Protein AF-0000000085150497 (afdb_homodimer)

Structure (mmCIF, N/CA/C/O backbone):
data_AF-0000000085150497-model_v1
#
loop_
_entity.id
_entity.type
_entity.pdbx_description
1 polymer 'diguanylate cyclase'
#
loop_
_atom_site.group_PDB
_atom_site.id
_atom_site.type_symbol
_atom_site.label_atom_id
_atom_site.label_alt_id
_atom_site.label_comp_id
_atom_site.label_asym_id
_atom_site.label_entity_id
_atom_site.label_seq_id
_atom_site.pdbx_PDB_ins_code
_atom_site.Cartn_x
_atom_site.Cartn_y
_atom_site.Cartn_z
_atom_site.occupancy
_atom_site.B_iso_or_equiv
_atom_site.auth_seq_id
_atom_site.auth_comp_id
_atom_site.auth_asym_id
_atom_site.auth_atom_id
_atom_site.pdbx_PDB_model_num
ATOM 1 N N . MET A 1 1 ? 12.102 9.695 13.594 1 23.7 1 MET A N 1
ATOM 2 C CA . MET A 1 1 ? 12.242 8.242 13.555 1 23.7 1 MET A CA 1
ATOM 3 C C . MET A 1 1 ? 11.164 7.617 12.664 1 23.7 1 MET A C 1
ATOM 5 O O . MET A 1 1 ? 11.352 6.512 12.148 1 23.7 1 MET A O 1
ATOM 9 N N . ALA A 1 2 ? 10.039 8.344 12.422 1 29.72 2 ALA A N 1
ATOM 10 C CA . ALA A 1 2 ? 8.82 7.797 11.828 1 29.72 2 ALA A CA 1
ATOM 11 C C . ALA A 1 2 ? 8.93 7.742 10.305 1 29.72 2 ALA A C 1
ATOM 13 O O . ALA A 1 2 ? 8.5 6.773 9.68 1 29.72 2 ALA A O 1
ATOM 14 N N . ILE A 1 3 ? 9.43 8.859 9.492 1 32.84 3 ILE A N 1
ATOM 15 C CA . ILE A 1 3 ? 9.398 9.195 8.078 1 32.84 3 ILE A CA 1
ATOM 16 C C . ILE A 1 3 ? 10.414 8.328 7.32 1 32.84 3 ILE A C 1
ATOM 18 O O . ILE A 1 3 ? 10.125 7.836 6.23 1 32.84 3 ILE A O 1
ATOM 22 N N . SER A 1 4 ? 11.68 8.367 7.578 1 35.38 4 SER A N 1
ATOM 23 C CA . SER A 1 4 ? 12.711 7.402 7.227 1 35.38 4 SER A CA 1
ATOM 24 C C . SER A 1 4 ? 12.141 5.992 7.117 1 35.38 4 SER A C 1
ATOM 26 O O . SER A 1 4 ? 12.656 5.168 6.359 1 35.38 4 SER A O 1
ATOM 28 N N . ASN A 1 5 ? 10.969 5.801 7.605 1 41.19 5 ASN A N 1
ATOM 29 C CA . ASN A 1 5 ? 10.297 4.535 7.883 1 41.19 5 ASN A CA 1
ATOM 30 C C . ASN A 1 5 ? 9.422 4.098 6.715 1 41.19 5 ASN A C 1
ATOM 32 O O . ASN A 1 5 ? 9.016 2.938 6.637 1 41.19 5 ASN A O 1
ATOM 36 N N . LEU A 1 6 ? 9.086 5.199 5.867 1 46.41 6 LEU A N 1
ATOM 37 C CA . LEU A 1 6 ? 8.164 4.836 4.793 1 46.41 6 LEU A CA 1
ATOM 38 C C . LEU A 1 6 ? 8.875 3.99 3.736 1 46.41 6 LEU A C 1
ATOM 40 O O . LEU A 1 6 ? 8.328 2.984 3.273 1 46.41 6 LEU A O 1
ATOM 44 N N . TRP A 1 7 ? 10 4.656 3.057 1 46.12 7 TRP A N 1
ATOM 45 C CA . TRP A 1 7 ? 10.828 3.885 2.137 1 46.12 7 TRP A CA 1
ATOM 46 C C . TRP A 1 7 ? 11.422 2.666 2.832 1 46.12 7 TRP A C 1
ATOM 48 O O . TRP A 1 7 ? 11.57 1.605 2.223 1 46.12 7 TRP A O 1
ATOM 58 N N . ALA A 1 8 ? 11.719 2.893 4.023 1 51.94 8 ALA A N 1
ATOM 59 C CA . ALA A 1 8 ? 12.148 1.798 4.887 1 51.94 8 ALA A CA 1
ATOM 60 C C . ALA A 1 8 ? 11.078 0.721 4.988 1 51.94 8 ALA A C 1
ATOM 62 O O . ALA A 1 8 ? 11.383 -0.468 5.098 1 51.94 8 ALA A O 1
ATOM 63 N N . SER A 1 9 ? 9.938 1.212 4.457 1 60.09 9 SER A N 1
ATOM 64 C CA . SER A 1 9 ? 8.82 0.284 4.605 1 60.09 9 SER A CA 1
ATOM 65 C C . SER A 1 9 ? 8.773 -0.709 3.447 1 60.09 9 SER A C 1
ATOM 67 O O . SER A 1 9 ? 8.516 -1.898 3.654 1 60.09 9 SER A O 1
ATOM 69 N N . GLU A 1 10 ? 9.227 -0.194 2.209 1 65.12 10 GLU A N 1
ATOM 70 C CA . GLU A 1 10 ? 9.227 -1.112 1.074 1 65.12 10 GLU A CA 1
ATOM 71 C C . GLU A 1 10 ? 10.32 -2.166 1.218 1 65.12 10 GLU A C 1
ATOM 73 O O . GLU A 1 10 ? 10.102 -3.342 0.92 1 65.12 10 GLU A O 1
ATOM 78 N N . LEU A 1 11 ? 11.492 -1.694 1.587 1 66.81 11 LEU A N 1
ATOM 79 C CA . LEU A 1 11 ? 12.594 -2.627 1.789 1 66.81 11 LEU A CA 1
ATOM 80 C C . LEU A 1 11 ? 12.273 -3.609 2.912 1 66.81 11 LEU A C 1
ATOM 82 O O . LEU A 1 11 ? 12.602 -4.793 2.818 1 66.81 11 LEU A O 1
ATOM 86 N N . GLU A 1 12 ? 11.703 -3.051 3.893 1 71.19 12 GLU A N 1
ATOM 87 C CA . GLU A 1 12 ? 11.305 -3.924 4.996 1 71.19 12 GLU A CA 1
ATOM 88 C C . GLU A 1 12 ? 10.258 -4.938 4.551 1 71.19 12 GLU A C 1
ATOM 90 O O . GLU A 1 12 ? 10.297 -6.098 4.965 1 71.19 12 GLU A O 1
ATOM 95 N N . TYR A 1 13 ? 9.438 -4.504 3.701 1 74.5 13 TYR A N 1
ATOM 96 C CA . TYR A 1 13 ? 8.445 -5.395 3.111 1 74.5 13 TYR A CA 1
ATOM 97 C C . TYR A 1 13 ? 9.109 -6.527 2.344 1 74.5 13 TYR A C 1
ATOM 99 O O . TYR A 1 13 ? 8.797 -7.703 2.557 1 74.5 13 TYR A O 1
ATOM 107 N N . ARG A 1 14 ? 10.023 -6.211 1.523 1 77.69 14 ARG A N 1
ATOM 108 C CA . ARG A 1 14 ? 10.68 -7.219 0.692 1 77.69 14 ARG A CA 1
ATOM 109 C C . ARG A 1 14 ? 11.523 -8.164 1.537 1 77.69 14 ARG A C 1
ATOM 111 O O . ARG A 1 14 ? 11.633 -9.352 1.23 1 77.69 14 ARG A O 1
ATOM 118 N N . ARG A 1 15 ? 12.07 -7.648 2.574 1 83.12 15 ARG A N 1
ATOM 119 C CA . ARG A 1 15 ? 12.867 -8.477 3.479 1 83.12 15 ARG A CA 1
ATOM 120 C C . ARG A 1 15 ? 11.992 -9.508 4.18 1 83.12 15 ARG A C 1
ATOM 122 O O . ARG A 1 15 ? 12.375 -10.672 4.301 1 83.12 15 ARG A O 1
ATOM 129 N N . THR A 1 16 ? 10.852 -9.078 4.547 1 81.5 16 THR A N 1
ATOM 130 C CA . THR A 1 16 ? 9.938 -9.977 5.246 1 81.5 16 THR A CA 1
ATOM 131 C C . THR A 1 16 ? 9.383 -11.031 4.289 1 81.5 16 THR A C 1
ATOM 133 O O . THR A 1 16 ? 9.258 -12.203 4.652 1 81.5 16 THR A O 1
ATOM 136 N N . VAL A 1 17 ? 9.078 -10.633 3.137 1 84.44 17 VAL A N 1
ATOM 137 C CA . VAL A 1 17 ? 8.562 -11.555 2.129 1 84.44 17 VAL A CA 1
ATOM 138 C C . VAL A 1 17 ? 9.641 -12.57 1.754 1 84.44 17 VAL A C 1
ATOM 140 O O . VAL A 1 17 ? 9.367 -13.766 1.646 1 84.44 17 VAL A O 1
ATOM 143 N N . LEU A 1 18 ? 10.836 -12.07 1.551 1 89.69 18 LEU A N 1
ATOM 144 C CA . LEU A 1 18 ? 11.953 -12.953 1.219 1 89.69 18 LEU A CA 1
ATOM 145 C C . LEU A 1 18 ? 12.141 -14.023 2.291 1 89.69 18 LEU A C 1
ATOM 147 O O . LEU A 1 18 ? 12.336 -15.195 1.974 1 89.69 18 LEU A O 1
ATOM 151 N N . LYS A 1 19 ? 12.07 -13.609 3.516 1 90.31 19 LYS A N 1
ATOM 152 C CA . LYS A 1 19 ? 12.188 -14.562 4.617 1 90.31 19 LYS A CA 1
ATOM 153 C C . LYS A 1 19 ? 11.141 -15.664 4.508 1 90.31 19 LYS A C 1
ATOM 155 O O . LYS A 1 19 ? 11.461 -16.844 4.602 1 90.31 19 LYS A O 1
ATOM 160 N N . ALA A 1 20 ? 9.953 -15.305 4.285 1 85.88 20 ALA A N 1
ATOM 161 C CA . ALA A 1 20 ? 8.859 -16.266 4.172 1 85.88 20 ALA A CA 1
ATOM 162 C C . ALA A 1 20 ? 9.07 -17.203 2.992 1 85.88 20 ALA A C 1
ATOM 164 O O . ALA A 1 20 ? 8.867 -18.422 3.111 1 85.88 20 ALA A O 1
ATOM 165 N N . VAL A 1 21 ? 9.469 -16.641 1.914 1 90.75 21 VAL A N 1
ATOM 166 C CA . VAL A 1 21 ? 9.703 -17.406 0.693 1 90.75 21 VAL A CA 1
ATOM 167 C C . VAL A 1 21 ? 10.828 -18.406 0.92 1 90.75 21 VAL A C 1
ATOM 169 O O . VAL A 1 21 ? 10.711 -19.578 0.55 1 90.75 21 VAL A O 1
ATOM 172 N N . LEU A 1 22 ? 11.898 -17.953 1.541 1 93.81 22 LEU A N 1
ATOM 173 C CA . LEU A 1 22 ? 13.047 -18.812 1.786 1 93.81 22 LEU A CA 1
ATOM 174 C C . LEU A 1 22 ? 12.672 -19.984 2.68 1 93.81 22 LEU A C 1
ATOM 176 O O . LEU A 1 22 ? 13.078 -21.125 2.428 1 93.81 22 LEU A O 1
ATOM 180 N N . ILE A 1 23 ? 11.875 -19.75 3.611 1 91.88 23 ILE A N 1
ATOM 181 C CA . ILE A 1 23 ? 11.445 -20.797 4.527 1 91.88 23 ILE A CA 1
ATOM 182 C C . ILE A 1 23 ? 10.625 -21.844 3.766 1 91.88 23 ILE A C 1
ATOM 184 O O . ILE A 1 23 ? 10.852 -23.047 3.91 1 91.88 23 ILE A O 1
ATOM 188 N N . VAL A 1 24 ? 9.758 -21.391 2.951 1 88.62 24 VAL A N 1
ATOM 189 C CA . VAL A 1 24 ? 8.914 -22.281 2.162 1 88.62 24 VAL A CA 1
ATOM 190 C C . VAL A 1 24 ? 9.781 -23.141 1.233 1 88.62 24 VAL A C 1
ATOM 192 O O . VAL A 1 24 ? 9.594 -24.344 1.129 1 88.62 24 VAL A O 1
ATOM 195 N N . ILE A 1 25 ? 10.75 -22.516 0.628 1 90.94 25 ILE A N 1
ATOM 196 C CA . ILE A 1 25 ? 11.586 -23.219 -0.347 1 90.94 25 ILE A CA 1
ATOM 197 C C . ILE A 1 25 ? 12.531 -24.172 0.37 1 90.94 25 ILE A C 1
ATOM 199 O O . ILE A 1 25 ? 12.812 -25.266 -0.132 1 90.94 25 ILE A O 1
ATOM 203 N N . ILE A 1 26 ? 13.016 -23.812 1.548 1 93.44 26 ILE A N 1
ATOM 204 C CA . ILE A 1 26 ? 13.883 -24.688 2.336 1 93.44 26 ILE A CA 1
ATOM 205 C C . ILE A 1 26 ? 13.125 -25.953 2.713 1 93.44 26 ILE A C 1
ATOM 207 O O . ILE A 1 26 ? 13.648 -27.062 2.572 1 93.44 26 ILE A O 1
ATOM 211 N N . VAL A 1 27 ? 11.883 -25.812 3.059 1 90.56 27 VAL A N 1
ATOM 212 C CA . VAL A 1 27 ? 11.07 -26.953 3.473 1 90.56 27 VAL A CA 1
ATOM 213 C C . VAL A 1 27 ? 10.75 -27.828 2.26 1 90.56 27 VAL A C 1
ATOM 215 O O . VAL A 1 27 ? 10.992 -29.031 2.273 1 90.56 27 VAL A O 1
ATOM 218 N N . ALA A 1 28 ? 10.266 -27.25 1.254 1 87.38 28 ALA A N 1
ATOM 219 C CA . ALA A 1 28 ? 9.938 -27.984 0.041 1 87.38 28 ALA A CA 1
ATOM 220 C C . ALA A 1 28 ? 11.18 -28.609 -0.576 1 87.38 28 ALA A C 1
ATOM 222 O O . ALA A 1 28 ? 11.172 -29.781 -0.957 1 87.38 28 ALA A O 1
ATOM 223 N N . GLY A 1 29 ? 12.25 -27.766 -0.651 1 90.88 29 GLY A N 1
ATOM 224 C CA . GLY A 1 29 ? 13.5 -28.266 -1.191 1 90.88 29 GLY A CA 1
ATOM 225 C C . GLY A 1 29 ? 14.086 -29.422 -0.392 1 90.88 29 GLY A C 1
ATOM 226 O O . GLY A 1 29 ? 14.609 -30.375 -0.964 1 90.88 29 GLY A O 1
ATOM 227 N N . GLY A 1 30 ? 13.969 -29.359 0.904 1 91.44 30 GLY A N 1
ATOM 228 C CA . GLY A 1 30 ? 14.438 -30.438 1.756 1 91.44 30 GLY A CA 1
ATOM 229 C C . GLY A 1 30 ? 13.727 -31.75 1.492 1 91.44 30 GLY A C 1
ATOM 230 O O . GLY A 1 30 ? 14.367 -32.812 1.426 1 91.44 30 GLY A O 1
ATOM 231 N N . ILE A 1 31 ? 12.477 -31.703 1.289 1 90.31 31 ILE A N 1
ATOM 232 C CA . ILE A 1 31 ? 11.672 -32.875 1.005 1 90.31 31 ILE A CA 1
ATOM 233 C C . ILE A 1 31 ? 12.102 -33.5 -0.329 1 90.31 31 ILE A C 1
ATOM 235 O O . ILE A 1 31 ? 12.281 -34.719 -0.435 1 90.31 31 ILE A O 1
ATOM 239 N N . PHE A 1 32 ? 12.398 -32.719 -1.294 1 89.25 32 PHE A N 1
ATOM 240 C CA . PHE A 1 32 ? 12.758 -33.188 -2.621 1 89.25 32 PHE A CA 1
ATOM 241 C C . PHE A 1 32 ? 14.172 -33.75 -2.623 1 89.25 32 PHE A C 1
ATOM 243 O O . PHE A 1 32 ? 14.461 -34.719 -3.346 1 89.25 32 PHE A O 1
ATOM 250 N N . VAL A 1 33 ? 15.023 -33.125 -1.848 1 93 33 VAL A N 1
ATOM 251 C CA . VAL A 1 33 ? 16.391 -33.625 -1.735 1 93 33 VAL A CA 1
ATOM 252 C C . VAL A 1 33 ? 16.359 -35.062 -1.218 1 93 33 VAL A C 1
ATOM 254 O O . VAL A 1 33 ? 17 -35.969 -1.792 1 93 33 VAL A O 1
ATOM 257 N N . VAL A 1 34 ? 15.578 -35.312 -0.204 1 90.81 34 VAL A N 1
ATOM 258 C CA . VAL A 1 34 ? 15.477 -36.656 0.405 1 90.81 34 VAL A CA 1
ATOM 259 C C . VAL A 1 34 ? 14.836 -37.625 -0.583 1 90.81 34 VAL A C 1
ATOM 261 O O . VAL A 1 34 ? 15.328 -38.719 -0.781 1 90.81 34 VAL A O 1
ATOM 264 N N . ASN A 1 35 ? 13.789 -37.156 -1.198 1 87.12 35 ASN A N 1
ATOM 265 C CA . ASN A 1 35 ? 13.086 -38 -2.156 1 87.12 35 ASN A CA 1
ATOM 266 C C . ASN A 1 35 ? 13.977 -38.406 -3.332 1 87.12 35 ASN A C 1
ATOM 268 O O . ASN A 1 35 ? 14.039 -39.562 -3.715 1 87.12 35 ASN A O 1
ATOM 272 N N . ASN A 1 36 ? 14.648 -37.438 -3.887 1 88.06 36 ASN A N 1
ATOM 273 C CA . ASN A 1 36 ? 15.469 -37.688 -5.07 1 88.06 36 ASN A CA 1
ATOM 274 C C . ASN A 1 36 ? 16.719 -38.5 -4.727 1 88.06 36 ASN A C 1
ATOM 276 O O . ASN A 1 36 ? 17.188 -39.312 -5.527 1 88.06 36 ASN A O 1
ATOM 280 N N . TRP A 1 37 ? 17.172 -38.312 -3.543 1 90.25 37 TRP A N 1
ATOM 281 C CA . TRP A 1 37 ? 18.328 -39.062 -3.094 1 90.25 37 TRP A CA 1
ATOM 282 C C . TRP A 1 37 ? 18 -40.562 -3.016 1 90.25 37 TRP A C 1
ATOM 284 O O . TRP A 1 37 ? 18.766 -41.406 -3.48 1 90.25 37 TRP A O 1
ATOM 294 N N . PHE A 1 38 ? 16.875 -40.938 -2.596 1 89.5 38 PHE A N 1
ATOM 295 C CA . PHE A 1 38 ? 16.5 -42.344 -2.379 1 89.5 38 PHE A CA 1
ATOM 296 C C . PHE A 1 38 ? 15.961 -42.969 -3.664 1 89.5 38 PHE A C 1
ATOM 298 O O . PHE A 1 38 ? 15.93 -44.188 -3.799 1 89.5 38 PHE A O 1
ATOM 305 N N . ASN A 1 39 ? 15.57 -42.156 -4.613 1 85.12 39 ASN A N 1
ATOM 306 C CA . ASN A 1 39 ? 15.047 -42.688 -5.871 1 85.12 39 ASN A CA 1
ATOM 307 C C . ASN A 1 39 ? 16.109 -42.625 -6.973 1 85.12 39 ASN A C 1
ATOM 309 O O . ASN A 1 39 ? 15.773 -42.562 -8.156 1 85.12 39 ASN A O 1
ATOM 313 N N . ASP A 1 40 ? 17.328 -42.5 -6.656 1 83.56 40 ASP A N 1
ATOM 314 C CA . ASP A 1 40 ? 18.5 -42.688 -7.496 1 83.56 40 ASP A CA 1
ATOM 315 C C . ASP A 1 40 ? 18.703 -41.5 -8.438 1 83.56 40 ASP A C 1
ATOM 317 O O . ASP A 1 40 ? 19.188 -41.688 -9.562 1 83.56 40 ASP A O 1
ATOM 321 N N . PHE A 1 41 ? 18.234 -40.375 -8.102 1 87.5 41 PHE A N 1
ATOM 322 C CA . PHE A 1 41 ? 18.562 -39.125 -8.766 1 87.5 41 PHE A CA 1
ATOM 323 C C . PHE A 1 41 ? 19.531 -38.312 -7.926 1 87.5 41 PHE A C 1
ATOM 325 O O . PHE A 1 41 ? 19.25 -37.156 -7.574 1 87.5 41 PHE A O 1
ATOM 332 N N . LYS A 1 42 ? 20.703 -38.844 -7.73 1 90.62 42 LYS A N 1
ATOM 333 C CA . LYS A 1 42 ? 21.641 -38.344 -6.738 1 90.62 42 LYS A CA 1
ATOM 334 C C . LYS A 1 42 ? 22.234 -37 -7.18 1 90.62 42 LYS A C 1
ATOM 336 O O . LYS A 1 42 ? 22.391 -36.094 -6.371 1 90.62 42 LYS A O 1
ATOM 341 N N . LEU A 1 43 ? 22.594 -36.906 -8.406 1 89.75 43 LEU A N 1
ATOM 342 C CA . LEU A 1 43 ? 23.156 -35.656 -8.898 1 89.75 43 LEU A CA 1
ATOM 343 C C . LEU A 1 43 ? 22.172 -34.5 -8.75 1 89.75 43 LEU A C 1
ATOM 345 O O . LEU A 1 43 ? 22.531 -33.406 -8.305 1 89.75 43 LEU A O 1
ATOM 349 N N . TYR A 1 44 ? 20.969 -34.781 -9.133 1 91.06 44 TYR A N 1
ATOM 350 C CA . TYR A 1 44 ? 19.906 -33.75 -9.016 1 91.06 44 TYR A CA 1
ATOM 351 C C . TYR A 1 44 ? 19.672 -33.406 -7.555 1 91.06 44 TYR A C 1
ATOM 353 O O . TYR A 1 44 ? 19.469 -32.219 -7.227 1 91.06 44 TYR A O 1
ATOM 361 N N . ALA A 1 45 ? 19.766 -34.344 -6.695 1 93.62 45 ALA A N 1
ATOM 362 C CA . ALA A 1 45 ? 19.594 -34.125 -5.262 1 93.62 45 ALA A CA 1
ATOM 363 C C . ALA A 1 45 ? 20.688 -33.219 -4.719 1 93.62 45 ALA A C 1
ATOM 365 O O . ALA A 1 45 ? 20.422 -32.344 -3.879 1 93.62 45 ALA A O 1
ATOM 366 N N . MET A 1 46 ? 21.812 -33.406 -5.25 1 94.12 46 MET A N 1
ATOM 367 C CA . MET A 1 46 ? 22.938 -32.594 -4.805 1 94.12 46 MET A CA 1
ATOM 368 C C . MET A 1 46 ? 22.766 -31.125 -5.242 1 94.12 46 MET A C 1
ATOM 370 O O . MET A 1 46 ? 23.062 -30.203 -4.488 1 94.12 46 MET A O 1
ATOM 374 N N . VAL A 1 47 ? 22.312 -30.922 -6.402 1 94.25 47 VAL A N 1
ATOM 375 C CA . VAL A 1 47 ? 22.062 -29.578 -6.902 1 94.25 47 VAL A CA 1
ATOM 376 C C . VAL A 1 47 ? 20.969 -28.906 -6.074 1 94.25 47 VAL A C 1
ATOM 378 O O . VAL A 1 47 ? 21.078 -27.734 -5.723 1 94.25 47 VAL A O 1
ATOM 381 N N . GLU A 1 48 ? 19.969 -29.641 -5.785 1 94.38 48 GLU A N 1
ATOM 382 C CA . GLU A 1 48 ? 18.875 -29.141 -4.953 1 94.38 48 GLU A CA 1
ATOM 383 C C . GLU A 1 48 ? 19.375 -28.781 -3.557 1 94.38 48 GLU A C 1
ATOM 385 O O . GLU A 1 48 ? 18.953 -27.766 -2.98 1 94.38 48 GLU A O 1
ATOM 390 N N . LEU A 1 49 ? 20.203 -29.625 -3.074 1 95.38 49 LEU A N 1
ATOM 391 C CA . LEU A 1 49 ? 20.781 -29.375 -1.76 1 95.38 49 LEU A CA 1
ATOM 392 C C . LEU A 1 49 ? 21.578 -28.078 -1.763 1 95.38 49 LEU A C 1
ATOM 394 O O . LEU A 1 49 ? 21.547 -27.312 -0.79 1 95.38 49 LEU A O 1
ATOM 398 N N . ALA A 1 50 ? 22.266 -27.859 -2.809 1 96.06 50 ALA A N 1
ATOM 399 C CA . ALA A 1 50 ? 23.031 -26.625 -2.941 1 96.06 50 ALA A CA 1
ATOM 400 C C . ALA A 1 50 ? 22.109 -25.406 -2.877 1 96.06 50 ALA A C 1
ATOM 402 O O . ALA A 1 50 ? 22.453 -24.391 -2.264 1 96.06 50 ALA A O 1
ATOM 403 N N . VAL A 1 51 ? 21 -25.484 -3.498 1 96.06 51 VAL A N 1
ATOM 404 C CA . VAL A 1 51 ? 20.031 -24.391 -3.492 1 96.06 51 VAL A CA 1
ATOM 405 C C . VAL A 1 51 ? 19.484 -24.188 -2.082 1 96.06 51 VAL A C 1
ATOM 407 O O . VAL A 1 51 ? 19.328 -23.062 -1.618 1 96.06 51 VAL A O 1
ATOM 410 N N . VAL A 1 52 ? 19.219 -25.281 -1.395 1 96.31 52 VAL A N 1
ATOM 411 C CA . VAL A 1 52 ? 18.719 -25.203 -0.026 1 96.31 52 VAL A CA 1
ATOM 412 C C . VAL A 1 52 ? 19.75 -24.531 0.871 1 96.31 52 VAL A C 1
ATOM 414 O O . VAL A 1 52 ? 19.406 -23.672 1.688 1 96.31 52 VAL A O 1
ATOM 417 N N . CYS A 1 53 ? 20.984 -24.844 0.677 1 96.56 53 CYS A N 1
ATOM 418 C CA . CYS A 1 53 ? 22.047 -24.234 1.449 1 96.56 53 CYS A CA 1
ATOM 419 C C . CYS A 1 53 ? 22.156 -22.734 1.145 1 96.56 53 CYS A C 1
ATOM 421 O O . CYS A 1 53 ? 22.375 -21.938 2.049 1 96.56 53 CYS A O 1
ATOM 423 N N . LEU A 1 54 ? 22.031 -22.453 -0.059 1 96.69 54 LEU A N 1
ATOM 424 C CA . LEU A 1 54 ? 22.016 -21.062 -0.456 1 96.69 54 LEU A CA 1
ATOM 425 C C . LEU A 1 54 ? 20.891 -20.297 0.245 1 96.69 54 LEU A C 1
ATOM 427 O O . LEU A 1 54 ? 21.109 -19.188 0.747 1 96.69 54 LEU A O 1
ATOM 431 N N . CYS A 1 55 ? 19.719 -20.922 0.279 1 96.19 55 CYS A N 1
ATOM 432 C CA . CYS A 1 55 ? 18.562 -20.297 0.933 1 96.19 55 CYS A CA 1
ATOM 433 C C . CYS A 1 55 ? 18.844 -20.078 2.416 1 96.19 55 CYS A C 1
ATOM 435 O O . CYS A 1 55 ? 18.516 -19.016 2.959 1 96.19 55 CYS A O 1
ATOM 437 N N . ILE A 1 56 ? 19.438 -21.031 3.021 1 95.88 56 ILE A N 1
ATOM 438 C CA . ILE A 1 56 ? 19.766 -20.938 4.438 1 95.88 56 ILE A CA 1
ATOM 439 C C . ILE A 1 56 ? 20.781 -19.812 4.652 1 95.88 56 ILE A C 1
ATOM 441 O O . ILE A 1 56 ? 20.656 -19.016 5.59 1 95.88 56 ILE A O 1
ATOM 445 N N . GLY A 1 57 ? 21.734 -19.672 3.824 1 95.56 57 GLY A N 1
ATOM 446 C CA . GLY A 1 57 ? 22.703 -18.594 3.887 1 95.56 57 GLY A CA 1
ATOM 447 C C . GLY A 1 57 ? 22.078 -17.219 3.768 1 95.56 57 GLY A C 1
ATOM 448 O O . GLY A 1 57 ? 22.391 -16.312 4.543 1 95.56 57 GLY A O 1
ATOM 449 N N . ILE A 1 58 ? 21.203 -17.094 2.838 1 94.88 58 ILE A N 1
ATOM 450 C CA . ILE A 1 58 ? 20.531 -15.812 2.615 1 94.88 58 ILE A CA 1
ATOM 451 C C . ILE A 1 58 ? 19.656 -15.469 3.818 1 94.88 58 ILE A C 1
ATOM 453 O O . ILE A 1 58 ? 19.547 -14.305 4.203 1 94.88 58 ILE A O 1
ATOM 457 N N . LEU A 1 59 ? 19.016 -16.5 4.383 1 93.5 59 LEU A N 1
ATOM 458 C CA . LEU A 1 59 ? 18.156 -16.297 5.555 1 93.5 59 LEU A CA 1
ATOM 459 C C . LEU A 1 59 ? 18.953 -15.688 6.703 1 93.5 59 LEU A C 1
ATOM 461 O O . LEU A 1 59 ? 18.422 -14.883 7.477 1 93.5 59 LEU A O 1
ATOM 465 N N . PHE A 1 60 ? 20.203 -15.961 6.742 1 91.75 60 PHE A N 1
ATOM 466 C CA . PHE A 1 60 ? 21.031 -15.461 7.824 1 91.75 60 PHE A CA 1
ATOM 467 C C . PHE A 1 60 ? 21.422 -14.008 7.582 1 91.75 60 PHE A C 1
ATOM 469 O O . PHE A 1 60 ? 21.625 -13.25 8.531 1 91.75 60 PHE A O 1
ATOM 476 N N . ILE A 1 61 ? 21.453 -13.57 6.414 1 89.38 61 ILE A N 1
ATOM 477 C CA . ILE A 1 61 ? 21.984 -12.25 6.145 1 89.38 61 ILE A CA 1
ATOM 478 C C . ILE A 1 61 ? 20.875 -11.312 5.699 1 89.38 61 ILE A C 1
ATOM 480 O O . ILE A 1 61 ? 21.078 -10.102 5.559 1 89.38 61 ILE A O 1
ATOM 484 N N . HIS A 1 62 ? 19.641 -11.797 5.461 1 87.25 62 HIS A N 1
ATOM 485 C CA . HIS A 1 62 ? 18.578 -11.055 4.797 1 87.25 62 HIS A CA 1
ATOM 486 C C . HIS A 1 62 ? 18.203 -9.797 5.582 1 87.25 62 HIS A C 1
ATOM 488 O O . HIS A 1 62 ? 17.828 -8.781 4.992 1 87.25 62 HIS A O 1
ATOM 494 N N . LYS A 1 63 ? 18.375 -9.758 6.93 1 81.12 63 LYS A N 1
ATOM 495 C CA . LYS A 1 63 ? 17.984 -8.617 7.762 1 81.12 63 LYS A CA 1
ATOM 496 C C . LYS A 1 63 ? 19.031 -7.504 7.672 1 81.12 63 LYS A C 1
ATOM 498 O O . LYS A 1 63 ? 18.672 -6.32 7.727 1 81.12 63 LYS A O 1
ATOM 503 N N . ALA A 1 64 ? 20.203 -7.906 7.391 1 76 64 ALA A N 1
ATOM 504 C CA . ALA A 1 64 ? 21.297 -6.945 7.551 1 76 64 ALA A CA 1
ATOM 505 C C . ALA A 1 64 ? 21.859 -6.527 6.195 1 76 64 ALA A C 1
ATOM 507 O O . ALA A 1 64 ? 22.484 -5.477 6.078 1 76 64 ALA A O 1
ATOM 508 N N . THR A 1 65 ? 21.609 -7.273 5.227 1 78.12 65 THR A N 1
ATOM 509 C CA . THR A 1 65 ? 22.297 -7.047 3.959 1 78.12 65 THR A CA 1
ATOM 510 C C . THR A 1 65 ? 21.797 -5.77 3.293 1 78.12 65 THR A C 1
ATOM 512 O O . THR A 1 65 ? 20.594 -5.496 3.277 1 78.12 65 THR A O 1
ATOM 515 N N . PRO A 1 66 ? 22.766 -5.012 2.766 1 75.56 66 PRO A N 1
ATOM 516 C CA . PRO A 1 66 ? 22.359 -3.83 2 1 75.56 66 PRO A CA 1
ATOM 517 C C . PRO A 1 66 ? 22.016 -4.156 0.547 1 75.56 66 PRO A C 1
ATOM 519 O O . PRO A 1 66 ? 21.438 -3.326 -0.154 1 75.56 66 PRO A O 1
ATOM 522 N N . ASN A 1 67 ? 22.438 -5.32 0.083 1 84.12 67 ASN A N 1
ATOM 523 C CA . ASN A 1 67 ? 22.219 -5.734 -1.301 1 84.12 67 ASN A CA 1
ATOM 524 C C . ASN A 1 67 ? 21.078 -6.734 -1.418 1 84.12 67 ASN A C 1
ATOM 526 O O . ASN A 1 67 ? 21.234 -7.805 -2.006 1 84.12 67 ASN A O 1
ATOM 530 N N . LEU A 1 68 ? 19.969 -6.391 -1.009 1 84.31 68 LEU A N 1
ATOM 531 C CA . LEU A 1 68 ? 18.828 -7.293 -0.949 1 84.31 68 LEU A CA 1
ATOM 532 C C . LEU A 1 68 ? 18.406 -7.746 -2.346 1 84.31 68 LEU A C 1
ATOM 534 O O . LEU A 1 68 ? 18.172 -8.93 -2.57 1 84.31 68 LEU A O 1
ATOM 538 N N . THR A 1 69 ? 18.375 -6.844 -3.336 1 88.31 69 THR A N 1
ATOM 539 C CA . THR A 1 69 ? 17.969 -7.164 -4.699 1 88.31 69 THR A CA 1
ATOM 540 C C . THR A 1 69 ? 18.922 -8.18 -5.328 1 88.31 69 THR A C 1
ATOM 542 O O . THR A 1 69 ? 18.484 -9.102 -6.023 1 88.31 69 THR A O 1
ATOM 545 N N . LEU A 1 70 ? 20.172 -8.023 -5.062 1 90.81 70 LEU A N 1
ATOM 546 C CA . LEU A 1 70 ? 21.156 -8.953 -5.602 1 90.81 70 LEU A CA 1
ATOM 547 C C . LEU A 1 70 ? 20.922 -10.359 -5.066 1 90.81 70 LEU A C 1
ATOM 549 O O . LEU A 1 70 ? 20.969 -11.328 -5.824 1 90.81 70 LEU A O 1
ATOM 553 N N . TRP A 1 71 ? 20.719 -10.5 -3.846 1 91.88 71 TRP A N 1
ATOM 554 C CA . TRP A 1 71 ? 20.5 -11.812 -3.238 1 91.88 71 TRP A CA 1
ATOM 555 C C . TRP A 1 71 ? 19.203 -12.438 -3.74 1 91.88 71 TRP A C 1
ATOM 557 O O . TRP A 1 71 ? 19.125 -13.656 -3.891 1 91.88 71 TRP A O 1
ATOM 567 N N . CYS A 1 72 ? 18.219 -11.602 -3.971 1 93.56 72 CYS A N 1
ATOM 568 C CA . CYS A 1 72 ? 16.984 -12.102 -4.574 1 93.56 72 CYS A CA 1
ATOM 569 C C . CYS A 1 72 ? 17.25 -12.633 -5.98 1 93.56 72 CYS A C 1
ATOM 571 O O . CYS A 1 72 ? 16.734 -13.68 -6.359 1 93.56 72 CYS A O 1
ATOM 573 N N . LEU A 1 73 ? 18.078 -11.906 -6.738 1 95.44 73 LEU A N 1
ATOM 574 C CA . LEU A 1 73 ? 18.406 -12.32 -8.094 1 95.44 73 LEU A CA 1
ATOM 575 C C . LEU A 1 73 ? 19.141 -13.656 -8.094 1 95.44 73 LEU A C 1
ATOM 577 O O . LEU A 1 73 ? 18.828 -14.547 -8.883 1 95.44 73 LEU A O 1
ATOM 581 N N . VAL A 1 74 ? 20.062 -13.75 -7.203 1 95.75 74 VAL A N 1
ATOM 582 C CA . VAL A 1 74 ? 20.875 -14.961 -7.109 1 95.75 74 VAL A CA 1
ATOM 583 C C . VAL A 1 74 ? 20 -16.141 -6.684 1 95.75 74 VAL A C 1
ATOM 585 O O . VAL A 1 74 ? 20.094 -17.234 -7.246 1 95.75 74 VAL A O 1
ATOM 588 N N . PHE A 1 75 ? 19.203 -15.914 -5.746 1 96.06 75 PHE A N 1
ATOM 589 C CA . PHE A 1 75 ? 18.281 -16.938 -5.246 1 96.06 75 PHE A CA 1
ATOM 590 C C . PHE A 1 75 ? 17.359 -17.422 -6.355 1 96.06 75 PHE A C 1
ATOM 592 O O . PHE A 1 75 ? 17.25 -18.625 -6.594 1 96.06 75 PHE A O 1
ATOM 599 N N . LEU A 1 76 ? 16.75 -16.484 -7.031 1 97.06 76 LEU A N 1
ATOM 600 C CA . LEU A 1 76 ? 15.797 -16.844 -8.07 1 97.06 76 LEU A CA 1
ATOM 601 C C . LEU A 1 76 ? 16.5 -17.516 -9.25 1 97.06 76 LEU A C 1
ATOM 603 O O . LEU A 1 76 ? 15.953 -18.438 -9.859 1 97.06 76 LEU A O 1
ATOM 607 N N . PHE A 1 77 ? 17.688 -17.031 -9.594 1 97.19 77 PHE A N 1
ATOM 608 C CA . PHE A 1 77 ? 18.469 -17.672 -10.633 1 97.19 77 PHE A CA 1
ATOM 609 C C . PHE A 1 77 ? 18.734 -19.141 -10.289 1 97.19 77 PHE A C 1
ATOM 611 O O . PHE A 1 77 ? 18.547 -20.016 -11.133 1 97.19 77 PHE A O 1
ATOM 618 N N . ALA A 1 78 ? 19.156 -19.391 -9.133 1 96.69 78 ALA A N 1
ATOM 619 C CA . ALA A 1 78 ? 19.469 -20.75 -8.688 1 96.69 78 ALA A CA 1
ATOM 620 C C . ALA A 1 78 ? 18.219 -21.609 -8.672 1 96.69 78 ALA A C 1
ATOM 622 O O . ALA A 1 78 ? 18.219 -22.734 -9.195 1 96.69 78 ALA A O 1
ATOM 623 N N . LEU A 1 79 ? 17.156 -21.1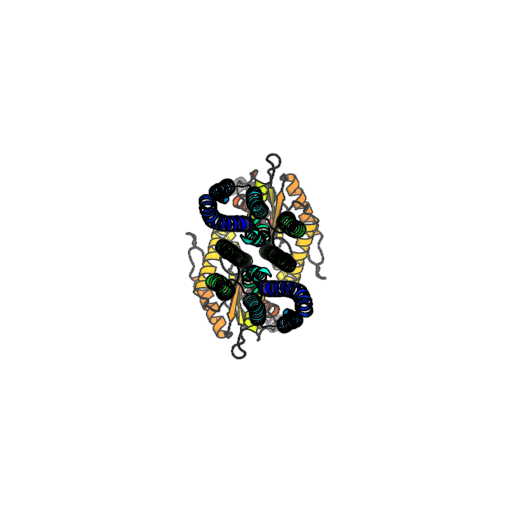09 -8.086 1 96.38 79 LEU A N 1
ATOM 624 C CA . LEU A 1 79 ? 15.914 -21.859 -7.953 1 96.38 79 LEU A CA 1
ATOM 625 C C . LEU A 1 79 ? 15.328 -22.188 -9.32 1 96.38 79 LEU A C 1
ATOM 627 O O . LEU A 1 79 ? 14.992 -23.344 -9.602 1 96.38 79 LEU A O 1
ATOM 631 N N . TYR A 1 80 ? 15.273 -21.156 -10.172 1 97.69 80 TYR A N 1
ATOM 632 C CA . TYR A 1 80 ? 14.656 -21.344 -11.484 1 97.69 80 TYR A CA 1
ATOM 633 C C . TYR A 1 80 ? 15.508 -22.266 -12.352 1 97.69 80 TYR A C 1
ATOM 635 O O . TYR A 1 80 ? 14.977 -23.062 -13.141 1 97.69 80 TYR A O 1
ATOM 643 N N . SER A 1 81 ? 16.812 -22.188 -12.203 1 96.12 81 SER A N 1
ATOM 644 C CA . SER A 1 81 ? 17.688 -23.078 -12.953 1 96.12 81 SER A CA 1
ATOM 645 C C . SER A 1 81 ? 17.484 -24.531 -12.539 1 96.12 81 SER A C 1
ATOM 647 O O . SER A 1 81 ? 17.453 -25.422 -13.383 1 96.12 81 SER A O 1
ATOM 649 N N . VAL A 1 82 ? 17.344 -24.734 -11.281 1 94.81 82 VAL A N 1
ATOM 650 C CA . VAL A 1 82 ? 17.125 -26.094 -10.781 1 94.81 82 VAL A CA 1
ATOM 651 C C . VAL A 1 82 ? 15.789 -26.625 -11.297 1 94.81 82 VAL A C 1
ATOM 653 O O . VAL A 1 82 ? 15.664 -27.797 -11.641 1 94.81 82 VAL A O 1
ATOM 656 N N . ILE A 1 83 ? 14.789 -25.812 -11.328 1 95 83 ILE A N 1
ATOM 657 C CA . ILE A 1 83 ? 13.477 -26.188 -11.836 1 95 83 ILE A CA 1
ATOM 658 C C . ILE A 1 83 ? 13.594 -26.609 -13.297 1 95 83 ILE A C 1
ATOM 660 O O . ILE A 1 83 ? 13.102 -27.672 -13.688 1 95 83 ILE A O 1
ATOM 664 N N . LEU A 1 84 ? 14.32 -25.844 -14.086 1 95.88 84 LEU A N 1
ATOM 665 C CA . LEU A 1 84 ? 14.453 -26.125 -15.508 1 95.88 84 LEU A CA 1
ATOM 666 C C . LEU A 1 84 ? 15.258 -27.406 -15.727 1 95.88 84 LEU A C 1
ATOM 668 O O . LEU A 1 84 ? 14.922 -28.219 -16.594 1 95.88 84 LEU A O 1
ATOM 672 N N . ILE A 1 85 ? 16.297 -27.594 -14.93 1 93.44 85 ILE A N 1
ATOM 673 C CA . ILE A 1 85 ? 17.094 -28.812 -15.016 1 93.44 85 ILE A CA 1
ATOM 674 C C . ILE A 1 85 ? 16.234 -30.031 -14.688 1 93.44 85 ILE A C 1
ATOM 676 O O . ILE A 1 85 ? 16.328 -31.062 -15.352 1 93.44 85 ILE A O 1
ATOM 680 N N . GLY A 1 86 ? 15.406 -29.859 -13.688 1 91.56 86 GLY A N 1
ATOM 681 C CA . GLY A 1 86 ? 14.5 -30.938 -13.32 1 91.56 86 GLY A CA 1
ATOM 682 C C . GLY A 1 86 ? 13.516 -31.297 -14.422 1 91.56 86 GLY A C 1
ATOM 683 O O . GLY A 1 86 ? 13.32 -32.469 -14.727 1 91.56 86 GLY A O 1
ATOM 684 N N . ILE A 1 87 ? 12.953 -30.312 -15.031 1 92.44 87 ILE A N 1
ATOM 685 C CA . ILE A 1 87 ? 11.984 -30.516 -16.109 1 92.44 87 ILE A CA 1
ATOM 686 C C . ILE A 1 87 ? 12.672 -31.172 -17.297 1 92.44 87 ILE A C 1
ATOM 688 O O . ILE A 1 87 ? 12.102 -32.062 -17.953 1 92.44 87 ILE A O 1
ATOM 692 N N . TYR A 1 88 ? 13.859 -30.797 -17.531 1 90.94 88 TYR A N 1
ATOM 693 C CA . TYR A 1 88 ? 14.609 -31.297 -18.672 1 90.94 88 TYR A CA 1
ATOM 694 C C . TYR A 1 88 ? 15.047 -32.75 -18.438 1 90.94 88 TYR A C 1
ATOM 696 O O . TYR A 1 88 ? 15.016 -33.562 -19.359 1 90.94 88 TYR A O 1
ATOM 704 N N . SER A 1 89 ? 15.414 -33.156 -17.25 1 87.25 89 SER A N 1
ATOM 705 C CA . SER A 1 89 ? 16.062 -34.438 -16.953 1 87.25 89 SER A CA 1
ATOM 706 C C . SER A 1 89 ? 15.031 -35.5 -16.594 1 87.25 89 SER A C 1
ATOM 708 O O . SER A 1 89 ? 15.266 -36.688 -16.812 1 87.25 89 SER A O 1
ATOM 710 N N . ALA A 1 90 ? 13.992 -35.031 -16.016 1 84.19 90 ALA A N 1
ATOM 711 C CA . ALA A 1 90 ? 13.023 -36 -15.523 1 84.19 90 ALA A CA 1
ATOM 712 C C . ALA A 1 90 ? 11.93 -36.281 -16.547 1 84.19 90 ALA A C 1
ATOM 714 O O . ALA A 1 90 ? 11.789 -35.531 -17.516 1 84.19 90 ALA A O 1
ATOM 715 N N . SER A 1 91 ? 11.219 -37.438 -16.297 1 84.31 91 SER A N 1
ATOM 716 C CA . SER A 1 91 ? 10.062 -37.75 -17.141 1 84.31 91 SER A CA 1
ATOM 717 C C . SER A 1 91 ? 8.945 -36.719 -16.953 1 84.31 91 SER A C 1
ATOM 719 O O . SER A 1 91 ? 8.758 -36.188 -15.859 1 84.31 91 SER A O 1
ATOM 721 N N . PHE A 1 92 ? 8.234 -36.531 -18 1 87.25 92 PHE A N 1
ATOM 722 C CA . PHE A 1 92 ? 7.094 -35.625 -17.953 1 87.25 92 PHE A CA 1
ATOM 723 C C . PHE A 1 92 ? 6.082 -36.062 -16.906 1 87.25 92 PHE A C 1
ATOM 725 O O . PHE A 1 92 ? 5.445 -35.25 -16.25 1 87.25 92 PHE A O 1
ATOM 732 N N . ASN A 1 93 ? 6.07 -37.312 -16.703 1 84.94 93 ASN A N 1
ATOM 733 C CA . ASN A 1 93 ? 5.074 -37.906 -15.812 1 84.94 93 ASN A CA 1
ATOM 734 C C . ASN A 1 93 ? 5.414 -37.656 -14.352 1 84.94 93 ASN A C 1
ATOM 736 O O . ASN A 1 93 ? 4.578 -37.844 -13.469 1 84.94 93 ASN A O 1
ATOM 740 N N . SER A 1 94 ? 6.562 -37.094 -14.109 1 86.06 94 SER A N 1
ATOM 741 C CA . SER A 1 94 ? 6.938 -36.75 -12.742 1 86.06 94 SER A CA 1
ATOM 742 C C . SER A 1 94 ? 6.191 -35.5 -12.258 1 86.06 94 SER A C 1
ATOM 744 O O . SER A 1 94 ? 6.102 -35.281 -11.047 1 86.06 94 SER A O 1
ATOM 746 N N . GLY A 1 95 ? 5.75 -34.688 -13.195 1 90 95 GLY A N 1
ATOM 747 C CA . GLY A 1 95 ? 4.977 -33.5 -12.836 1 90 95 GLY A CA 1
ATOM 748 C C . GLY A 1 95 ? 5.84 -32.344 -12.391 1 90 95 GLY A C 1
ATOM 749 O O . GLY A 1 95 ? 5.336 -31.375 -11.828 1 90 95 GLY A O 1
ATOM 750 N N . LEU A 1 96 ? 7.141 -32.438 -12.672 1 91.38 96 LEU A N 1
ATOM 751 C CA . LEU A 1 96 ? 8.062 -31.406 -12.227 1 91.38 96 LEU A CA 1
ATOM 752 C C . LEU A 1 96 ? 7.766 -30.078 -12.922 1 91.38 96 LEU A C 1
ATOM 754 O O . LEU A 1 96 ? 8.133 -29.016 -12.422 1 91.38 96 LEU A O 1
ATOM 758 N N . PHE A 1 97 ? 7.039 -30.125 -14.055 1 93.88 97 PHE A N 1
ATOM 759 C CA . PHE A 1 97 ? 6.715 -28.906 -14.781 1 93.88 97 PHE A CA 1
ATOM 760 C C . PHE A 1 97 ? 5.793 -28 -13.961 1 93.88 97 PHE A C 1
ATOM 762 O O . PHE A 1 97 ? 5.668 -26.812 -14.242 1 93.88 97 PHE A O 1
ATOM 769 N N . THR A 1 98 ? 5.156 -28.5 -12.945 1 94.44 98 THR A N 1
ATOM 770 C CA . THR A 1 98 ? 4.219 -27.734 -12.133 1 94.44 98 THR A CA 1
ATOM 771 C C . THR A 1 98 ? 4.93 -26.578 -11.43 1 94.44 98 THR A C 1
ATOM 773 O O . THR A 1 98 ? 4.324 -25.547 -11.156 1 94.44 98 THR A O 1
ATOM 776 N N . TRP A 1 99 ? 6.164 -26.719 -11.227 1 95.19 99 TRP A N 1
ATOM 777 C CA . TRP A 1 99 ? 6.922 -25.719 -10.492 1 95.19 99 TRP A CA 1
ATOM 778 C C . TRP A 1 99 ? 7.141 -24.469 -11.352 1 95.19 99 TRP A C 1
ATOM 780 O O . TRP A 1 99 ? 7.566 -23.422 -10.844 1 95.19 99 TRP A O 1
ATOM 790 N N . LEU A 1 100 ? 6.781 -24.547 -12.625 1 96 100 LEU A N 1
ATOM 791 C CA . LEU A 1 100 ? 6.828 -23.375 -13.484 1 96 100 LEU A CA 1
ATOM 792 C C . LEU A 1 100 ? 5.844 -22.312 -13.008 1 96 100 LEU A C 1
ATOM 794 O O . LEU A 1 100 ? 6.07 -21.109 -13.203 1 96 100 LEU A O 1
ATOM 798 N N . PHE A 1 101 ? 4.832 -22.734 -12.359 1 96.19 101 PHE A N 1
ATOM 799 C CA . PHE A 1 101 ? 3.73 -21.844 -12.016 1 96.19 101 PHE A CA 1
ATOM 800 C C . PHE A 1 101 ? 4.125 -20.922 -10.875 1 96.19 101 PHE A C 1
ATOM 802 O O . PHE A 1 101 ? 3.477 -19.891 -10.648 1 96.19 101 PHE A O 1
ATOM 809 N N . ILE A 1 102 ? 5.184 -21.25 -10.219 1 95.38 102 ILE A N 1
ATOM 810 C CA . ILE A 1 102 ? 5.602 -20.406 -9.094 1 95.38 102 ILE A CA 1
ATOM 811 C C . ILE A 1 102 ? 6.418 -19.219 -9.609 1 95.38 102 ILE A C 1
ATOM 813 O O . ILE A 1 102 ? 6.605 -18.234 -8.898 1 95.38 102 ILE A O 1
ATOM 817 N N . ILE A 1 103 ? 6.898 -19.281 -10.812 1 96.06 103 ILE A N 1
ATOM 818 C CA . ILE A 1 103 ? 7.906 -18.359 -11.336 1 96.06 103 ILE A CA 1
ATOM 819 C C . ILE A 1 103 ? 7.344 -16.938 -11.398 1 96.06 103 ILE A C 1
ATOM 821 O O . ILE A 1 103 ? 7.934 -16.016 -10.852 1 96.06 103 ILE A O 1
ATOM 825 N N . PRO A 1 104 ? 6.164 -16.766 -11.992 1 95.62 104 PRO A N 1
ATOM 826 C CA . PRO A 1 104 ? 5.676 -15.391 -12.039 1 95.62 104 PRO A CA 1
ATOM 827 C C . PRO A 1 104 ? 5.352 -14.828 -10.656 1 95.62 104 PRO A C 1
ATOM 829 O O . PRO A 1 104 ? 5.637 -13.664 -10.375 1 95.62 104 PRO A O 1
ATOM 832 N N . VAL A 1 105 ? 4.836 -15.656 -9.828 1 93.31 105 VAL A N 1
ATOM 833 C CA . VAL A 1 105 ? 4.426 -15.211 -8.5 1 93.31 105 VAL A CA 1
ATOM 834 C C . VAL A 1 105 ? 5.648 -14.773 -7.703 1 93.31 105 VAL A C 1
ATOM 836 O O . VAL A 1 105 ? 5.688 -13.656 -7.184 1 93.31 105 VAL A O 1
ATOM 839 N N . LEU A 1 106 ? 6.629 -15.578 -7.727 1 94.06 106 LEU A N 1
ATOM 840 C CA . LEU A 1 106 ? 7.836 -15.32 -6.945 1 94.06 106 LEU A CA 1
ATOM 841 C C . LEU A 1 106 ? 8.633 -14.156 -7.535 1 94.06 106 LEU A C 1
ATOM 843 O O . LEU A 1 106 ? 9.18 -13.336 -6.797 1 94.06 106 LEU A O 1
ATOM 847 N N . SER A 1 107 ? 8.727 -14.055 -8.812 1 95.5 107 SER A N 1
ATOM 848 C CA . SER A 1 107 ? 9.508 -13.023 -9.484 1 95.5 107 SER A CA 1
ATOM 849 C C . SER A 1 107 ? 8.969 -11.633 -9.172 1 95.5 107 SER A C 1
ATOM 851 O O . SER A 1 107 ? 9.734 -10.734 -8.812 1 95.5 107 SER A O 1
ATOM 853 N N . TYR A 1 108 ? 7.68 -11.523 -9.273 1 92.69 108 TYR A N 1
ATOM 854 C CA . TYR A 1 108 ? 7.098 -10.211 -9.031 1 92.69 108 TYR A CA 1
ATOM 855 C C . TYR A 1 108 ? 7.125 -9.867 -7.547 1 92.69 108 TYR A C 1
ATOM 857 O O . TYR A 1 108 ? 7.328 -8.711 -7.172 1 92.69 108 TYR A O 1
ATOM 865 N N . LEU A 1 109 ? 6.934 -10.859 -6.789 1 89.56 109 LEU A N 1
ATOM 866 C CA . LEU A 1 109 ? 6.898 -10.656 -5.348 1 89.56 109 LEU A CA 1
ATOM 867 C C . LEU A 1 109 ? 8.242 -10.148 -4.836 1 89.56 109 LEU A C 1
ATOM 869 O O . LEU A 1 109 ? 8.297 -9.258 -3.99 1 89.56 109 LEU A O 1
ATOM 873 N N . LEU A 1 110 ? 9.312 -10.648 -5.344 1 90.44 110 LEU A N 1
ATOM 874 C CA . LEU A 1 110 ? 10.625 -10.375 -4.762 1 90.44 110 LEU A CA 1
ATOM 875 C C . LEU A 1 110 ? 11.344 -9.273 -5.527 1 90.44 110 LEU A C 1
ATOM 877 O O . LEU A 1 110 ? 12.133 -8.523 -4.953 1 90.44 110 LEU A O 1
ATOM 881 N N . LEU A 1 111 ? 11.039 -9.172 -6.863 1 91.5 111 LEU A N 1
ATOM 882 C CA . LEU A 1 111 ? 11.883 -8.312 -7.688 1 91.5 111 LEU A CA 1
ATOM 883 C C . LEU A 1 111 ? 11.109 -7.082 -8.156 1 91.5 111 LEU A C 1
ATOM 885 O O . LEU A 1 111 ? 11.703 -6.141 -8.688 1 91.5 111 LEU A O 1
ATOM 889 N N . GLY A 1 112 ? 9.867 -7.078 -8.023 1 88.88 112 GLY A N 1
ATOM 890 C CA . GLY A 1 112 ? 9.094 -5.961 -8.539 1 88.88 112 GLY A CA 1
ATOM 891 C C . GLY A 1 112 ? 8.758 -6.098 -10.016 1 88.88 112 GLY A C 1
ATOM 892 O O . GLY A 1 112 ? 8.93 -7.172 -10.594 1 88.88 112 GLY A O 1
ATOM 893 N N . ILE A 1 113 ? 8.273 -5.059 -10.664 1 91.81 113 ILE A N 1
ATOM 894 C CA . ILE A 1 113 ? 7.648 -5.117 -11.977 1 91.81 113 ILE A CA 1
ATOM 895 C C . ILE A 1 113 ? 8.719 -5.285 -13.055 1 91.81 113 ILE A C 1
ATOM 897 O O . ILE A 1 113 ? 8.641 -6.195 -13.883 1 91.81 113 ILE A O 1
ATOM 901 N N . LYS A 1 114 ? 9.766 -4.5 -13.094 1 93.12 114 LYS A N 1
ATOM 902 C CA . LYS A 1 114 ? 10.742 -4.504 -14.18 1 93.12 114 LYS A CA 1
ATOM 903 C C . LYS A 1 114 ? 11.562 -5.793 -14.18 1 93.12 114 LYS A C 1
ATOM 905 O O . LYS A 1 114 ? 11.492 -6.582 -15.117 1 93.12 114 LYS A O 1
ATOM 910 N N . LEU A 1 115 ? 12.258 -6.055 -13.109 1 92.94 115 LEU A N 1
ATOM 911 C CA . LEU A 1 115 ? 13.094 -7.246 -13.008 1 92.94 115 LEU A CA 1
ATOM 912 C C . LEU A 1 115 ? 12.242 -8.508 -12.938 1 92.94 115 LEU A C 1
ATOM 914 O O . LEU A 1 115 ? 12.641 -9.562 -13.43 1 92.94 115 LEU A O 1
ATOM 918 N N . GLY A 1 116 ? 11.047 -8.406 -12.273 1 95.56 116 GLY A N 1
ATOM 919 C CA . GLY A 1 116 ? 10.125 -9.531 -12.234 1 95.56 116 GLY A CA 1
ATOM 920 C C . GLY A 1 116 ? 9.648 -9.969 -13.609 1 95.56 116 GLY A C 1
ATOM 921 O O . GLY A 1 116 ? 9.562 -11.164 -13.891 1 95.56 116 GLY A O 1
ATOM 922 N N . THR A 1 117 ? 9.367 -8.992 -14.461 1 95.62 117 THR A N 1
ATOM 923 C CA . THR A 1 117 ? 8.945 -9.289 -15.82 1 95.62 117 THR A CA 1
ATOM 924 C C . THR A 1 117 ? 10.078 -9.945 -16.609 1 95.62 117 THR A C 1
ATOM 926 O O . THR A 1 117 ? 9.859 -10.93 -17.328 1 95.62 117 THR A O 1
ATOM 929 N N . LEU A 1 118 ? 11.242 -9.438 -16.453 1 96.5 118 LEU A N 1
ATOM 930 C CA . LEU A 1 118 ? 12.398 -9.984 -17.156 1 96.5 118 LEU A CA 1
ATOM 931 C C . LEU A 1 118 ? 12.641 -11.438 -16.75 1 96.5 118 LEU A C 1
ATOM 933 O O . LEU A 1 118 ? 12.758 -12.312 -17.594 1 96.5 118 LEU A O 1
ATOM 937 N N . TYR A 1 119 ? 12.688 -11.727 -15.484 1 96.94 119 TYR A N 1
ATOM 938 C CA . TYR A 1 119 ? 12.922 -13.078 -14.984 1 96.94 119 TYR A CA 1
ATOM 939 C C . TYR A 1 119 ? 11.789 -14.016 -15.398 1 96.94 119 TYR A C 1
ATOM 941 O O . TYR A 1 119 ? 12.039 -15.148 -15.812 1 96.94 119 TYR A O 1
ATOM 949 N N . THR A 1 120 ? 10.562 -13.531 -15.25 1 96.94 120 THR A N 1
ATOM 950 C CA . THR A 1 120 ? 9.422 -14.344 -15.641 1 96.94 120 THR A CA 1
ATOM 951 C C . THR A 1 120 ? 9.492 -14.703 -17.125 1 96.94 120 THR A C 1
ATOM 953 O O . THR A 1 120 ? 9.328 -15.859 -17.5 1 96.94 120 THR A O 1
ATOM 956 N N . CYS A 1 121 ? 9.789 -13.734 -17.922 1 96.69 121 CYS A N 1
ATOM 957 C CA . CYS A 1 121 ? 9.859 -13.953 -19.375 1 96.69 121 CYS A CA 1
ATOM 958 C C . CYS A 1 121 ? 10.93 -14.977 -19.719 1 96.69 121 CYS A C 1
ATOM 960 O O . CYS A 1 121 ? 10.664 -15.953 -20.422 1 96.69 121 CYS A O 1
ATOM 962 N N . VAL A 1 122 ? 12.078 -14.844 -19.234 1 97.06 122 VAL A N 1
ATOM 963 C CA . VAL A 1 122 ? 13.219 -15.688 -19.547 1 97.06 122 VAL A CA 1
ATOM 964 C C . VAL A 1 122 ? 12.953 -17.125 -19.109 1 97.06 122 VAL A C 1
ATOM 966 O O . VAL A 1 122 ? 13.094 -18.062 -19.906 1 97.06 122 VAL A O 1
ATOM 969 N N . TYR A 1 123 ? 12.492 -17.281 -17.938 1 97.12 123 TYR A N 1
ATOM 970 C CA . TYR A 1 123 ? 12.406 -18.625 -17.375 1 97.12 123 TYR A CA 1
ATOM 971 C C . TYR A 1 123 ? 11.109 -19.312 -17.797 1 97.12 123 TYR A C 1
ATOM 973 O O . TYR A 1 123 ? 11.047 -20.531 -17.891 1 97.12 123 TYR A O 1
ATOM 981 N N . MET A 1 124 ? 10.055 -18.547 -18 1 95.69 124 MET A N 1
ATOM 982 C CA . MET A 1 124 ? 8.836 -19.125 -18.562 1 95.69 124 MET A CA 1
ATOM 983 C C . MET A 1 124 ? 9.07 -19.594 -20 1 95.69 124 MET A C 1
ATOM 985 O O . MET A 1 124 ? 8.633 -20.688 -20.375 1 95.69 124 MET A O 1
ATOM 989 N N . ILE A 1 125 ? 9.758 -18.781 -20.766 1 95.19 125 ILE A N 1
ATOM 990 C CA . ILE A 1 125 ? 10.078 -19.156 -22.125 1 95.19 125 ILE A CA 1
ATOM 991 C C . ILE A 1 125 ? 10.984 -20.391 -22.125 1 95.19 125 ILE A C 1
ATOM 993 O O . ILE A 1 125 ? 10.773 -21.328 -22.906 1 95.19 125 ILE A O 1
ATOM 997 N N . GLY A 1 126 ? 11.945 -20.422 -21.281 1 95.94 126 GLY A N 1
ATOM 998 C CA . GLY A 1 126 ? 12.805 -21.578 -21.141 1 95.94 126 GLY A CA 1
ATOM 999 C C . GLY A 1 126 ? 12.039 -22.844 -20.766 1 95.94 126 GLY A C 1
ATOM 1000 O O . GLY A 1 126 ? 12.219 -23.891 -21.375 1 95.94 126 GLY A O 1
ATOM 1001 N N . GLY A 1 127 ? 11.164 -22.734 -19.734 1 96.19 127 GLY A N 1
ATOM 1002 C CA . GLY A 1 127 ? 10.375 -23.875 -19.281 1 96.19 127 GLY A CA 1
ATOM 1003 C C . GLY A 1 127 ? 9.422 -24.391 -20.344 1 96.19 127 GLY A C 1
ATOM 1004 O O . GLY A 1 127 ? 9.375 -25.594 -20.609 1 96.19 127 GLY A O 1
ATOM 1005 N N . VAL A 1 128 ? 8.719 -23.484 -20.984 1 95 128 VAL A N 1
ATOM 1006 C CA . VAL A 1 128 ? 7.781 -23.844 -22.047 1 95 128 VAL A CA 1
ATOM 1007 C C . VAL A 1 128 ? 8.547 -24.422 -23.234 1 95 128 VAL A C 1
ATOM 1009 O O . VAL A 1 128 ? 8.094 -25.359 -23.875 1 95 128 VAL A O 1
ATOM 1012 N N . GLY A 1 129 ? 9.664 -23.828 -23.547 1 95.25 129 GLY A N 1
ATOM 1013 C CA . GLY A 1 129 ? 10.508 -24.344 -24.609 1 95.25 129 GLY A CA 1
ATOM 1014 C C . GLY A 1 129 ? 10.914 -25.797 -24.406 1 95.25 129 GLY A C 1
ATOM 1015 O O . GLY A 1 129 ? 10.891 -26.594 -25.344 1 95.25 129 GLY A O 1
ATOM 1016 N N . ILE A 1 130 ? 11.289 -26.156 -23.219 1 94.25 130 ILE A N 1
ATOM 1017 C CA . ILE A 1 130 ? 11.672 -27.531 -22.891 1 94.25 130 ILE A CA 1
ATOM 1018 C C . ILE A 1 130 ? 10.477 -28.453 -23.109 1 94.25 130 ILE A C 1
ATOM 1020 O O . ILE A 1 130 ? 10.625 -29.531 -23.688 1 94.25 130 ILE A O 1
ATOM 1024 N N . LEU A 1 131 ? 9.32 -28.016 -22.703 1 92.69 131 LEU A N 1
ATOM 1025 C CA . LEU A 1 131 ? 8.125 -28.844 -22.812 1 92.69 131 LEU A CA 1
ATOM 1026 C C . LEU A 1 131 ? 7.723 -29.031 -24.281 1 92.69 131 LEU A C 1
ATOM 1028 O O . LEU A 1 131 ? 7.371 -30.141 -24.688 1 92.69 131 LEU A O 1
ATOM 1032 N N . VAL A 1 132 ? 7.785 -27.969 -25.016 1 92.5 132 VAL A N 1
ATOM 1033 C CA . VAL A 1 132 ? 7.434 -28.031 -26.438 1 92.5 132 VAL A CA 1
ATOM 1034 C C . VAL A 1 132 ? 8.43 -28.922 -27.172 1 92.5 132 VAL A C 1
ATOM 1036 O O . VAL A 1 132 ? 8.039 -29.703 -28.047 1 92.5 132 VAL A O 1
ATOM 1039 N N . ASN A 1 133 ? 9.656 -28.828 -26.859 1 90.94 133 ASN A N 1
ATOM 1040 C CA . ASN A 1 133 ? 10.664 -29.688 -27.453 1 90.94 133 ASN A CA 1
ATOM 1041 C C . ASN A 1 133 ? 10.406 -31.156 -27.156 1 90.94 133 ASN A C 1
ATOM 1043 O O . ASN A 1 133 ? 10.562 -32 -28.016 1 90.94 133 ASN A O 1
ATOM 1047 N N . ALA A 1 134 ? 10.023 -31.391 -25.953 1 88.44 134 ALA A N 1
ATOM 1048 C CA . ALA A 1 134 ? 9.688 -32.75 -25.547 1 88.44 134 ALA A CA 1
ATOM 1049 C C . ALA A 1 134 ? 8.484 -33.281 -26.328 1 88.44 134 ALA A C 1
ATOM 1051 O O . ALA A 1 134 ? 8.438 -34.438 -26.703 1 88.44 134 ALA A O 1
ATOM 1052 N N . LEU A 1 135 ? 7.531 -32.469 -26.547 1 86.69 135 LEU A N 1
ATOM 1053 C CA . LEU A 1 135 ? 6.355 -32.812 -27.344 1 86.69 135 LEU A CA 1
ATOM 1054 C C . LEU A 1 135 ? 6.738 -33.094 -28.781 1 86.69 135 LEU A C 1
ATOM 1056 O O . LEU A 1 135 ? 6.316 -34.094 -29.359 1 86.69 135 LEU A O 1
ATOM 1060 N N . LEU A 1 136 ? 7.543 -32.281 -29.344 1 87.62 136 LEU A N 1
ATOM 1061 C CA . LEU A 1 136 ? 7.906 -32.406 -30.75 1 87.62 136 LEU A CA 1
ATOM 1062 C C . LEU A 1 136 ? 8.781 -33.625 -31 1 87.62 136 LEU A C 1
ATOM 1064 O O . LEU A 1 136 ? 8.68 -34.25 -32.062 1 87.62 136 LEU A O 1
ATOM 1068 N N . LEU A 1 137 ? 9.562 -33.969 -30.047 1 85.69 137 LEU A N 1
ATOM 1069 C CA . LEU A 1 137 ? 10.492 -35.094 -30.219 1 85.69 137 LEU A CA 1
ATOM 1070 C C . LEU A 1 137 ? 9.852 -36.406 -29.766 1 85.69 137 LEU A C 1
ATOM 1072 O O . LEU A 1 137 ? 10.477 -37.438 -29.859 1 85.69 137 LEU A O 1
ATOM 1076 N N . ASP A 1 138 ? 8.57 -36.344 -29.438 1 75.31 138 ASP A N 1
ATOM 1077 C CA . ASP A 1 138 ? 7.754 -37.5 -29.062 1 75.31 138 ASP A CA 1
ATOM 1078 C C . ASP A 1 138 ? 8.445 -38.344 -27.984 1 75.31 138 ASP A C 1
ATOM 1080 O O . ASP A 1 138 ? 8.469 -39.562 -28.062 1 75.31 138 ASP A O 1
ATOM 1084 N N . ILE A 1 139 ? 9.172 -37.625 -27.219 1 67.69 139 ILE A N 1
ATOM 1085 C CA . ILE A 1 139 ? 9.906 -38.281 -26.156 1 67.69 139 ILE A CA 1
ATOM 1086 C C . ILE A 1 139 ? 8.93 -38.812 -25.109 1 67.69 139 ILE A C 1
ATOM 1088 O O . ILE A 1 139 ? 9.125 -39.906 -24.562 1 67.69 139 ILE A O 1
ATOM 1092 N N . ALA A 1 140 ? 7.898 -38.156 -24.828 1 64.88 140 ALA A N 1
ATOM 1093 C CA . ALA A 1 140 ? 6.902 -38.562 -23.828 1 64.88 140 ALA A CA 1
ATOM 1094 C C . ALA A 1 140 ? 5.492 -38.469 -24.406 1 64.88 140 ALA A C 1
ATOM 1096 O O . ALA A 1 140 ? 5.262 -37.781 -25.406 1 64.88 140 ALA A O 1
ATOM 1097 N N . THR A 1 141 ? 4.684 -39.406 -24.047 1 77.44 141 THR A N 1
ATOM 1098 C CA . THR A 1 141 ? 3.295 -39.344 -24.469 1 77.44 141 THR A CA 1
ATOM 1099 C C . THR A 1 141 ? 2.629 -38.094 -23.906 1 77.44 141 THR A C 1
ATOM 1101 O O . THR A 1 141 ? 2.002 -38.125 -22.844 1 77.44 141 THR A O 1
ATOM 1104 N N . ILE A 1 142 ? 3.055 -37 -24.531 1 84.06 142 ILE A N 1
ATOM 1105 C CA . ILE A 1 142 ? 2.459 -35.719 -24.156 1 84.06 142 ILE A CA 1
ATOM 1106 C C . ILE A 1 142 ? 1.392 -35.312 -25.172 1 84.06 142 ILE A C 1
ATOM 1108 O O . ILE A 1 142 ? 1.626 -35.375 -26.391 1 84.06 142 ILE A O 1
ATOM 1112 N N . TYR A 1 143 ? 0.29 -35 -24.656 1 84.75 143 TYR A N 1
ATOM 1113 C CA . TYR A 1 143 ? -0.79 -34.531 -25.531 1 84.75 143 TYR A CA 1
ATOM 1114 C C . TYR A 1 143 ? -0.705 -33.031 -25.75 1 84.75 143 TYR A C 1
ATOM 1116 O O . TYR A 1 143 ? -0.372 -32.281 -24.844 1 84.75 143 TYR A O 1
ATOM 1124 N N . PRO A 1 144 ? -1.003 -32.562 -26.969 1 86.19 144 PRO A N 1
ATOM 1125 C CA . PRO A 1 144 ? -0.967 -31.125 -27.266 1 86.19 144 PRO A CA 1
ATOM 1126 C C . PRO A 1 144 ? -1.872 -30.312 -26.344 1 86.19 144 PRO A C 1
ATOM 1128 O O . PRO A 1 144 ? -1.534 -29.172 -25.969 1 86.19 144 PRO A O 1
ATOM 1131 N N . ILE A 1 145 ? -2.912 -30.859 -25.938 1 86.5 145 ILE A N 1
ATOM 1132 C CA . ILE A 1 145 ? -3.873 -30.156 -25.078 1 86.5 145 ILE A CA 1
ATOM 1133 C C . ILE A 1 145 ? -3.26 -29.906 -23.703 1 86.5 145 ILE A C 1
ATOM 1135 O O . ILE A 1 145 ? -3.574 -28.906 -23.047 1 86.5 145 ILE A O 1
ATOM 1139 N N . THR A 1 146 ? -2.389 -30.797 -23.297 1 89.75 146 THR A N 1
ATOM 1140 C CA . THR A 1 146 ? -1.698 -30.625 -22.031 1 89.75 146 THR A CA 1
ATOM 1141 C C . THR A 1 146 ? -0.809 -29.391 -22.062 1 89.75 146 THR A C 1
ATOM 1143 O O . THR A 1 146 ? -0.841 -28.578 -21.141 1 89.75 146 THR A O 1
ATOM 1146 N N . ILE A 1 147 ? -0.105 -29.25 -23.109 1 90.69 147 ILE A N 1
ATOM 1147 C CA . ILE A 1 147 ? 0.785 -28.109 -23.266 1 90.69 147 ILE A CA 1
ATOM 1148 C C . ILE A 1 147 ? -0.036 -26.828 -23.344 1 90.69 147 ILE A C 1
ATOM 1150 O O . ILE A 1 147 ? 0.332 -25.797 -22.75 1 90.69 147 ILE A O 1
ATOM 1154 N N . ALA A 1 148 ? -1.132 -26.875 -24.062 1 88.19 148 ALA A N 1
ATOM 1155 C CA . ALA A 1 148 ? -2.008 -25.719 -24.172 1 88.19 148 ALA A CA 1
ATOM 1156 C C . ALA A 1 148 ? -2.516 -25.281 -22.797 1 88.19 148 ALA A C 1
ATOM 1158 O O . ALA A 1 148 ? -2.539 -24.078 -22.484 1 88.19 148 ALA A O 1
ATOM 1159 N N . ASN A 1 149 ? -2.896 -26.172 -21.969 1 90.94 149 ASN A N 1
ATOM 1160 C CA . ASN A 1 149 ? -3.373 -25.875 -20.625 1 90.94 149 ASN A CA 1
ATOM 1161 C C . ASN A 1 149 ? -2.268 -25.266 -19.766 1 90.94 149 ASN A C 1
ATOM 1163 O O . ASN A 1 149 ? -2.5 -24.281 -19.047 1 90.94 149 ASN A O 1
ATOM 1167 N N . ILE A 1 150 ? -1.081 -25.828 -19.828 1 93.94 150 ILE A N 1
ATOM 1168 C CA . ILE A 1 150 ? 0.055 -25.344 -19.047 1 93.94 150 ILE A CA 1
ATOM 1169 C C . ILE A 1 150 ? 0.367 -23.906 -19.453 1 93.94 150 ILE A C 1
ATOM 1171 O O . ILE A 1 150 ? 0.457 -23.016 -18.594 1 93.94 150 ILE A O 1
ATOM 1175 N N . VAL A 1 151 ? 0.404 -23.688 -20.75 1 93.12 151 VAL A N 1
ATOM 1176 C CA . VAL A 1 151 ? 0.805 -22.391 -21.266 1 93.12 151 VAL A CA 1
ATOM 1177 C C . VAL A 1 151 ? -0.265 -21.344 -20.938 1 93.12 151 VAL A C 1
ATOM 1179 O O . VAL A 1 151 ? 0.051 -20.25 -20.5 1 93.12 151 VAL A O 1
ATOM 1182 N N . LEU A 1 152 ? -1.497 -21.672 -21.125 1 90.69 152 LEU A N 1
ATOM 1183 C CA . LEU A 1 152 ? -2.578 -20.734 -20.859 1 90.69 152 LEU A CA 1
ATOM 1184 C C . LEU A 1 152 ? -2.682 -20.406 -19.375 1 90.69 152 LEU A C 1
ATOM 1186 O O . LEU A 1 152 ? -2.918 -19.25 -19 1 90.69 152 LEU A O 1
ATOM 1190 N N . CYS A 1 153 ? -2.549 -21.375 -18.562 1 92.94 153 CYS A N 1
ATOM 1191 C CA . CYS A 1 153 ? -2.586 -21.125 -17.125 1 92.94 153 CYS A CA 1
ATOM 1192 C C . CYS A 1 153 ? -1.398 -20.281 -16.688 1 92.94 153 CYS A C 1
ATOM 1194 O O . CYS A 1 153 ? -1.548 -19.375 -15.859 1 92.94 153 CYS A O 1
ATOM 1196 N N . LEU A 1 154 ? -0.241 -20.625 -17.234 1 94.75 154 LEU A N 1
ATOM 1197 C CA . LEU A 1 154 ? 0.95 -19.828 -16.938 1 94.75 154 LEU A CA 1
ATOM 1198 C C . LEU A 1 154 ? 0.744 -18.375 -17.328 1 94.75 154 LEU A C 1
ATOM 1200 O O . LEU A 1 154 ? 1.087 -17.469 -16.562 1 94.75 154 LEU A O 1
ATOM 1204 N N . ALA A 1 155 ? 0.147 -18.188 -18.438 1 92.69 155 ALA A N 1
ATOM 1205 C CA . ALA A 1 155 ? -0.125 -16.828 -18.922 1 92.69 155 ALA A CA 1
ATOM 1206 C C . ALA A 1 155 ? -1.111 -16.109 -18 1 92.69 155 ALA A C 1
ATOM 1208 O O . ALA A 1 155 ? -0.96 -14.922 -17.734 1 92.69 155 ALA A O 1
ATOM 1209 N N . ALA A 1 156 ? -2.035 -16.828 -17.594 1 91.19 156 ALA A N 1
ATOM 1210 C CA . ALA A 1 156 ? -3.029 -16.25 -16.688 1 91.19 156 ALA A CA 1
ATOM 1211 C C . ALA A 1 156 ? -2.398 -15.852 -15.359 1 91.19 156 ALA A C 1
ATOM 1213 O O . ALA A 1 156 ? -2.609 -14.734 -14.867 1 91.19 156 ALA A O 1
ATOM 1214 N N . ILE A 1 157 ? -1.62 -16.719 -14.82 1 93.56 157 ILE A N 1
ATOM 1215 C CA . ILE A 1 157 ? -0.97 -16.438 -13.539 1 93.56 157 ILE A CA 1
ATOM 1216 C C . ILE A 1 157 ? 0.007 -15.281 -13.695 1 93.56 157 ILE A C 1
ATOM 1218 O O . ILE A 1 157 ? 0.134 -14.438 -12.805 1 93.56 157 ILE A O 1
ATOM 1222 N N . TRP A 1 158 ? 0.637 -15.297 -14.852 1 94.25 158 TRP A N 1
ATOM 1223 C CA . TRP A 1 158 ? 1.538 -14.188 -15.148 1 94.25 158 TRP A CA 1
ATOM 1224 C C . TRP A 1 158 ? 0.784 -12.867 -15.172 1 94.25 158 TRP A C 1
ATOM 1226 O O . TRP A 1 158 ? 1.188 -11.898 -14.516 1 94.25 158 TRP A O 1
ATOM 1236 N N . ALA A 1 159 ? -0.281 -12.812 -15.852 1 90.75 159 ALA A N 1
ATOM 1237 C CA . ALA A 1 159 ? -1.084 -11.602 -15.961 1 90.75 159 ALA A CA 1
ATOM 1238 C C . ALA A 1 159 ? -1.61 -11.164 -14.594 1 90.75 159 ALA A C 1
ATOM 1240 O O . ALA A 1 159 ? -1.617 -9.977 -14.281 1 90.75 159 ALA A O 1
ATOM 1241 N N . LEU A 1 160 ? -1.965 -12.102 -13.883 1 88.94 160 LEU A N 1
ATOM 1242 C CA . LEU A 1 160 ? -2.51 -11.812 -12.562 1 88.94 160 LEU A CA 1
ATOM 1243 C C . LEU A 1 160 ? -1.421 -11.297 -11.625 1 88.94 160 LEU A C 1
ATOM 1245 O O . LEU A 1 160 ? -1.641 -10.336 -10.883 1 88.94 160 LEU A O 1
ATOM 1249 N N . SER A 1 161 ? -0.294 -11.953 -11.656 1 91.94 161 SER A N 1
ATOM 1250 C CA . SER A 1 161 ? 0.822 -11.523 -10.812 1 91.94 161 SER A CA 1
ATOM 1251 C C . SER A 1 161 ? 1.3 -10.133 -11.203 1 91.94 161 SER A C 1
ATOM 1253 O O . SER A 1 161 ? 1.624 -9.32 -10.336 1 91.94 161 SER A O 1
ATOM 1255 N N . PHE A 1 162 ? 1.286 -9.93 -12.484 1 91.94 162 PHE A N 1
ATOM 1256 C CA . PHE A 1 162 ? 1.646 -8.609 -12.977 1 91.94 162 PHE A CA 1
ATOM 1257 C C . PHE A 1 162 ? 0.666 -7.555 -12.469 1 91.94 162 PHE A C 1
ATOM 1259 O O . PHE A 1 162 ? 1.076 -6.512 -11.961 1 91.94 162 PHE A O 1
ATOM 1266 N N . SER A 1 163 ? -0.563 -7.816 -12.617 1 85.62 163 SER A N 1
ATOM 1267 C CA . SER A 1 163 ? -1.607 -6.898 -12.18 1 85.62 163 SER A CA 1
ATOM 1268 C C . SER A 1 163 ? -1.519 -6.641 -10.68 1 85.62 163 SER A C 1
ATOM 1270 O O . SER A 1 163 ? -1.677 -5.504 -10.227 1 85.62 163 SER A O 1
ATOM 1272 N N . TYR A 1 164 ? -1.272 -7.676 -9.992 1 84.25 164 TYR A N 1
ATOM 1273 C CA . TYR A 1 164 ? -1.144 -7.582 -8.539 1 84.25 164 TYR A CA 1
ATOM 1274 C C . TYR A 1 164 ? -0.021 -6.625 -8.156 1 84.25 164 TYR A C 1
ATOM 1276 O O . TYR A 1 164 ? -0.225 -5.711 -7.355 1 84.25 164 TYR A O 1
ATOM 1284 N N . GLU A 1 165 ? 1.084 -6.824 -8.695 1 87.38 165 GLU A N 1
ATOM 1285 C CA . GLU A 1 165 ? 2.254 -6.023 -8.344 1 87.38 165 GLU A CA 1
ATOM 1286 C C . GLU A 1 165 ? 2.105 -4.586 -8.828 1 87.38 165 GLU A C 1
ATOM 1288 O O . GLU A 1 165 ? 2.502 -3.648 -8.133 1 87.38 165 GLU A O 1
ATOM 1293 N N . TYR A 1 166 ? 1.529 -4.469 -9.93 1 86.69 166 TYR A N 1
ATOM 1294 C CA . TYR A 1 166 ? 1.325 -3.143 -10.508 1 86.69 166 TYR A CA 1
ATOM 1295 C C . TYR A 1 166 ? 0.411 -2.303 -9.617 1 86.69 166 TYR A C 1
ATOM 1297 O O . TYR A 1 166 ? 0.732 -1.158 -9.297 1 86.69 166 TYR A O 1
ATOM 1305 N N . LYS A 1 167 ? -0.606 -2.816 -9.219 1 79.88 167 LYS A N 1
ATOM 1306 C CA . LYS A 1 167 ? -1.579 -2.086 -8.406 1 79.88 167 LYS A CA 1
ATOM 1307 C C . LYS A 1 167 ? -1.054 -1.851 -6.996 1 79.88 167 LYS A C 1
ATOM 1309 O O . LYS A 1 167 ? -1.343 -0.821 -6.383 1 79.88 167 LYS A O 1
ATOM 1314 N N . ARG A 1 168 ? -0.388 -2.84 -6.559 1 80.12 168 ARG A N 1
ATOM 1315 C CA . ARG A 1 168 ? 0.258 -2.652 -5.262 1 80.12 168 ARG A CA 1
ATOM 1316 C C . ARG A 1 168 ? 1.219 -1.469 -5.297 1 80.12 168 ARG A C 1
ATOM 1318 O O . ARG A 1 168 ? 1.177 -0.604 -4.418 1 80.12 168 ARG A O 1
ATOM 1325 N N . ALA A 1 169 ? 2.068 -1.431 -6.215 1 79.62 169 ALA A N 1
ATOM 1326 C CA . ALA A 1 169 ? 3.049 -0.357 -6.359 1 79.62 169 ALA A CA 1
ATOM 1327 C C . ALA A 1 169 ? 2.361 0.999 -6.492 1 79.62 169 ALA A C 1
ATOM 1329 O O . ALA A 1 169 ? 2.805 1.987 -5.902 1 79.62 169 ALA A O 1
ATOM 1330 N N . GLU A 1 170 ? 1.345 1.015 -7.172 1 76.69 170 GLU A N 1
ATOM 1331 C CA . GLU A 1 170 ? 0.576 2.24 -7.367 1 76.69 170 GLU A CA 1
ATOM 1332 C C . GLU A 1 170 ? -0.05 2.713 -6.059 1 76.69 170 GLU A C 1
ATOM 1334 O O . GLU A 1 170 ? -0.024 3.904 -5.746 1 76.69 170 GLU A O 1
ATOM 1339 N N . ALA A 1 171 ? -0.632 1.844 -5.391 1 71.94 171 ALA A N 1
ATOM 1340 C CA . ALA A 1 171 ? -1.278 2.172 -4.121 1 71.94 171 ALA A CA 1
ATOM 1341 C C . ALA A 1 171 ? -0.267 2.715 -3.115 1 71.94 171 ALA A C 1
ATOM 1343 O O . ALA A 1 171 ? -0.54 3.693 -2.418 1 71.94 171 ALA A O 1
ATOM 1344 N N . VAL A 1 172 ? 0.834 2.107 -3.035 1 70.88 172 VAL A N 1
ATOM 1345 C CA . VAL A 1 172 ? 1.889 2.529 -2.119 1 70.88 172 VAL A CA 1
ATOM 1346 C C . VAL A 1 172 ? 2.369 3.93 -2.492 1 70.88 172 VAL A C 1
ATOM 1348 O O . VAL A 1 172 ? 2.551 4.785 -1.621 1 70.88 172 VAL A O 1
ATOM 1351 N N . GLU A 1 173 ? 2.555 4.102 -3.697 1 69.19 173 GLU A N 1
ATOM 1352 C CA . GLU A 1 173 ? 2.992 5.406 -4.184 1 69.19 173 GLU A CA 1
ATOM 1353 C C . GLU A 1 173 ? 1.975 6.492 -3.844 1 69.19 173 GLU A C 1
ATOM 1355 O O . GLU A 1 173 ? 2.344 7.578 -3.395 1 69.19 173 GLU A O 1
ATOM 1360 N N . ARG A 1 174 ? 0.761 6.207 -4.113 1 65.31 174 ARG A N 1
ATOM 1361 C CA . ARG A 1 174 ? -0.308 7.156 -3.826 1 65.31 174 ARG A CA 1
ATOM 1362 C C . ARG A 1 174 ? -0.373 7.473 -2.336 1 65.31 174 ARG A C 1
ATOM 1364 O O . ARG A 1 174 ? -0.526 8.633 -1.948 1 65.31 174 ARG A O 1
ATOM 1371 N N . LEU A 1 175 ? -0.318 6.512 -1.563 1 64.31 175 LEU A N 1
ATOM 1372 C CA . LEU A 1 175 ? -0.378 6.688 -0.117 1 64.31 175 LEU A CA 1
ATOM 1373 C C . LEU A 1 175 ? 0.82 7.488 0.384 1 64.31 175 LEU A C 1
ATOM 1375 O O . LEU A 1 175 ? 0.687 8.305 1.295 1 64.31 175 LEU A O 1
ATOM 1379 N N . GLN A 1 176 ? 1.93 7.203 -0.188 1 62.31 176 GLN A N 1
ATOM 1380 C CA . GLN A 1 176 ? 3.129 7.957 0.16 1 62.31 176 GLN A CA 1
ATOM 1381 C C . GLN A 1 176 ? 2.971 9.438 -0.188 1 62.31 176 GLN A C 1
ATOM 1383 O O . GLN A 1 176 ? 3.373 10.305 0.585 1 62.31 176 GLN A O 1
ATOM 1388 N N . LYS A 1 177 ? 2.406 9.594 -1.322 1 58.81 177 LYS A N 1
ATOM 1389 C CA . LYS A 1 177 ? 2.164 10.969 -1.749 1 58.81 177 LYS A CA 1
ATOM 1390 C C . LYS A 1 177 ? 1.172 11.664 -0.822 1 58.81 177 LYS A C 1
ATOM 1392 O O . LYS A 1 177 ? 1.356 12.836 -0.47 1 58.81 177 LYS A O 1
ATOM 1397 N N . MET A 1 178 ? 0.175 10.969 -0.566 1 58.44 178 MET A N 1
ATOM 1398 C CA . MET A 1 178 ? -0.843 11.516 0.322 1 58.44 178 MET A CA 1
ATOM 1399 C C . MET A 1 178 ? -0.265 11.805 1.704 1 58.44 178 MET A C 1
ATOM 1401 O O . MET A 1 178 ? -0.642 12.781 2.352 1 58.44 178 MET A O 1
ATOM 1405 N N . ALA A 1 179 ? 0.513 10.945 2.029 1 58.81 179 ALA A N 1
ATOM 1406 C CA . ALA A 1 179 ? 1.101 11.102 3.357 1 58.81 179 ALA A CA 1
ATOM 1407 C C . ALA A 1 179 ? 2.166 12.195 3.359 1 58.81 179 ALA A C 1
ATOM 1409 O O . ALA A 1 179 ? 2.453 12.789 4.398 1 58.81 179 ALA A O 1
ATOM 1410 N N . SER A 1 180 ? 2.58 12.5 2.156 1 60.53 180 SER A N 1
ATOM 1411 C CA . SER A 1 180 ? 3.805 13.297 2.145 1 60.53 180 SER A CA 1
ATOM 1412 C C . SER A 1 180 ? 3.537 14.719 1.66 1 60.53 180 SER A C 1
ATOM 1414 O O . SER A 1 180 ? 4.375 15.609 1.837 1 60.53 180 SER A O 1
ATOM 1416 N N . LEU A 1 181 ? 2.309 15.023 1.021 1 64.31 181 LEU A N 1
ATOM 1417 C CA . LEU A 1 181 ? 2.121 16.344 0.433 1 64.31 181 LEU A CA 1
ATOM 1418 C C . LEU A 1 181 ? 1.072 17.141 1.205 1 64.31 181 LEU A C 1
ATOM 1420 O O . LEU A 1 181 ? 0.114 16.562 1.728 1 64.31 181 LEU A O 1
ATOM 1424 N N . ASP A 1 182 ? 1.326 18.453 1.27 1 70.88 182 ASP A N 1
ATOM 1425 C CA . ASP A 1 182 ? 0.317 19.375 1.765 1 70.88 182 ASP A CA 1
ATOM 1426 C C . ASP A 1 182 ? -0.773 19.609 0.722 1 70.88 182 ASP A C 1
ATOM 1428 O O . ASP A 1 182 ? -0.495 20.094 -0.377 1 70.88 182 ASP A O 1
ATOM 1432 N N . PRO A 1 183 ? -1.928 19.234 1.045 1 64.38 183 PRO A N 1
ATOM 1433 C CA . PRO A 1 183 ? -2.986 19.266 0.033 1 64.38 183 PRO A CA 1
ATOM 1434 C C . PRO A 1 183 ? -3.277 20.672 -0.478 1 64.38 183 PRO A C 1
ATOM 1436 O O . PRO A 1 183 ? -3.742 20.844 -1.608 1 64.38 183 PRO A O 1
ATOM 1439 N N . LEU A 1 184 ? -3 21.656 0.256 1 73.62 184 LEU A N 1
ATOM 1440 C CA . LEU A 1 184 ? -3.301 23.031 -0.134 1 73.62 184 LEU A CA 1
ATOM 1441 C C . LEU A 1 184 ? -2.254 23.562 -1.107 1 73.62 184 LEU A C 1
ATOM 1443 O O . LEU A 1 184 ? -2.598 24.156 -2.133 1 73.62 184 LEU A O 1
ATOM 1447 N N . THR A 1 185 ? -1.046 23.297 -0.85 1 87.25 185 THR A N 1
ATOM 1448 C CA . THR A 1 185 ? 0.023 24 -1.557 1 87.25 185 THR A CA 1
ATOM 1449 C C . THR A 1 185 ? 0.732 23.047 -2.527 1 87.25 185 THR A C 1
ATOM 1451 O O . THR A 1 185 ? 1.447 23.5 -3.426 1 87.25 185 THR A O 1
ATOM 1454 N N . GLY A 1 186 ? 0.594 21.781 -2.277 1 75.5 186 GLY A N 1
ATOM 1455 C CA . GLY A 1 186 ? 1.296 20.812 -3.115 1 75.5 186 GLY A CA 1
ATOM 1456 C C . GLY A 1 186 ? 2.738 20.609 -2.699 1 75.5 186 GLY A C 1
ATOM 1457 O O . GLY A 1 186 ? 3.441 19.781 -3.281 1 75.5 186 GLY A O 1
ATOM 1458 N N . LEU A 1 187 ? 3.158 21.344 -1.738 1 83.81 187 LEU A N 1
ATOM 1459 C CA . LEU A 1 187 ? 4.492 21.125 -1.189 1 83.81 187 LEU A CA 1
ATOM 1460 C C . LEU A 1 187 ? 4.512 19.891 -0.29 1 83.81 187 LEU A C 1
ATOM 1462 O O . LEU A 1 187 ? 3.457 19.359 0.065 1 83.81 187 LEU A O 1
ATOM 1466 N N . ASN A 1 188 ? 5.727 19.453 -0.075 1 75.81 188 ASN A N 1
ATOM 1467 C CA . ASN A 1 188 ? 5.832 18.359 0.883 1 75.81 188 ASN A CA 1
ATOM 1468 C C . ASN A 1 188 ? 5.324 18.766 2.262 1 75.81 188 ASN A C 1
ATOM 1470 O O . ASN A 1 188 ? 5.449 19.938 2.654 1 75.81 188 ASN A O 1
ATOM 1474 N N . ASN A 1 189 ? 4.707 17.875 2.91 1 74.44 189 ASN A N 1
ATOM 1475 C CA . ASN A 1 189 ? 4.27 18.188 4.262 1 74.44 189 ASN A CA 1
ATOM 1476 C C . ASN A 1 189 ? 5.383 17.969 5.281 1 74.44 189 ASN A C 1
ATOM 1478 O O . ASN A 1 189 ? 6.426 17.391 4.953 1 74.44 189 ASN A O 1
ATOM 1482 N N . ARG A 1 190 ? 5.168 18.438 6.453 1 73.56 190 ARG A N 1
ATOM 1483 C CA . ARG A 1 190 ? 6.168 18.422 7.516 1 73.56 190 ARG A CA 1
ATOM 1484 C C . ARG A 1 190 ? 6.574 17 7.867 1 73.56 190 ARG A C 1
ATOM 1486 O O . ARG A 1 190 ? 7.711 16.75 8.281 1 73.56 190 ARG A O 1
ATOM 1493 N N . LEU A 1 191 ? 5.75 16.094 7.535 1 64.88 191 LEU A N 1
ATOM 1494 C CA . LEU A 1 191 ? 5.969 14.719 7.945 1 64.88 191 LEU A CA 1
ATOM 1495 C C . LEU A 1 191 ? 7.234 14.148 7.309 1 64.88 191 LEU A C 1
ATOM 1497 O O . LEU A 1 191 ? 7.898 13.297 7.891 1 64.88 191 LEU A O 1
ATOM 1501 N N . LEU A 1 192 ? 7.562 14.641 6.117 1 64.31 192 LEU A N 1
ATOM 1502 C CA . LEU A 1 192 ? 8.688 14.102 5.371 1 64.31 192 LEU A CA 1
ATOM 1503 C C . LEU A 1 192 ? 9.977 14.852 5.703 1 64.31 192 LEU A C 1
ATOM 1505 O O . LEU A 1 192 ? 11.062 14.43 5.309 1 64.31 192 LEU A O 1
ATOM 1509 N N . LEU A 1 193 ? 9.836 15.852 6.414 1 76.62 193 LEU A N 1
ATOM 1510 C CA . LEU A 1 193 ? 10.938 16.797 6.559 1 76.62 193 LEU A CA 1
ATOM 1511 C C . LEU A 1 193 ? 12.148 16.125 7.207 1 76.62 193 LEU A C 1
ATOM 151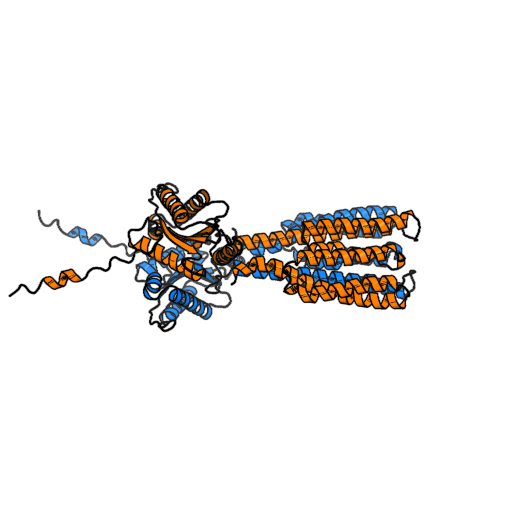3 O O . LEU A 1 193 ? 13.25 16.172 6.66 1 76.62 193 LEU A O 1
ATOM 1517 N N . ASP A 1 194 ? 11.93 15.414 8.289 1 70.38 194 ASP A N 1
ATOM 1518 C CA . ASP A 1 194 ? 13.023 14.797 9.031 1 70.38 194 ASP A CA 1
ATOM 1519 C C . ASP A 1 194 ? 13.695 13.703 8.211 1 70.38 194 ASP A C 1
ATOM 1521 O O . ASP A 1 194 ? 14.93 13.617 8.156 1 70.38 194 ASP A O 1
ATOM 1525 N N . SER A 1 195 ? 12.93 12.93 7.559 1 62.69 195 SER A N 1
ATOM 1526 C CA . SER A 1 195 ? 13.438 11.812 6.777 1 62.69 195 SER A CA 1
ATOM 1527 C C . SER A 1 195 ? 14.242 12.297 5.574 1 62.69 195 SER A C 1
ATOM 1529 O O . SER A 1 195 ? 15.281 11.719 5.242 1 62.69 195 SER A O 1
ATOM 1531 N N . ILE A 1 196 ? 13.727 13.305 4.961 1 70.88 196 ILE A N 1
ATOM 1532 C CA . ILE A 1 196 ? 14.406 13.844 3.787 1 70.88 196 ILE A CA 1
ATOM 1533 C C . ILE A 1 196 ? 15.719 14.492 4.203 1 70.88 196 ILE A C 1
ATOM 1535 O O . ILE A 1 196 ? 16.734 14.344 3.516 1 70.88 196 ILE A O 1
ATOM 1539 N N . PHE A 1 197 ? 15.688 15.117 5.32 1 81.44 197 PHE A N 1
ATOM 1540 C CA . PHE A 1 197 ? 16.922 15.719 5.832 1 81.44 197 PHE A CA 1
ATOM 1541 C C . PHE A 1 197 ? 17.969 14.648 6.07 1 81.44 197 PHE A C 1
ATOM 1543 O O . PHE A 1 197 ? 19.109 14.789 5.625 1 81.44 197 PHE A O 1
ATOM 1550 N N . ASP A 1 198 ? 17.594 13.625 6.723 1 68.38 198 ASP A N 1
ATOM 1551 C CA . ASP A 1 198 ? 18.516 12.539 7.031 1 68.38 198 ASP A CA 1
ATOM 1552 C C . ASP A 1 198 ? 19.047 11.898 5.754 1 68.38 198 ASP A C 1
ATOM 1554 O O . ASP A 1 198 ? 20.25 11.586 5.664 1 68.38 198 ASP A O 1
ATOM 1558 N N . MET A 1 199 ? 18.188 11.711 4.855 1 62.94 199 MET A N 1
ATOM 1559 C CA . MET A 1 199 ? 18.562 11.148 3.564 1 62.94 199 MET A CA 1
ATOM 1560 C C . MET A 1 199 ? 19.609 12.016 2.877 1 62.94 199 MET A C 1
ATOM 1562 O O . MET A 1 199 ? 20.594 11.508 2.348 1 62.94 199 MET A O 1
ATOM 1566 N N . LEU A 1 200 ? 19.375 13.305 2.889 1 72.56 200 LEU A N 1
ATOM 1567 C CA . LEU A 1 200 ? 20.312 14.242 2.256 1 72.56 200 LEU A CA 1
ATOM 1568 C C . LEU A 1 200 ? 21.672 14.203 2.943 1 72.56 200 LEU A C 1
ATOM 1570 O O . LEU A 1 200 ? 22.703 14.211 2.277 1 72.56 200 LEU A O 1
ATOM 1574 N N . CYS A 1 201 ? 21.641 14.102 4.23 1 74.31 201 CYS A N 1
ATOM 1575 C CA . CYS A 1 201 ? 22.891 14.078 4.996 1 74.31 201 CYS A CA 1
ATOM 1576 C C . CYS A 1 201 ? 23.688 12.82 4.699 1 74.31 201 CYS A C 1
ATOM 1578 O O . CYS A 1 201 ? 24.922 12.852 4.695 1 74.31 201 CYS A O 1
ATOM 1580 N N . GLU A 1 202 ? 22.938 11.82 4.484 1 64.44 202 GLU A N 1
ATOM 1581 C CA . GLU A 1 202 ? 23.594 10.531 4.246 1 64.44 202 GLU A CA 1
ATOM 1582 C C . GLU A 1 202 ? 24.047 10.406 2.793 1 64.44 202 GLU A C 1
ATOM 1584 O O . GLU A 1 202 ? 25.016 9.711 2.5 1 64.44 202 GLU A O 1
ATOM 1589 N N . SER A 1 203 ? 23.297 10.969 1.953 1 59.75 203 SER A N 1
ATOM 1590 C CA . SER A 1 203 ? 23.484 10.742 0.525 1 59.75 203 SER A CA 1
ATOM 1591 C C . SER A 1 203 ? 24.578 11.648 -0.034 1 59.75 203 SER A C 1
ATOM 1593 O O . SER A 1 203 ? 25.188 11.336 -1.061 1 59.75 203 SER A O 1
ATOM 1595 N N . LEU A 1 204 ? 24.797 12.773 0.576 1 59.66 204 LEU A N 1
ATOM 1596 C CA . LEU A 1 204 ? 25.734 13.742 0.015 1 59.66 204 LEU A CA 1
ATOM 1597 C C . LEU A 1 204 ? 27.172 13.273 0.192 1 59.66 204 LEU A C 1
ATOM 1599 O O . LEU A 1 204 ? 27.531 12.742 1.245 1 59.66 204 LEU A O 1
ATOM 1603 N N . PRO A 1 205 ? 27.859 13.305 -0.926 1 57.03 205 PRO A N 1
ATOM 1604 C CA . PRO A 1 205 ? 29.266 12.938 -0.85 1 57.03 205 PRO A CA 1
ATOM 1605 C C . PRO A 1 205 ? 30.047 13.781 0.166 1 57.03 205 PRO A C 1
ATOM 1607 O O . PRO A 1 205 ? 29.609 14.883 0.512 1 57.03 205 PRO A O 1
ATOM 1610 N N . GLU A 1 206 ? 31.109 13.195 0.625 1 59.41 206 GLU A N 1
ATOM 1611 C CA . GLU A 1 206 ? 31.922 13.766 1.693 1 59.41 206 GLU A CA 1
ATOM 1612 C C . GLU A 1 206 ? 32.312 15.211 1.379 1 59.41 206 GLU A C 1
ATOM 1614 O O . GLU A 1 206 ? 32.312 16.062 2.268 1 59.41 206 GLU A O 1
ATOM 1619 N N . GLN A 1 207 ? 32.562 15.508 0.135 1 60.31 207 GLN A N 1
ATOM 1620 C CA . GLN A 1 207 ? 33.094 16.828 -0.232 1 60.31 207 GLN A CA 1
ATOM 1621 C C . GLN A 1 207 ? 31.953 17.859 -0.27 1 60.31 207 GLN A C 1
ATOM 1623 O O . GLN A 1 207 ? 32.188 19.062 -0.184 1 60.31 207 GLN A O 1
ATOM 1628 N N . HIS A 1 208 ? 30.781 17.406 -0.309 1 66.44 208 HIS A N 1
ATOM 1629 C CA . HIS A 1 208 ? 29.641 18.297 -0.469 1 66.44 208 HIS A CA 1
ATOM 1630 C C . HIS A 1 208 ? 28.594 18.047 0.607 1 66.44 208 HIS A C 1
ATOM 1632 O O . HIS A 1 208 ? 27.391 18.156 0.345 1 66.44 208 HIS A O 1
ATOM 1638 N N . GLN A 1 209 ? 29.125 17.719 1.725 1 78.56 209 GLN A N 1
ATOM 1639 C CA . GLN A 1 209 ? 28.203 17.297 2.779 1 78.56 209 GLN A CA 1
ATOM 1640 C C . GLN A 1 209 ? 27.656 18.5 3.547 1 78.56 209 GLN A C 1
ATOM 1642 O O . GLN A 1 209 ? 28.109 18.781 4.664 1 78.56 209 GLN A O 1
ATOM 1647 N N . SER A 1 210 ? 26.906 19.297 2.879 1 88.56 210 SER A N 1
ATOM 1648 C CA . SER A 1 210 ? 26.266 20.422 3.555 1 88.56 210 SER A CA 1
ATOM 1649 C C . SER A 1 210 ? 24.812 20.562 3.115 1 88.56 210 SER A C 1
ATOM 1651 O O . SER A 1 210 ? 24.484 20.375 1.94 1 88.56 210 SER A O 1
ATOM 1653 N N . VAL A 1 211 ? 24.016 20.719 4.078 1 91.06 211 VAL A N 1
ATOM 1654 C CA . VAL A 1 211 ? 22.594 20.969 3.812 1 91.06 211 VAL A CA 1
ATOM 1655 C C . VAL A 1 211 ? 22.156 22.25 4.535 1 91.06 211 VAL A C 1
ATOM 1657 O O . VAL A 1 211 ? 22.312 22.359 5.754 1 91.06 211 VAL A O 1
ATOM 1660 N N . SER A 1 212 ? 21.703 23.203 3.779 1 94.62 212 SER A N 1
ATOM 1661 C CA . SER A 1 212 ? 21.156 24.422 4.387 1 94.62 212 SER A CA 1
ATOM 1662 C C . SER A 1 212 ? 19.656 24.297 4.617 1 94.62 212 SER A C 1
ATOM 1664 O O . SER A 1 212 ? 18.938 23.703 3.799 1 94.62 212 SER A O 1
ATOM 1666 N N . VAL A 1 213 ? 19.219 24.797 5.738 1 95.69 213 VAL A N 1
ATOM 1667 C CA . VAL A 1 213 ? 17.812 24.797 6.113 1 95.69 213 VAL A CA 1
ATOM 1668 C C . VAL A 1 213 ? 17.281 26.219 6.164 1 95.69 213 VAL A C 1
ATOM 1670 O O . VAL A 1 213 ? 17.859 27.078 6.844 1 95.69 213 VAL A O 1
ATOM 1673 N N . LEU A 1 214 ? 16.234 26.484 5.395 1 97.44 214 LEU A N 1
ATOM 1674 C CA . LEU A 1 214 ? 15.539 27.766 5.414 1 97.44 214 LEU A CA 1
ATOM 1675 C C . LEU A 1 214 ? 14.156 27.625 6.051 1 97.44 214 LEU A C 1
ATOM 1677 O O . LEU A 1 214 ? 13.336 26.828 5.59 1 97.44 214 LEU A O 1
ATOM 1681 N N . ILE A 1 215 ? 13.945 28.312 7.09 1 96.69 215 ILE A N 1
ATOM 1682 C CA . ILE A 1 215 ? 12.602 28.375 7.652 1 96.69 215 ILE A CA 1
ATOM 1683 C C . ILE A 1 215 ? 11.984 29.734 7.34 1 96.69 215 ILE A C 1
ATOM 1685 O O . ILE A 1 215 ? 12.578 30.766 7.625 1 96.69 215 ILE A O 1
ATOM 1689 N N . LEU A 1 216 ? 10.812 29.641 6.711 1 96.56 216 LEU A N 1
ATOM 1690 C CA . LEU A 1 216 ? 10.117 30.844 6.258 1 96.56 216 LEU A CA 1
ATOM 1691 C C . LEU A 1 216 ? 8.789 31 6.988 1 96.56 216 LEU A C 1
ATOM 1693 O O . LEU A 1 216 ? 8.102 30.016 7.27 1 96.56 216 LEU A O 1
ATOM 1697 N N . ASP A 1 217 ? 8.484 32.156 7.234 1 95.12 217 ASP A N 1
ATOM 1698 C CA . ASP A 1 217 ? 7.195 32.5 7.824 1 95.12 217 ASP A CA 1
ATOM 1699 C C . ASP A 1 217 ? 6.574 33.719 7.129 1 95.12 217 ASP A C 1
ATOM 1701 O O . ASP A 1 217 ? 7.27 34.688 6.836 1 95.12 217 ASP A O 1
ATOM 1705 N N . LEU A 1 218 ? 5.285 33.656 6.828 1 95.38 218 LEU A N 1
ATOM 1706 C CA . LEU A 1 218 ? 4.57 34.812 6.266 1 95.38 218 LEU A CA 1
ATOM 1707 C C . LEU A 1 218 ? 4.309 35.875 7.336 1 95.38 218 LEU A C 1
ATOM 1709 O O . LEU A 1 218 ? 3.678 35.562 8.352 1 95.38 218 LEU A O 1
ATOM 1713 N N . ASP A 1 219 ? 4.758 37.062 7.004 1 94.62 219 ASP A N 1
ATOM 1714 C CA . ASP A 1 219 ? 4.602 38.125 7.965 1 94.62 219 ASP A CA 1
ATOM 1715 C C . ASP A 1 219 ? 3.148 38.594 8.047 1 94.62 219 ASP A C 1
ATOM 1717 O O . ASP A 1 219 ? 2.525 38.906 7.031 1 94.62 219 ASP A O 1
ATOM 1721 N N . HIS A 1 220 ? 2.631 38.625 9.281 1 90.94 220 HIS A N 1
ATOM 1722 C CA . HIS A 1 220 ? 1.3 39.156 9.578 1 90.94 220 HIS A CA 1
ATOM 1723 C C . HIS A 1 220 ? 0.229 38.375 8.805 1 90.94 220 HIS A C 1
ATOM 1725 O O . HIS A 1 220 ? -0.703 38.969 8.266 1 90.94 220 HIS A O 1
ATOM 1731 N N . PHE A 1 221 ? 0.381 37.188 8.734 1 90.38 221 PHE A N 1
ATOM 1732 C CA . PHE A 1 221 ? -0.541 36.344 7.961 1 90.38 221 PHE A CA 1
ATOM 1733 C C . PHE A 1 221 ? -1.924 36.344 8.602 1 90.38 221 PHE A C 1
ATOM 1735 O O . PHE A 1 221 ? -2.938 36.312 7.902 1 90.38 221 PHE A O 1
ATOM 1742 N N . LYS A 1 222 ? -1.9 36.281 9.867 1 81 222 LYS A N 1
ATOM 1743 C CA . LYS A 1 222 ? -3.186 36.344 10.562 1 81 222 LYS A CA 1
ATOM 1744 C C . LYS A 1 222 ? -3.973 37.594 10.188 1 81 222 LYS A C 1
ATOM 1746 O O . LYS A 1 222 ? -5.191 37.531 10.023 1 81 222 LYS A O 1
ATOM 1751 N N . ARG A 1 223 ? -3.34 38.688 10.141 1 84.56 223 ARG A N 1
ATOM 1752 C CA . ARG A 1 223 ? -3.977 39.938 9.75 1 84.56 223 ARG A CA 1
ATOM 1753 C C . ARG A 1 223 ? -4.598 39.812 8.359 1 84.56 223 ARG A C 1
ATOM 1755 O O . ARG A 1 223 ? -5.668 40.375 8.109 1 84.56 223 ARG A O 1
ATOM 1762 N N . ILE A 1 224 ? -3.916 39.219 7.504 1 88.5 224 ILE A N 1
ATOM 1763 C CA . ILE A 1 224 ? -4.414 39 6.152 1 88.5 224 ILE A CA 1
ATOM 1764 C C . ILE A 1 224 ? -5.695 38.188 6.195 1 88.5 224 ILE A C 1
ATOM 1766 O O . ILE A 1 224 ? -6.684 38.5 5.543 1 88.5 224 ILE A O 1
ATOM 1770 N N . ASN A 1 225 ? -5.684 37.125 6.977 1 81.56 225 ASN A N 1
ATOM 1771 C CA . ASN A 1 225 ? -6.863 36.281 7.117 1 81.56 225 ASN A CA 1
ATOM 1772 C C . ASN A 1 225 ? -8.039 37.062 7.707 1 81.56 225 ASN A C 1
ATOM 1774 O O . ASN A 1 225 ? -9.18 36.906 7.273 1 81.56 225 ASN A O 1
ATOM 1778 N N . ASP A 1 226 ? -7.68 37.844 8.664 1 77.5 226 ASP A N 1
ATOM 1779 C CA . ASP A 1 226 ? -8.703 38.625 9.359 1 77.5 226 ASP A CA 1
ATOM 1780 C C . ASP A 1 226 ? -9.328 39.656 8.445 1 77.5 226 ASP A C 1
ATOM 1782 O O . ASP A 1 226 ? -10.531 39.906 8.5 1 77.5 226 ASP A O 1
ATOM 1786 N N . GLN A 1 227 ? -8.5 40.25 7.656 1 84.25 227 GLN A N 1
ATOM 1787 C CA . GLN A 1 227 ? -8.922 41.344 6.816 1 84.25 227 GLN A CA 1
ATOM 1788 C C . GLN A 1 227 ? -9.602 40.875 5.543 1 84.25 227 GLN A C 1
ATOM 1790 O O . GLN A 1 227 ? -10.586 41.438 5.094 1 84.25 227 GLN A O 1
ATOM 1795 N N . TYR A 1 228 ? -9.109 39.844 4.953 1 86.31 228 TYR A N 1
ATOM 1796 C CA . TYR A 1 228 ? -9.562 39.469 3.619 1 86.31 228 TYR A CA 1
ATOM 1797 C C . TYR A 1 228 ? -10.25 38.094 3.635 1 86.31 228 TYR A C 1
ATOM 1799 O O . TYR A 1 228 ? -10.844 37.688 2.635 1 86.31 228 TYR A O 1
ATOM 1807 N N . GLY A 1 229 ? -10.148 37.469 4.719 1 81 229 GLY A N 1
ATOM 1808 C CA . GLY A 1 229 ? -10.781 36.156 4.832 1 81 229 GLY A CA 1
ATOM 1809 C C . GLY A 1 229 ? -9.812 35 4.625 1 81 229 GLY A C 1
ATOM 1810 O O . GLY A 1 229 ? -8.773 35.188 3.973 1 81 229 GLY A O 1
ATOM 1811 N N . HIS A 1 230 ? -10.188 33.844 5.012 1 78.56 230 HIS A N 1
ATOM 1812 C CA . HIS A 1 230 ? -9.328 32.656 4.957 1 78.56 230 HIS A CA 1
ATOM 1813 C C . HIS A 1 230 ? -9.156 32.188 3.523 1 78.56 230 HIS A C 1
ATOM 1815 O O . HIS A 1 230 ? -8.117 31.594 3.182 1 78.56 230 HIS A O 1
ATOM 1821 N N . ASP A 1 231 ? -10.094 32.375 2.793 1 81.88 231 ASP A N 1
ATOM 1822 C CA . ASP A 1 231 ? -9.977 31.984 1.393 1 81.88 231 ASP A CA 1
ATOM 1823 C C . ASP A 1 231 ? -8.828 32.719 0.704 1 81.88 231 ASP A C 1
ATOM 1825 O O . ASP A 1 231 ? -8.07 32.125 -0.063 1 81.88 231 ASP A O 1
ATOM 1829 N N . VAL A 1 232 ? -8.82 33.969 0.956 1 86.94 232 VAL A N 1
ATOM 1830 C CA . VAL A 1 232 ? -7.73 34.75 0.41 1 86.94 232 VAL A CA 1
ATOM 1831 C C . VAL A 1 232 ? -6.406 34.312 1.027 1 86.94 232 VAL A C 1
ATOM 1833 O O . VAL A 1 232 ? -5.383 34.25 0.341 1 86.94 232 VAL A O 1
ATOM 1836 N N . GLY A 1 233 ? -6.449 34 2.287 1 90 233 GLY A N 1
ATOM 1837 C CA . GLY A 1 233 ? -5.273 33.438 2.943 1 90 233 GLY A CA 1
ATOM 1838 C C . GLY A 1 233 ? -4.754 32.188 2.281 1 90 233 GLY A C 1
ATOM 1839 O O . GLY A 1 233 ? -3.547 32.031 2.076 1 90 233 GLY A O 1
ATOM 1840 N N . ASP A 1 234 ? -5.621 31.391 1.939 1 86.81 234 ASP A N 1
ATOM 1841 C CA . ASP A 1 234 ? -5.254 30.156 1.25 1 86.81 234 ASP A CA 1
ATOM 1842 C C . ASP A 1 234 ? -4.582 30.453 -0.089 1 86.81 234 ASP A C 1
ATOM 1844 O O . ASP A 1 234 ? -3.619 29.781 -0.469 1 86.81 234 ASP A O 1
ATOM 1848 N N . LYS A 1 235 ? -5.141 31.328 -0.747 1 91.94 235 LYS A N 1
ATOM 1849 C CA . LYS A 1 235 ? -4.57 31.703 -2.039 1 91.94 235 LYS A CA 1
ATOM 1850 C C . LYS A 1 235 ? -3.172 32.281 -1.874 1 91.94 235 LYS A C 1
ATOM 1852 O O . LYS A 1 235 ? -2.311 32.094 -2.736 1 91.94 235 LYS A O 1
ATOM 1857 N N . VAL A 1 236 ? -2.975 33 -0.785 1 94.56 236 VAL A N 1
ATOM 1858 C CA . VAL A 1 236 ? -1.655 33.531 -0.47 1 94.56 236 VAL A CA 1
ATOM 1859 C C . VAL A 1 236 ? -0.664 32.406 -0.272 1 94.56 236 VAL A C 1
ATOM 1861 O O . VAL A 1 236 ? 0.447 32.438 -0.807 1 94.56 236 VAL A O 1
ATOM 1864 N N . LEU A 1 237 ? -1.09 31.438 0.459 1 94.12 237 LEU A N 1
ATOM 1865 C CA . LEU A 1 237 ? -0.235 30.297 0.71 1 94.12 237 LEU A CA 1
ATOM 1866 C C . LEU A 1 237 ? 0.135 29.594 -0.595 1 94.12 237 LEU A C 1
ATOM 1868 O O . LEU A 1 237 ? 1.283 29.188 -0.782 1 94.12 237 LEU A O 1
ATOM 1872 N N . VAL A 1 238 ? -0.788 29.469 -1.461 1 93.19 238 VAL A N 1
ATOM 1873 C CA . VAL A 1 238 ? -0.568 28.828 -2.758 1 93.19 238 VAL A CA 1
ATOM 1874 C C . VAL A 1 238 ? 0.411 29.672 -3.58 1 93.19 238 VAL A C 1
ATOM 1876 O O . VAL A 1 238 ? 1.307 29.125 -4.23 1 93.19 238 VAL A O 1
ATOM 1879 N N . GLU A 1 239 ? 0.191 30.922 -3.57 1 94.69 239 GLU A N 1
ATOM 1880 C CA . GLU A 1 239 ? 1.065 31.812 -4.324 1 94.69 239 GLU A CA 1
ATOM 1881 C C . GLU A 1 239 ? 2.502 31.734 -3.814 1 94.69 239 GLU A C 1
ATOM 1883 O O . GLU A 1 239 ? 3.445 31.703 -4.605 1 94.69 239 GLU A O 1
ATOM 1888 N N . VAL A 1 240 ? 2.668 31.766 -2.568 1 95.75 240 VAL A N 1
ATOM 1889 C CA . VAL A 1 240 ? 4 31.656 -1.982 1 95.75 240 VAL A CA 1
ATOM 1890 C C . VAL A 1 240 ? 4.637 30.328 -2.375 1 95.75 240 VAL A C 1
ATOM 1892 O O . VAL A 1 240 ? 5.828 30.266 -2.684 1 95.75 240 VAL A O 1
ATOM 1895 N N . SER A 1 241 ? 3.846 29.328 -2.309 1 94.5 241 SER A N 1
ATOM 1896 C CA . SER A 1 241 ? 4.34 28.016 -2.699 1 94.5 241 SER A CA 1
ATOM 1897 C C . SER A 1 241 ? 4.793 28.016 -4.156 1 94.5 241 SER A C 1
ATOM 1899 O O . SER A 1 241 ? 5.793 27.375 -4.496 1 94.5 241 SER A O 1
ATOM 1901 N N . ARG A 1 242 ? 4.035 28.641 -4.988 1 92.25 242 ARG A N 1
ATOM 1902 C CA . ARG A 1 242 ? 4.414 28.766 -6.391 1 92.25 242 ARG A CA 1
ATOM 1903 C C . ARG A 1 242 ? 5.758 29.469 -6.539 1 92.25 242 ARG A C 1
ATOM 1905 O O . ARG A 1 242 ? 6.598 29.047 -7.336 1 92.25 242 ARG A O 1
ATOM 1912 N N . ILE A 1 243 ? 5.93 30.469 -5.832 1 95.62 243 ILE A N 1
ATOM 1913 C CA . ILE A 1 243 ? 7.172 31.234 -5.871 1 95.62 243 ILE A CA 1
ATOM 1914 C C . ILE A 1 243 ? 8.328 30.375 -5.383 1 95.62 243 ILE A C 1
ATOM 1916 O O . ILE A 1 243 ? 9.406 30.375 -5.984 1 95.62 243 ILE A O 1
ATOM 1920 N N . ILE A 1 244 ? 8.117 29.672 -4.316 1 95.62 244 ILE A N 1
ATOM 1921 C CA . ILE A 1 244 ? 9.133 28.781 -3.791 1 95.62 244 ILE A CA 1
ATOM 1922 C C . ILE A 1 244 ? 9.562 27.781 -4.875 1 95.62 244 ILE A C 1
ATOM 1924 O O . ILE A 1 244 ? 10.75 27.578 -5.094 1 95.62 244 ILE A O 1
ATOM 1928 N N . ASN A 1 245 ? 8.617 27.25 -5.547 1 91.56 245 ASN A N 1
ATOM 1929 C CA . ASN A 1 245 ? 8.891 26.281 -6.594 1 91.56 245 ASN A CA 1
ATOM 1930 C C . ASN A 1 245 ? 9.633 26.906 -7.77 1 91.56 245 ASN A C 1
ATOM 1932 O O . ASN A 1 245 ? 10.43 26.234 -8.43 1 91.56 245 ASN A O 1
ATOM 1936 N N . SER A 1 246 ? 9.328 28.109 -8.016 1 89.94 246 SER A N 1
ATOM 1937 C CA . SER A 1 246 ? 9.984 28.797 -9.125 1 89.94 246 SER A CA 1
ATOM 1938 C C . SER A 1 246 ? 11.43 29.125 -8.789 1 89.94 246 SER A C 1
ATOM 1940 O O . SER A 1 246 ? 12.273 29.234 -9.688 1 89.94 246 SER A O 1
ATOM 1942 N N . VAL A 1 247 ? 11.766 29.312 -7.547 1 90.38 247 VAL A N 1
ATOM 1943 C CA . VAL A 1 247 ? 13.086 29.75 -7.113 1 90.38 247 VAL A CA 1
ATOM 1944 C C . VAL A 1 247 ? 13.953 28.531 -6.805 1 90.38 247 VAL A C 1
ATOM 1946 O O . VAL A 1 247 ? 15.172 28.562 -7.023 1 90.38 247 VAL A O 1
ATOM 1949 N N . ARG A 1 248 ? 13.328 27.531 -6.324 1 85.12 248 ARG A N 1
ATOM 1950 C CA . ARG A 1 248 ? 14.109 26.391 -5.863 1 85.12 248 ARG A CA 1
ATOM 1951 C C . ARG A 1 248 ? 14.695 25.609 -7.043 1 85.12 248 ARG A C 1
ATOM 1953 O O . ARG A 1 248 ? 14.109 25.594 -8.125 1 85.12 248 ARG A O 1
ATOM 1960 N N . ARG A 1 249 ? 15.867 24.969 -6.793 1 76.75 249 ARG A N 1
ATOM 1961 C CA . ARG A 1 249 ? 16.516 24.094 -7.77 1 76.75 249 ARG A CA 1
ATOM 1962 C C . ARG A 1 249 ? 15.922 22.688 -7.715 1 76.75 249 ARG A C 1
ATOM 1964 O O . ARG A 1 249 ? 15.117 22.375 -6.832 1 76.75 249 ARG A O 1
ATOM 1971 N N . GLN A 1 250 ? 16.328 21.875 -8.617 1 70.88 250 GLN A N 1
ATOM 1972 C CA . GLN A 1 250 ? 15.828 20.516 -8.773 1 70.88 250 GLN A CA 1
ATOM 1973 C C . GLN A 1 250 ? 16.141 19.672 -7.543 1 70.88 250 GLN A C 1
ATOM 1975 O O . GLN A 1 250 ? 15.352 18.812 -7.156 1 70.88 250 GLN A O 1
ATOM 1980 N N . ASN A 1 251 ? 17.266 19.938 -6.949 1 70.06 251 ASN A N 1
ATOM 1981 C CA . ASN A 1 251 ? 17.703 19.109 -5.832 1 70.06 251 ASN A CA 1
ATOM 1982 C C . ASN A 1 251 ? 17.281 19.703 -4.492 1 70.06 251 ASN A C 1
ATOM 1984 O O . ASN A 1 251 ? 17.531 19.125 -3.439 1 70.06 251 ASN A O 1
ATOM 1988 N N . ASP A 1 252 ? 16.594 20.844 -4.59 1 83.75 252 ASP A N 1
ATOM 1989 C CA . ASP A 1 252 ? 16.094 21.469 -3.369 1 83.75 252 ASP A CA 1
ATOM 1990 C C . ASP A 1 252 ? 14.742 20.875 -2.969 1 83.75 252 ASP A C 1
ATOM 1992 O O . ASP A 1 252 ? 14.008 20.359 -3.818 1 83.75 252 ASP A O 1
ATOM 1996 N N . TRP A 1 253 ? 14.516 20.828 -1.665 1 87.69 253 TRP A N 1
ATOM 1997 C CA . TRP A 1 253 ? 13.234 20.359 -1.148 1 87.69 253 TRP A CA 1
ATOM 1998 C C . TRP A 1 253 ? 12.469 21.484 -0.473 1 87.69 253 TRP A C 1
ATOM 2000 O O . TRP A 1 253 ? 13.062 22.328 0.204 1 87.69 253 TRP A O 1
ATOM 2010 N N . ALA A 1 254 ? 11.18 21.516 -0.674 1 91.44 254 ALA A N 1
ATOM 2011 C CA . ALA A 1 254 ? 10.312 22.516 -0.063 1 91.44 254 ALA A CA 1
ATOM 2012 C C . ALA A 1 254 ? 9.156 21.859 0.682 1 91.44 254 ALA A C 1
ATOM 2014 O O . ALA A 1 254 ? 8.578 20.875 0.207 1 91.44 254 ALA A O 1
ATOM 2015 N N . PHE A 1 255 ? 8.914 22.391 1.826 1 89.5 255 PHE A N 1
ATOM 2016 C CA . PHE A 1 255 ? 7.906 21.844 2.723 1 89.5 255 PHE A CA 1
ATOM 2017 C C . PHE A 1 255 ? 6.98 22.953 3.232 1 89.5 255 PHE A C 1
ATOM 2019 O O . PHE A 1 255 ? 7.402 24.094 3.406 1 89.5 255 PHE A O 1
ATOM 2026 N N . ARG A 1 256 ? 5.73 22.625 3.438 1 88.38 256 ARG A N 1
ATOM 2027 C CA . ARG A 1 256 ? 4.883 23.422 4.316 1 88.38 256 ARG A CA 1
ATOM 2028 C C . ARG A 1 256 ? 4.762 22.781 5.695 1 88.38 256 ARG A C 1
ATOM 2030 O O . ARG A 1 256 ? 4.305 21.641 5.816 1 88.38 256 ARG A O 1
ATOM 2037 N N . LEU A 1 257 ? 5.285 23.5 6.652 1 81.38 257 LEU A N 1
ATOM 2038 C CA . LEU A 1 257 ? 5.336 22.953 8.008 1 81.38 257 LEU A CA 1
ATOM 2039 C C . LEU A 1 257 ? 3.971 23.047 8.68 1 81.38 257 LEU A C 1
ATOM 2041 O O . LEU A 1 257 ? 3.688 22.297 9.617 1 81.38 257 LEU A O 1
ATOM 2045 N N . GLY A 1 258 ? 3.18 23.906 8.328 1 74 258 GLY A N 1
ATOM 2046 C CA . GLY A 1 258 ? 1.862 24.188 8.883 1 74 258 GLY A CA 1
ATOM 2047 C C . GLY A 1 258 ? 1.533 25.672 8.922 1 74 258 GLY A C 1
ATOM 2048 O O . GLY A 1 258 ? 2.43 26.516 9.055 1 74 258 GLY A O 1
ATOM 2049 N N . GLY A 1 259 ? 0.271 25.875 8.75 1 79 259 GLY A N 1
ATOM 2050 C CA . GLY A 1 259 ? -0.141 27.266 8.758 1 79 259 GLY A CA 1
ATOM 2051 C C . GLY A 1 259 ? 0.569 28.109 7.719 1 79 259 GLY A C 1
ATOM 2052 O O . GLY A 1 259 ? 0.431 27.875 6.516 1 79 259 GLY A O 1
ATOM 2053 N N . GLU A 1 260 ? 1.312 29.047 8.305 1 90.69 260 GLU A N 1
ATOM 2054 C CA . GLU A 1 260 ? 1.98 30.016 7.449 1 90.69 260 GLU A CA 1
ATOM 2055 C C . GLU A 1 260 ? 3.479 29.75 7.367 1 90.69 260 GLU A C 1
ATOM 2057 O O . GLU A 1 260 ? 4.234 30.562 6.84 1 90.69 260 GLU A O 1
ATOM 2062 N N . GLU A 1 261 ? 3.891 28.609 7.859 1 91.69 261 GLU A N 1
ATOM 2063 C CA . GLU A 1 261 ? 5.316 28.297 7.941 1 91.69 261 GLU A CA 1
ATOM 2064 C C . GLU A 1 261 ? 5.734 27.312 6.855 1 91.69 261 GLU A C 1
ATOM 2066 O O . GLU A 1 261 ? 5 26.375 6.551 1 91.69 261 GLU A O 1
ATOM 2071 N N . PHE A 1 262 ? 6.871 27.625 6.238 1 95.56 262 PHE A N 1
ATOM 2072 C CA . PHE A 1 262 ? 7.473 26.781 5.207 1 95.56 262 PHE A CA 1
ATOM 2073 C C . PHE A 1 262 ? 8.922 26.453 5.559 1 95.56 262 PHE A C 1
ATOM 2075 O O . PHE A 1 262 ? 9.516 27.094 6.422 1 95.56 262 PHE A O 1
ATOM 2082 N N . CYS A 1 263 ? 9.398 25.438 4.961 1 95.38 263 CYS A N 1
ATOM 2083 C CA . CYS A 1 263 ? 10.789 25.031 5.137 1 95.38 263 CYS A CA 1
ATOM 2084 C C . CYS A 1 263 ? 11.391 24.562 3.816 1 95.38 263 CYS A C 1
ATOM 2086 O O . CYS A 1 263 ? 10.703 23.969 2.99 1 95.38 263 CYS A O 1
ATOM 2088 N N . MET A 1 264 ? 12.602 2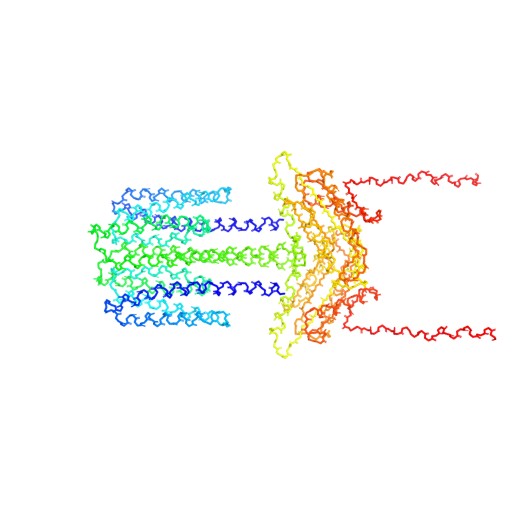4.922 3.6 1 95.25 264 MET A N 1
ATOM 2089 C CA . MET A 1 264 ? 13.352 24.422 2.447 1 95.25 264 MET A CA 1
ATOM 2090 C C . MET A 1 264 ? 14.648 23.75 2.885 1 95.25 264 MET A C 1
ATOM 2092 O O . MET A 1 264 ? 15.297 24.203 3.834 1 95.25 264 MET A O 1
ATOM 2096 N N . LEU A 1 265 ? 15 22.688 2.221 1 92.75 265 LEU A N 1
ATOM 2097 C CA . LEU A 1 265 ? 16.297 22.031 2.354 1 92.75 265 LEU A CA 1
ATOM 2098 C C . LEU A 1 265 ? 17.109 22.188 1.078 1 92.75 265 LEU A C 1
ATOM 2100 O O . LEU A 1 265 ? 16.688 21.781 0.001 1 92.75 265 LEU A O 1
ATOM 2104 N N . ILE A 1 266 ? 18.234 22.844 1.233 1 92 266 ILE A N 1
ATOM 2105 C CA . ILE A 1 266 ? 19.109 23.109 0.101 1 92 266 ILE A CA 1
ATOM 2106 C C . ILE A 1 266 ? 20.406 22.328 0.258 1 92 266 ILE A C 1
ATOM 2108 O O . ILE A 1 266 ? 21.344 22.781 0.906 1 92 266 ILE A O 1
ATOM 2112 N N . PRO A 1 267 ? 20.5 21.219 -0.491 1 86.31 267 PRO A N 1
ATOM 2113 C CA . PRO A 1 267 ? 21.719 20.438 -0.389 1 86.31 267 PRO A CA 1
ATOM 2114 C C . PRO A 1 267 ? 22.891 21.062 -1.121 1 86.31 267 PRO A C 1
ATOM 2116 O O . PRO A 1 267 ? 22.703 21.875 -2.027 1 86.31 267 PRO A O 1
ATOM 2119 N N . ASP A 1 268 ? 24.047 20.703 -0.662 1 85.25 268 ASP A N 1
ATOM 2120 C CA . ASP A 1 268 ? 25.297 21.094 -1.296 1 85.25 268 ASP A CA 1
ATOM 2121 C C . ASP A 1 268 ? 25.391 22.625 -1.447 1 85.25 268 ASP A C 1
ATOM 2123 O O . ASP A 1 268 ? 25.594 23.125 -2.549 1 85.25 268 ASP A O 1
ATOM 2127 N N . SER A 1 269 ? 25.094 23.297 -0.373 1 87.44 269 SER A N 1
ATOM 2128 C CA . SER A 1 269 ? 25.109 24.75 -0.389 1 87.44 269 SER A CA 1
ATOM 2129 C C . SER A 1 269 ? 25.828 25.312 0.833 1 87.44 269 SER A C 1
ATOM 2131 O O . SER A 1 269 ? 25.766 24.734 1.919 1 87.44 269 SER A O 1
ATOM 2133 N N . ASN A 1 270 ? 26.531 26.391 0.608 1 86 270 ASN A N 1
ATOM 2134 C CA . ASN A 1 270 ? 27.094 27.109 1.75 1 86 270 ASN A CA 1
ATOM 2135 C C . ASN A 1 270 ? 26.141 28.203 2.232 1 86 270 ASN A C 1
ATOM 2137 O O . ASN A 1 270 ? 25.078 28.406 1.645 1 86 270 ASN A O 1
ATOM 2141 N N . LEU A 1 271 ? 26.484 28.781 3.285 1 88.44 271 LEU A N 1
ATOM 2142 C CA . LEU A 1 271 ? 25.609 29.75 3.938 1 88.44 271 LEU A CA 1
ATOM 2143 C C . LEU A 1 271 ? 25.344 30.938 3.018 1 88.44 271 LEU A C 1
ATOM 2145 O O . LEU A 1 271 ? 24.234 31.484 3.025 1 88.44 271 LEU A O 1
ATOM 2149 N N . GLN A 1 272 ? 26.344 31.344 2.291 1 89.88 272 GLN A N 1
ATOM 2150 C CA . GLN A 1 272 ? 26.188 32.469 1.371 1 89.88 272 GLN A CA 1
ATOM 2151 C C . GLN A 1 272 ? 25.203 32.125 0.254 1 89.88 272 GLN A C 1
ATOM 2153 O O . GLN A 1 272 ? 24.328 32.938 -0.07 1 89.88 272 GLN A O 1
ATOM 2158 N N . GLN A 1 273 ? 25.438 31 -0.278 1 91.31 273 GLN A N 1
ATOM 2159 C CA . GLN A 1 273 ? 24.547 30.562 -1.347 1 91.31 273 GLN A CA 1
ATOM 2160 C C . GLN A 1 273 ? 23.109 30.438 -0.849 1 91.31 273 GLN A C 1
ATOM 2162 O O . GLN A 1 273 ? 22.172 30.844 -1.531 1 91.31 273 GLN A O 1
ATOM 2167 N N . ALA A 1 274 ? 22.969 29.828 0.302 1 93.81 274 ALA A N 1
ATOM 2168 C CA . ALA A 1 274 ? 21.641 29.672 0.897 1 93.81 274 ALA A CA 1
ATOM 2169 C C . ALA A 1 274 ? 21.016 31.031 1.188 1 93.81 274 ALA A C 1
ATOM 2171 O O . ALA A 1 274 ? 19.812 31.219 0.996 1 93.81 274 ALA A O 1
ATOM 2172 N N . GLY A 1 275 ? 21.859 31.922 1.686 1 94.75 275 GLY A N 1
ATOM 2173 C CA . GLY A 1 275 ? 21.391 33.281 1.925 1 94.75 275 GLY A CA 1
ATOM 2174 C C . GLY A 1 275 ? 20.891 33.969 0.669 1 94.75 275 GLY A C 1
ATOM 2175 O O . GLY A 1 275 ? 19.906 34.688 0.71 1 94.75 275 GLY A O 1
ATOM 2176 N N . GLN A 1 276 ? 21.578 33.781 -0.373 1 94.62 276 GLN A N 1
ATOM 2177 C CA . GLN A 1 276 ? 21.172 34.375 -1.647 1 94.62 276 GLN A CA 1
ATOM 2178 C C . GLN A 1 276 ? 19.828 33.812 -2.117 1 94.62 276 GLN A C 1
ATOM 2180 O O . GLN A 1 276 ? 18.984 34.562 -2.613 1 94.62 276 GLN A O 1
ATOM 2185 N N . ILE A 1 277 ? 19.734 32.562 -1.986 1 94.56 277 ILE A N 1
ATOM 2186 C CA . ILE A 1 277 ? 18.469 31.938 -2.367 1 94.56 277 ILE A CA 1
ATOM 2187 C C . ILE A 1 277 ? 17.344 32.5 -1.504 1 94.56 277 ILE A C 1
ATOM 2189 O O . ILE A 1 277 ? 16.25 32.781 -2.01 1 94.56 277 ILE A O 1
ATOM 2193 N N . ALA A 1 278 ? 17.578 32.594 -0.246 1 97 278 ALA A N 1
ATOM 2194 C CA . ALA A 1 278 ? 16.594 33.125 0.691 1 97 278 ALA A CA 1
ATOM 2195 C C . ALA A 1 278 ? 16.219 34.562 0.315 1 97 278 ALA A C 1
ATOM 2197 O O . ALA A 1 278 ? 15.031 34.906 0.353 1 97 278 ALA A O 1
ATOM 2198 N N . GLU A 1 279 ? 17.203 35.312 -0.036 1 96.75 279 GLU A N 1
ATOM 2199 C CA . GLU A 1 279 ? 16.953 36.688 -0.414 1 96.75 279 GLU A CA 1
ATOM 2200 C C . GLU A 1 279 ? 16.156 36.781 -1.708 1 96.75 279 GLU A C 1
ATOM 2202 O O . GLU A 1 279 ? 15.305 37.656 -1.858 1 96.75 279 GLU A O 1
ATOM 2207 N N . ARG A 1 280 ? 16.516 36 -2.611 1 96.31 280 ARG A N 1
ATOM 2208 C CA . ARG A 1 280 ? 15.75 35.938 -3.85 1 96.31 280 ARG A CA 1
ATOM 2209 C C . ARG A 1 280 ? 14.281 35.625 -3.572 1 96.31 280 ARG A C 1
ATOM 2211 O O . ARG A 1 280 ? 13.391 36.219 -4.184 1 96.31 280 ARG A O 1
ATOM 2218 N N . LEU A 1 281 ? 14.062 34.719 -2.682 1 96.56 281 LEU A N 1
ATOM 2219 C CA . LEU A 1 281 ? 12.711 34.344 -2.291 1 96.56 281 LEU A CA 1
ATOM 2220 C C . LEU A 1 281 ? 11.992 35.5 -1.625 1 96.56 281 LEU A C 1
ATOM 2222 O O . LEU A 1 281 ? 10.836 35.781 -1.952 1 96.56 281 LEU A O 1
ATOM 2226 N N . ARG A 1 282 ? 12.641 36.094 -0.706 1 97 282 ARG A N 1
ATOM 2227 C CA . ARG A 1 282 ? 12.078 37.219 0.013 1 97 282 ARG A CA 1
ATOM 2228 C C . ARG A 1 282 ? 11.641 38.312 -0.954 1 97 282 ARG A C 1
ATOM 2230 O O . ARG A 1 282 ? 10.523 38.844 -0.853 1 97 282 ARG A O 1
ATOM 2237 N N . LYS A 1 283 ? 12.492 38.625 -1.872 1 96.62 283 LYS A N 1
ATOM 2238 C CA . LYS A 1 283 ? 12.219 39.688 -2.838 1 96.62 283 LYS A CA 1
ATOM 2239 C C . LYS A 1 283 ? 11.078 39.312 -3.771 1 96.62 283 LYS A C 1
ATOM 2241 O O . LYS A 1 283 ? 10.242 40.156 -4.121 1 96.62 283 LYS A O 1
ATOM 2246 N N . ALA A 1 284 ? 11.07 38.125 -4.188 1 96.44 284 ALA A N 1
ATOM 2247 C CA . ALA A 1 284 ? 10.023 37.656 -5.086 1 96.44 284 ALA A CA 1
ATOM 2248 C C . ALA A 1 284 ? 8.648 37.75 -4.426 1 96.44 284 ALA A C 1
ATOM 2250 O O . ALA A 1 284 ? 7.668 38.094 -5.078 1 96.44 284 ALA A O 1
ATOM 2251 N N . VAL A 1 285 ? 8.562 37.375 -3.184 1 96.56 285 VAL A N 1
ATOM 2252 C CA . VAL A 1 285 ? 7.297 37.438 -2.453 1 96.56 285 VAL A CA 1
ATOM 2253 C C . VAL A 1 285 ? 6.859 38.875 -2.27 1 96.56 285 VAL A C 1
ATOM 2255 O O . VAL A 1 285 ? 5.668 39.188 -2.354 1 96.56 285 VAL A O 1
ATOM 2258 N N . GLU A 1 286 ? 7.809 39.719 -2.027 1 94.94 286 GLU A N 1
ATOM 2259 C CA . GLU A 1 286 ? 7.531 41.125 -1.82 1 94.94 286 GLU A CA 1
ATOM 2260 C C . GLU A 1 286 ? 6.91 41.75 -3.064 1 94.94 286 GLU A C 1
ATOM 2262 O O . GLU A 1 286 ? 6.199 42.75 -2.969 1 94.94 286 GLU A O 1
ATOM 2267 N N . LEU A 1 287 ? 7.082 41.188 -4.18 1 93.62 287 LEU A N 1
ATOM 2268 C CA . LEU A 1 287 ? 6.594 41.719 -5.445 1 93.62 287 LEU A CA 1
ATOM 2269 C C . LEU A 1 287 ? 5.113 41.406 -5.637 1 93.62 287 LEU A C 1
ATOM 2271 O O . LEU A 1 287 ? 4.453 42 -6.492 1 93.62 287 LEU A O 1
ATOM 2275 N N . VAL A 1 288 ? 4.641 40.5 -4.812 1 92.56 288 VAL A N 1
ATOM 2276 C CA . VAL A 1 288 ? 3.229 40.156 -4.914 1 92.56 288 VAL A CA 1
ATOM 2277 C C . VAL A 1 288 ? 2.373 41.25 -4.266 1 92.56 288 VAL A C 1
ATOM 2279 O O . VAL A 1 288 ? 2.471 41.469 -3.061 1 92.56 288 VAL A O 1
ATOM 2282 N N . THR A 1 289 ? 1.48 41.906 -5.086 1 89.75 289 THR A N 1
ATOM 2283 C CA . THR A 1 289 ? 0.717 43.031 -4.559 1 89.75 289 THR A CA 1
ATOM 2284 C C . THR A 1 289 ? -0.781 42.781 -4.723 1 89.75 289 THR A C 1
ATOM 2286 O O . THR A 1 289 ? -1.598 43.531 -4.184 1 89.75 289 THR A O 1
ATOM 2289 N N . VAL A 1 290 ? -1.119 41.781 -5.48 1 86.88 290 VAL A N 1
ATOM 2290 C CA . VAL A 1 290 ? -2.535 41.5 -5.699 1 86.88 290 VAL A CA 1
ATOM 2291 C C . VAL A 1 290 ? -2.775 40 -5.676 1 86.88 290 VAL A C 1
ATOM 2293 O O . VAL A 1 290 ? -1.998 39.219 -6.246 1 86.88 290 VAL A O 1
ATOM 2296 N N . ILE A 1 291 ? -3.686 39.625 -4.883 1 88.62 291 ILE A N 1
ATOM 2297 C CA . ILE A 1 291 ? -4.148 38.25 -4.895 1 88.62 291 ILE A CA 1
ATOM 2298 C C . ILE A 1 291 ? -5.672 38.219 -4.992 1 88.62 291 ILE A C 1
ATOM 2300 O O . ILE A 1 291 ? -6.367 38.781 -4.156 1 88.62 291 ILE A O 1
ATOM 2304 N N . ASP A 1 292 ? -6.113 37.5 -5.984 1 82.38 292 ASP A N 1
ATOM 2305 C CA . ASP A 1 292 ? -7.547 37.344 -6.203 1 82.38 292 ASP A CA 1
ATOM 2306 C C . ASP A 1 292 ? -8.25 38.719 -6.148 1 82.38 292 ASP A C 1
ATOM 2308 O O . ASP A 1 292 ? -9.273 38.844 -5.477 1 82.38 292 ASP A O 1
ATOM 2312 N N . GLY A 1 293 ? -7.691 39.719 -6.75 1 85.38 293 GLY A N 1
ATOM 2313 C CA . GLY A 1 293 ? -8.289 41.062 -6.852 1 85.38 293 GLY A CA 1
ATOM 2314 C C . GLY A 1 293 ? -8.062 41.906 -5.613 1 85.38 293 GLY A C 1
ATOM 2315 O O . GLY A 1 293 ? -8.375 43.094 -5.609 1 85.38 293 GLY A O 1
ATOM 2316 N N . SER A 1 294 ? -7.613 41.344 -4.57 1 87.31 294 SER A N 1
ATOM 2317 C CA . SER A 1 294 ? -7.34 42.062 -3.34 1 87.31 294 SER A CA 1
ATOM 2318 C C . SER A 1 294 ? -5.918 42.625 -3.332 1 87.31 294 SER A C 1
ATOM 2320 O O . SER A 1 294 ? -4.961 41.906 -3.609 1 87.31 294 SER A O 1
ATOM 2322 N N . GLU A 1 295 ? -5.852 43.938 -3.084 1 88.81 295 GLU A N 1
ATOM 2323 C CA . GLU A 1 295 ? -4.531 44.531 -2.949 1 88.81 295 GLU A CA 1
ATOM 2324 C C . GLU A 1 295 ? -3.934 44.25 -1.573 1 88.81 295 GLU A C 1
ATOM 2326 O O . GLU A 1 295 ? -4.52 44.625 -0.551 1 88.81 295 GLU A O 1
ATOM 2331 N N . LEU A 1 296 ? -2.928 43.5 -1.561 1 89 296 LEU A N 1
ATOM 2332 C CA . LEU A 1 296 ? -2.279 43.219 -0.29 1 89 296 LEU A CA 1
ATOM 2333 C C . LEU A 1 296 ? -0.762 43.219 -0.437 1 89 296 LEU A C 1
ATOM 2335 O O . LEU A 1 296 ? -0.239 43.094 -1.547 1 89 296 LEU A O 1
ATOM 2339 N N . ASN A 1 297 ? -0.067 43.562 0.626 1 89.94 297 ASN A N 1
ATOM 2340 C CA . ASN A 1 297 ? 1.39 43.531 0.703 1 89.94 297 ASN A CA 1
ATOM 2341 C C . ASN A 1 297 ? 1.882 42.312 1.464 1 89.94 297 ASN A C 1
ATOM 2343 O O . ASN A 1 297 ? 1.572 42.125 2.645 1 89.94 297 ASN A O 1
ATOM 2347 N N . LEU A 1 298 ? 2.59 41.5 0.76 1 94.25 298 LEU A N 1
ATOM 2348 C CA . LEU A 1 298 ? 3.094 40.281 1.378 1 94.25 298 LEU A CA 1
ATOM 2349 C C . LEU A 1 298 ? 4.582 40.406 1.695 1 94.25 298 LEU A C 1
ATOM 2351 O O . LEU A 1 298 ? 5.328 41.031 0.947 1 94.25 298 LEU A O 1
ATOM 2355 N N . SER A 1 299 ? 4.996 39.969 2.752 1 96.19 299 SER A N 1
ATOM 2356 C CA . SER A 1 299 ? 6.406 39.812 3.088 1 96.19 299 SER A CA 1
ATOM 2357 C C . SER A 1 299 ? 6.664 38.531 3.875 1 96.19 299 SER A C 1
ATOM 2359 O O . SER A 1 299 ? 5.738 37.969 4.461 1 96.19 299 SER A O 1
ATOM 2361 N N . ILE A 1 300 ? 7.875 38.062 3.773 1 97.19 300 ILE A N 1
ATOM 2362 C CA . ILE A 1 300 ? 8.25 36.875 4.52 1 97.19 300 ILE A CA 1
ATOM 2363 C C . ILE A 1 300 ? 9.539 37.125 5.293 1 97.19 300 ILE A C 1
ATOM 2365 O O . ILE A 1 300 ? 10.352 37.969 4.898 1 97.19 300 ILE A O 1
ATOM 2369 N N . SER A 1 301 ? 9.68 36.531 6.383 1 97.69 301 SER A N 1
ATOM 2370 C CA . SER A 1 301 ? 10.906 36.469 7.172 1 97.69 301 SER A CA 1
ATOM 2371 C C . SER A 1 301 ? 11.539 35.094 7.117 1 97.69 301 SER A C 1
ATOM 2373 O O . SER A 1 301 ? 10.828 34.062 7.133 1 97.69 301 SER A O 1
ATOM 2375 N N . ILE A 1 302 ? 12.883 35.094 7.043 1 97.62 302 ILE A N 1
ATOM 2376 C CA . ILE A 1 302 ? 13.539 33.812 6.812 1 97.62 302 ILE A CA 1
ATOM 2377 C C . ILE A 1 302 ? 14.711 33.656 7.785 1 97.62 302 ILE A C 1
ATOM 2379 O O . ILE A 1 302 ? 15.508 34.562 7.969 1 97.62 302 ILE A O 1
ATOM 2383 N N . GLY A 1 303 ? 14.766 32.531 8.43 1 97.38 303 GLY A N 1
ATOM 2384 C CA . GLY A 1 303 ? 15.938 32.094 9.164 1 97.38 303 GLY A CA 1
ATOM 2385 C C . GLY A 1 303 ? 16.703 30.984 8.453 1 97.38 303 GLY A C 1
ATOM 2386 O O . GLY A 1 303 ? 16.109 30.016 7.973 1 97.38 303 GLY A O 1
ATOM 2387 N N . VAL A 1 304 ? 18.047 31.141 8.375 1 96.88 304 VAL A N 1
ATOM 2388 C CA . VAL A 1 304 ? 18.875 30.188 7.637 1 96.88 304 VAL A CA 1
ATOM 2389 C C . VAL A 1 304 ? 19.859 29.516 8.578 1 96.88 304 VAL A C 1
ATOM 2391 O O . VAL A 1 304 ? 20.453 30.188 9.438 1 96.88 304 VAL A O 1
ATOM 2394 N N . SER A 1 305 ? 19.969 28.219 8.484 1 95.62 305 SER A N 1
ATOM 2395 C CA . SER A 1 305 ? 20.984 27.438 9.195 1 95.62 305 SER A CA 1
ATOM 2396 C C . SER A 1 305 ? 21.625 26.406 8.289 1 95.62 305 SER A C 1
ATOM 2398 O O . SER A 1 305 ? 21.203 26.219 7.145 1 95.62 305 SER A O 1
ATOM 2400 N N . ARG A 1 306 ? 22.672 25.812 8.781 1 93.19 306 ARG A N 1
ATOM 2401 C CA . ARG A 1 306 ? 23.406 24.891 7.926 1 93.19 306 ARG A CA 1
ATOM 2402 C C . ARG A 1 306 ? 23.922 23.703 8.727 1 93.19 306 ARG A C 1
ATOM 2404 O O . ARG A 1 306 ? 24.391 23.859 9.852 1 93.19 306 ARG A O 1
ATOM 2411 N N . TRP A 1 307 ? 23.766 22.562 8.102 1 89.69 307 TRP A N 1
ATOM 2412 C CA . TRP A 1 307 ? 24.406 21.344 8.578 1 89.69 307 TRP A CA 1
ATOM 2413 C C . TRP A 1 307 ? 25.75 21.141 7.887 1 89.69 307 TRP A C 1
ATOM 2415 O O . TRP A 1 307 ? 25.875 21.344 6.676 1 89.69 307 TRP A O 1
ATOM 2425 N N . PRO A 1 308 ? 26.797 20.797 8.609 1 88.12 308 PRO A N 1
ATOM 2426 C CA . PRO A 1 308 ? 26.828 20.406 10.023 1 88.12 308 PRO A CA 1
ATOM 2427 C C . PRO A 1 308 ? 27.25 21.531 10.945 1 88.12 308 PRO A C 1
ATOM 2429 O O . PRO A 1 308 ? 27.391 21.344 12.156 1 88.12 308 PRO A O 1
ATOM 2432 N N . GLU A 1 309 ? 27.422 22.688 10.477 1 87.44 309 GLU A N 1
ATOM 2433 C CA . GLU A 1 309 ? 28.031 23.781 11.227 1 87.44 309 GLU A CA 1
ATOM 2434 C C . GLU A 1 309 ? 27.125 24.219 12.375 1 87.44 309 GLU A C 1
ATOM 2436 O O . GLU A 1 309 ? 27.609 24.562 13.461 1 87.44 309 GLU A O 1
ATOM 2441 N N . ASP A 1 310 ? 25.875 24.156 12.172 1 89.75 310 ASP A N 1
ATOM 2442 C CA . ASP A 1 310 ? 24.938 24.672 13.164 1 89.75 310 ASP A CA 1
ATOM 2443 C C . ASP A 1 310 ? 24.344 23.547 14.008 1 89.75 310 ASP A C 1
ATOM 2445 O O . ASP A 1 310 ? 23.469 23.766 14.836 1 89.75 310 ASP A O 1
ATOM 2449 N N . GLY A 1 311 ? 24.797 22.359 13.773 1 86.62 311 GLY A N 1
ATOM 2450 C CA . GLY A 1 311 ? 24.312 21.234 14.539 1 86.62 311 GLY A CA 1
ATOM 2451 C C . GLY A 1 311 ? 24.531 19.906 13.844 1 86.62 311 GLY A C 1
ATOM 2452 O O . GLY A 1 311 ? 24.688 19.844 12.625 1 86.62 311 GLY A O 1
ATOM 2453 N N . ALA A 1 312 ? 24.469 18.859 14.656 1 81.56 312 ALA A N 1
ATOM 2454 C CA . ALA A 1 312 ? 24.719 17.516 14.133 1 81.56 312 ALA A CA 1
ATOM 2455 C C . ALA A 1 312 ? 23.406 16.844 13.719 1 81.56 312 ALA A C 1
ATOM 2457 O O . ALA A 1 312 ? 23.422 15.922 12.898 1 81.56 312 ALA A O 1
ATOM 2458 N N . HIS A 1 313 ? 22.406 17.328 14.383 1 80.31 313 HIS A N 1
ATOM 2459 C CA . HIS A 1 313 ? 21.109 16.703 14.141 1 80.31 313 HIS A CA 1
ATOM 2460 C C . HIS A 1 313 ? 20.094 17.734 13.664 1 80.31 313 HIS A C 1
ATOM 2462 O O . HIS A 1 313 ? 20.25 18.938 13.906 1 80.31 313 HIS A O 1
ATOM 2468 N N . PHE A 1 314 ? 19.062 17.219 13.039 1 83.12 314 PHE A N 1
ATOM 2469 C CA . PHE A 1 314 ? 18.062 18.094 12.445 1 83.12 314 PHE A CA 1
ATOM 2470 C C . PHE A 1 314 ? 17.422 19 13.508 1 83.12 314 PHE A C 1
ATOM 2472 O O . PHE A 1 314 ? 17.172 20.172 13.258 1 83.12 314 PHE A O 1
ATOM 2479 N N . SER A 1 315 ? 17.156 18.406 14.586 1 81.31 315 SER A N 1
ATOM 2480 C CA . SER A 1 315 ? 16.484 19.156 15.648 1 81.31 315 SER A CA 1
ATOM 2481 C C . SER A 1 315 ? 17.281 20.406 16.016 1 81.31 315 SER A C 1
ATOM 2483 O O . SER A 1 315 ? 16.703 21.469 16.25 1 81.31 315 SER A O 1
ATOM 2485 N N . GLN A 1 316 ? 18.547 20.281 16.047 1 85.5 316 GLN A N 1
ATOM 2486 C CA . GLN A 1 316 ? 19.422 21.406 16.375 1 85.5 316 GLN A CA 1
ATOM 2487 C C . GLN A 1 316 ? 19.453 22.422 15.242 1 85.5 316 GLN A C 1
ATOM 2489 O O . GLN A 1 316 ? 19.391 23.625 15.484 1 85.5 316 GLN A O 1
ATOM 2494 N N . ILE A 1 317 ? 19.547 21.906 14.102 1 90 317 ILE A N 1
ATOM 2495 C CA . ILE A 1 317 ? 19.609 22.766 12.922 1 90 317 ILE A CA 1
ATOM 2496 C C . ILE A 1 317 ? 18.297 23.547 12.789 1 90 317 ILE A C 1
ATOM 2498 O O . ILE A 1 317 ? 18.312 24.75 12.5 1 90 317 ILE A O 1
ATOM 2502 N N . TYR A 1 318 ? 17.219 22.859 13.039 1 89.75 318 TYR A N 1
ATOM 2503 C CA . TYR A 1 318 ? 15.898 23.469 12.984 1 89.75 318 TYR A CA 1
ATOM 2504 C C . TYR A 1 318 ? 15.766 24.578 14.031 1 89.75 318 TYR A C 1
ATOM 2506 O O . TYR A 1 318 ? 15.25 25.656 13.75 1 89.75 318 TYR A O 1
ATOM 2514 N N . LYS A 1 319 ? 16.219 24.281 15.172 1 85.94 319 LYS A N 1
ATOM 2515 C CA . LYS A 1 319 ? 16.156 25.25 16.266 1 85.94 319 LYS A CA 1
ATOM 2516 C C . LYS A 1 319 ? 16.938 26.516 15.938 1 85.94 319 LYS A C 1
ATOM 2518 O O . LYS A 1 319 ? 16.5 27.625 16.234 1 85.94 319 LYS A O 1
ATOM 2523 N N . THR A 1 320 ? 18.078 26.281 15.375 1 91.94 320 THR A N 1
ATOM 2524 C CA . THR A 1 320 ? 18.906 27.406 14.984 1 91.94 320 THR A CA 1
ATOM 2525 C C . THR A 1 320 ? 18.219 28.266 13.93 1 91.94 320 THR A C 1
ATOM 2527 O O . THR A 1 320 ? 18.172 29.484 14.031 1 91.94 320 THR A O 1
ATOM 2530 N N . ALA A 1 321 ? 17.719 27.641 12.961 1 94.19 321 ALA A N 1
ATOM 2531 C CA . ALA A 1 321 ? 17.016 28.359 11.906 1 94.19 321 ALA A CA 1
ATOM 2532 C C . ALA A 1 321 ? 15.781 29.078 12.461 1 94.19 321 ALA A C 1
ATOM 2534 O O . ALA A 1 321 ? 15.477 30.203 12.062 1 94.19 321 ALA A O 1
ATOM 2535 N N . ASP A 1 322 ? 15.133 28.422 13.344 1 88.31 322 ASP A N 1
ATOM 2536 C CA . ASP A 1 322 ? 13.945 28.984 13.977 1 88.31 322 ASP A CA 1
ATOM 2537 C C . ASP A 1 322 ? 14.297 30.219 14.812 1 88.31 322 ASP A C 1
ATOM 2539 O O . ASP A 1 322 ? 13.547 31.188 14.828 1 88.31 322 ASP A O 1
ATOM 2543 N N . ALA A 1 323 ? 15.336 30.078 15.516 1 89.75 323 ALA A N 1
ATOM 2544 C CA . ALA A 1 323 ? 15.812 31.219 16.297 1 89.75 323 ALA A CA 1
ATOM 2545 C C . ALA A 1 323 ? 16.141 32.406 15.398 1 89.75 323 ALA A C 1
ATOM 2547 O O . ALA A 1 323 ? 15.836 33.562 15.742 1 89.75 323 ALA A O 1
ATOM 2548 N N . ARG A 1 324 ? 16.734 32.156 14.344 1 94 324 ARG A N 1
ATOM 2549 C CA . ARG A 1 324 ? 17.094 33.188 13.391 1 94 324 ARG A CA 1
ATOM 2550 C C . ARG A 1 324 ? 15.844 33.781 12.734 1 94 324 ARG A C 1
ATOM 2552 O O . ARG A 1 324 ? 15.797 34.969 12.438 1 94 324 ARG A O 1
ATOM 2559 N N . LEU A 1 325 ? 14.914 32.969 12.531 1 94.12 325 LEU A N 1
ATOM 2560 C CA . LEU A 1 325 ? 13.625 33.438 12.055 1 94.12 325 LEU A CA 1
ATOM 2561 C C . LEU A 1 325 ? 12.992 34.375 13.07 1 94.12 325 LEU A C 1
ATOM 2563 O O . LEU A 1 325 ? 12.445 35.438 12.711 1 94.12 325 LEU A O 1
ATOM 2567 N N . TYR A 1 326 ? 13.031 33.938 14.289 1 88.88 326 TYR A N 1
ATOM 2568 C CA . TYR A 1 326 ? 12.484 34.75 15.359 1 88.88 326 TYR A CA 1
ATOM 2569 C C . TYR A 1 326 ? 13.18 36.094 15.414 1 88.88 326 TYR A C 1
ATOM 2571 O O . TYR A 1 326 ? 12.539 37.125 15.625 1 88.88 326 TYR A O 1
ATOM 2579 N N . GLN A 1 327 ? 14.422 36.094 15.258 1 91.88 327 GLN A N 1
ATOM 2580 C CA . GLN A 1 327 ? 15.195 37.312 15.203 1 91.88 327 GLN A CA 1
ATOM 2581 C C . GLN A 1 327 ? 14.742 38.188 14.039 1 91.88 327 GLN A C 1
ATOM 2583 O O . GLN A 1 327 ? 14.609 39.406 14.18 1 91.88 327 GLN A O 1
ATOM 2588 N N . ALA A 1 328 ? 14.555 37.594 12.945 1 94.69 328 ALA A N 1
ATOM 2589 C CA . ALA A 1 328 ? 14.078 38.344 11.781 1 94.69 328 ALA A CA 1
ATOM 2590 C C . ALA A 1 328 ? 12.742 39.031 12.062 1 94.69 328 ALA A C 1
ATOM 2592 O O . ALA A 1 328 ? 12.531 40.188 11.664 1 94.69 328 ALA A O 1
ATOM 2593 N N . LYS A 1 329 ? 11.883 38.312 12.734 1 91.12 329 LYS A N 1
ATOM 2594 C CA . LYS A 1 329 ? 10.57 38.875 13.078 1 91.12 329 LYS A CA 1
ATOM 2595 C C . LYS A 1 329 ? 10.695 40.031 14.07 1 91.12 329 LYS A C 1
ATOM 2597 O O . LYS A 1 329 ? 9.984 41.031 13.953 1 91.12 329 LYS A O 1
ATOM 2602 N N . THR A 1 330 ? 11.609 39.969 14.984 1 90 330 THR A N 1
ATOM 2603 C CA . THR A 1 330 ? 11.773 40.969 16.031 1 90 330 THR A CA 1
ATOM 2604 C C . THR A 1 330 ? 12.492 42.188 15.492 1 90 330 THR A C 1
ATOM 2606 O O . THR A 1 330 ? 12.305 43.312 16 1 90 330 THR A O 1
ATOM 2609 N N . LEU A 1 331 ? 13.281 42 14.484 1 92.19 331 LEU A N 1
ATOM 2610 C CA . LEU A 1 331 ? 14.07 43.094 13.922 1 92.19 331 LEU A CA 1
ATOM 2611 C C . LEU A 1 331 ? 13.297 43.812 12.812 1 92.19 331 LEU A C 1
ATOM 2613 O O . LEU A 1 331 ? 13.891 44.5 11.969 1 92.19 331 LEU A O 1
ATOM 2617 N N . GLY A 1 332 ? 11.969 43.594 12.719 1 92.75 332 GLY A N 1
ATOM 2618 C CA . GLY A 1 332 ? 11.156 44.375 11.797 1 92.75 332 GLY A CA 1
ATOM 2619 C C . GLY A 1 332 ? 10.562 43.562 10.672 1 92.75 332 GLY A C 1
ATOM 2620 O O . GLY A 1 332 ? 9.828 44.094 9.836 1 92.75 332 GLY A O 1
ATOM 2621 N N . ARG A 1 333 ? 10.891 42.312 10.594 1 94.38 333 ARG A N 1
ATOM 2622 C CA . ARG A 1 333 ? 10.32 41.375 9.633 1 94.38 333 ARG A CA 1
ATOM 2623 C C . ARG A 1 333 ? 10.82 41.688 8.219 1 94.38 333 ARG A C 1
ATOM 2625 O O . ARG A 1 333 ? 11.664 42.562 8.031 1 94.38 333 ARG A O 1
ATOM 2632 N N . ASN A 1 334 ? 10.523 40.875 7.281 1 96.5 334 ASN A N 1
ATOM 2633 C CA . ASN A 1 334 ? 10.914 41.031 5.883 1 96.5 334 ASN A CA 1
ATOM 2634 C C . ASN A 1 334 ? 12.43 41.062 5.723 1 96.5 334 ASN A C 1
ATOM 2636 O O . ASN A 1 334 ? 12.992 41.969 5.125 1 96.5 334 ASN A O 1
ATOM 2640 N N . LYS A 1 335 ? 13.055 40.156 6.262 1 96.44 335 LYS A N 1
ATOM 2641 C CA . LYS A 1 335 ? 14.508 40.062 6.152 1 96.44 335 LYS A CA 1
ATOM 2642 C C . LYS A 1 335 ? 14.992 38.625 6.305 1 96.44 335 LYS A C 1
ATOM 2644 O O . LYS A 1 335 ? 14.25 37.75 6.77 1 96.44 335 LYS A O 1
ATOM 2649 N N . VAL A 1 336 ? 16.234 38.406 5.945 1 97.25 336 VAL A N 1
ATOM 2650 C CA . VAL A 1 336 ? 16.906 37.125 6.039 1 97.25 336 VAL A CA 1
ATOM 2651 C C . VAL A 1 336 ? 18.016 37.188 7.086 1 97.25 336 VAL A C 1
ATOM 2653 O O . VAL A 1 336 ? 18.828 38.125 7.082 1 97.25 336 VAL A O 1
ATOM 2656 N N . ILE A 1 337 ? 17.984 36.25 7.98 1 96.44 337 ILE A N 1
ATOM 2657 C CA . ILE A 1 337 ? 19.031 36.188 8.992 1 96.44 337 ILE A CA 1
ATOM 2658 C C . ILE A 1 337 ? 19.812 34.875 8.859 1 96.44 337 ILE A C 1
ATOM 2660 O O . ILE A 1 337 ? 19.234 33.812 8.938 1 96.44 337 ILE A O 1
ATOM 2664 N N . THR A 1 338 ? 21.109 34.969 8.68 1 94.19 338 THR A N 1
ATOM 2665 C CA . THR A 1 338 ? 21.969 33.812 8.508 1 94.19 338 THR A CA 1
ATOM 2666 C C . THR A 1 338 ? 22.844 33.594 9.734 1 94.19 338 THR A C 1
ATOM 2668 O O . THR A 1 338 ? 23.391 32.5 9.93 1 94.19 338 THR A O 1
ATOM 2671 N N . THR A 1 339 ? 23.203 34.625 10.453 1 86.75 339 THR A N 1
ATOM 2672 C CA . THR A 1 339 ? 24.047 34.562 11.641 1 86.75 339 THR A CA 1
ATOM 2673 C C . THR A 1 339 ? 23.391 35.25 12.82 1 86.75 339 THR A C 1
ATOM 2675 O O . THR A 1 339 ? 22.656 36.219 12.641 1 86.75 339 THR A O 1
ATOM 2678 N N . LEU A 1 340 ? 23.297 34.594 13.891 1 68.5 340 LEU A N 1
ATOM 2679 C CA . LEU A 1 340 ? 22.734 35.281 15.047 1 68.5 340 LEU A CA 1
ATOM 2680 C C . LEU A 1 340 ? 23.562 36.531 15.406 1 68.5 340 LEU A C 1
ATOM 2682 O O . LEU A 1 340 ? 24.797 36.438 15.484 1 68.5 340 LEU A O 1
ATOM 2686 N N . ASN A 1 341 ? 23.266 37.625 15.047 1 56.12 341 ASN A N 1
ATOM 2687 C CA . ASN A 1 341 ? 23.953 38.781 15.586 1 56.12 341 ASN A CA 1
ATOM 2688 C C . ASN A 1 341 ? 23.844 38.844 17.109 1 56.12 341 ASN A C 1
ATOM 2690 O O . ASN A 1 341 ? 22.781 38.594 17.672 1 56.12 341 ASN A O 1
ATOM 2694 N N . GLU A 1 342 ? 24.922 38.562 17.859 1 47.44 342 GLU A N 1
ATOM 2695 C CA . GLU A 1 342 ? 24.969 38.969 19.25 1 47.44 342 GLU A CA 1
ATOM 2696 C C . GLU A 1 342 ? 24.156 40.25 19.5 1 47.44 342 GLU A C 1
ATOM 2698 O O . GLU A 1 342 ? 24.234 41.188 18.719 1 47.44 342 GLU A O 1
ATOM 2703 N N . GLN A 1 343 ? 23 40.156 19.922 1 43.66 343 GLN A N 1
ATOM 2704 C CA . GLN A 1 343 ? 22.344 41.375 20.359 1 43.66 343 GLN A CA 1
ATOM 2705 C C . GLN A 1 343 ? 23.375 42.469 20.703 1 43.66 343 GLN A C 1
ATOM 2707 O O . GLN A 1 343 ? 24.406 42.188 21.312 1 43.66 343 GLN A O 1
ATOM 2712 N N . PRO A 1 344 ? 23.438 43.562 20.047 1 38.94 344 PRO A N 1
ATOM 2713 C CA . PRO A 1 344 ? 24.297 44.562 20.656 1 38.94 344 PRO A CA 1
ATOM 2714 C C . PRO A 1 344 ? 24.156 44.625 22.172 1 38.94 344 PRO A C 1
ATOM 2716 O O . PRO A 1 344 ? 23.062 44.5 22.703 1 38.94 344 PRO A O 1
ATOM 2719 N N . THR A 1 345 ? 25.109 44.062 23 1 35.31 345 THR A N 1
ATOM 2720 C CA . THR A 1 345 ? 25.172 44.406 24.406 1 35.31 345 THR A CA 1
ATOM 2721 C C . THR A 1 345 ? 24.734 45.844 24.641 1 35.31 345 THR A C 1
ATOM 2723 O O . THR A 1 345 ? 25.297 46.781 24.078 1 35.31 345 THR A O 1
ATOM 2726 N N . ILE A 1 346 ? 23.484 46.062 24.812 1 36.06 346 ILE A N 1
ATOM 2727 C CA . ILE A 1 346 ? 23.109 47.375 25.359 1 36.06 346 ILE A CA 1
ATOM 2728 C C . ILE A 1 346 ? 24.156 47.844 26.344 1 36.06 346 ILE A C 1
ATOM 2730 O O . ILE A 1 346 ? 24.422 47.188 27.359 1 36.06 346 ILE A O 1
ATOM 2734 N N . ASN A 1 347 ? 25.25 48.469 25.953 1 33.94 347 ASN A N 1
ATOM 2735 C CA . ASN A 1 347 ? 26.141 49.219 26.812 1 33.94 347 ASN A CA 1
ATOM 2736 C C . ASN A 1 347 ? 25.375 50.031 27.859 1 33.94 347 ASN A C 1
ATOM 2738 O O . ASN A 1 347 ? 24.719 51.031 27.516 1 33.94 347 ASN A O 1
ATOM 2742 N N . THR A 1 348 ? 24.688 49.344 28.75 1 35.03 348 THR A N 1
ATOM 2743 C CA . THR A 1 348 ? 24.125 49.906 29.969 1 35.03 348 THR A CA 1
ATOM 2744 C C . THR A 1 348 ? 25.125 50.844 30.641 1 35.03 348 THR A C 1
ATOM 2746 O O . THR A 1 348 ? 24.922 51.281 31.781 1 35.03 348 THR A O 1
ATOM 2749 N N . GLU A 1 349 ? 26.344 50.969 30.078 1 35 349 GLU A N 1
ATOM 2750 C CA . GLU A 1 349 ? 27.219 51.844 30.875 1 35 349 GLU A CA 1
ATOM 2751 C C . GLU A 1 349 ? 26.688 53.281 30.922 1 35 349 GLU A C 1
ATOM 2753 O O . GLU A 1 349 ? 27.219 54.125 31.641 1 35 349 GLU A O 1
ATOM 2758 N N . ALA A 1 350 ? 25.953 53.719 30.016 1 36.09 350 ALA A N 1
ATOM 2759 C CA . ALA A 1 350 ? 25.859 55.188 30.031 1 36.09 350 ALA A CA 1
ATOM 2760 C C . ALA A 1 350 ? 25 55.656 31.203 1 36.09 350 ALA A C 1
ATOM 2762 O O . ALA A 1 350 ? 25.078 56.844 31.594 1 36.09 350 ALA A O 1
ATOM 2763 N N . SER A 1 351 ? 23.953 54.844 31.594 1 34.06 351 SER A N 1
ATOM 2764 C CA . SER A 1 351 ? 22.984 55.656 32.312 1 34.06 351 SER A CA 1
ATOM 2765 C C . SER A 1 351 ? 23.438 55.906 33.75 1 34.06 351 SER A C 1
ATOM 2767 O O . SER A 1 351 ? 22.656 56.406 34.594 1 34.06 351 SER A O 1
ATOM 2769 N N . ILE A 1 352 ? 24.438 55.125 34.219 1 34.34 352 ILE A N 1
ATOM 2770 C CA . ILE A 1 352 ? 24.531 55.344 35.656 1 34.34 352 ILE A CA 1
ATOM 2771 C C . ILE A 1 352 ? 25.078 56.75 35.938 1 34.34 352 ILE A C 1
ATOM 2773 O O . ILE A 1 352 ? 25.328 57.094 37.094 1 34.34 352 ILE A O 1
ATOM 2777 N N . GLU A 1 353 ? 25.641 57.344 34.906 1 31.91 353 GLU A N 1
ATOM 2778 C CA . GLU A 1 353 ? 26.359 58.531 35.344 1 31.91 353 GLU A CA 1
ATOM 2779 C C . GLU A 1 353 ? 25.406 59.594 35.875 1 31.91 353 GLU A C 1
ATOM 2781 O O . GLU A 1 353 ? 25.797 60.75 36.062 1 31.91 353 GLU A O 1
ATOM 2786 N N . VAL A 1 354 ? 24.094 59.344 35.812 1 30.53 354 VAL A N 1
ATOM 2787 C CA . VAL A 1 354 ? 23.328 60.562 36.094 1 30.53 354 VAL A CA 1
ATOM 2788 C C . VAL A 1 354 ? 23.656 61.062 37.5 1 30.53 354 VAL A C 1
ATOM 2790 O O . VAL A 1 354 ? 23.969 62.25 37.688 1 30.53 354 VAL A O 1
ATOM 2793 N N . GLN A 1 355 ? 22.844 60.656 38.5 1 30.03 355 GLN A N 1
ATOM 2794 C CA . GLN A 1 355 ? 22.234 61.562 39.438 1 30.03 355 GLN A CA 1
ATOM 2795 C C . GLN A 1 355 ? 23.141 61.812 40.656 1 30.03 355 GLN A C 1
ATOM 2797 O O . GLN A 1 355 ? 22.844 61.375 41.75 1 30.03 355 GLN A O 1
ATOM 2802 N N . THR A 1 356 ? 24.422 61.281 40.656 1 31.44 356 THR A N 1
ATOM 2803 C CA . THR A 1 356 ? 25.031 61.594 41.938 1 31.44 356 THR A CA 1
ATOM 2804 C C . THR A 1 356 ? 25.188 63.094 42.125 1 31.44 356 THR A C 1
ATOM 2806 O O . THR A 1 356 ? 26.141 63.562 42.75 1 31.44 356 THR A O 1
ATOM 2809 N N . LEU A 1 357 ? 24.703 63.938 41.25 1 26.52 357 LEU A N 1
ATOM 2810 C CA . LEU A 1 357 ? 25.062 65.312 41.469 1 26.52 357 LEU A CA 1
ATOM 2811 C C . LEU A 1 357 ? 24.531 65.812 42.812 1 26.52 357 LEU A C 1
ATOM 2813 O O . LEU A 1 357 ? 24.859 66.938 43.25 1 26.52 357 LEU A O 1
ATOM 2817 N N . THR A 1 358 ? 23.359 65.312 43.281 1 26.53 358 THR A N 1
ATOM 2818 C CA . THR A 1 358 ? 22.797 66.25 44.219 1 26.53 358 THR A CA 1
ATOM 2819 C C . THR A 1 358 ? 23.562 66.188 45.562 1 26.53 358 THR A C 1
ATOM 2821 O O . THR A 1 358 ? 23.641 67.188 46.281 1 26.53 358 THR A O 1
ATOM 2824 N N . ASP A 1 359 ? 24.047 65.188 46.188 1 23.53 359 ASP A N 1
ATOM 2825 C CA . ASP A 1 359 ? 24.781 65.688 47.344 1 23.53 359 ASP A CA 1
ATOM 2826 C C . ASP A 1 359 ? 26.203 66.125 46.969 1 23.53 359 ASP A C 1
ATOM 2828 O O . ASP A 1 359 ? 26.844 65.438 46.125 1 23.53 359 ASP A O 1
ATOM 2832 N N . MET B 1 1 ? -12.07 16.359 -1.338 1 23.89 1 MET B N 1
ATOM 2833 C CA . MET B 1 1 ? -12.219 15.391 -2.42 1 23.89 1 MET B CA 1
ATOM 2834 C C . MET B 1 1 ? -11.141 14.312 -2.338 1 23.89 1 MET B C 1
ATOM 2836 O O . MET B 1 1 ? -11.32 13.211 -2.861 1 23.89 1 MET B O 1
ATOM 2840 N N . ALA B 1 2 ? -10.008 14.586 -1.647 1 30.64 2 ALA B N 1
ATOM 2841 C CA . ALA B 1 2 ? -8.789 13.781 -1.688 1 30.64 2 ALA B CA 1
ATOM 2842 C C . ALA B 1 2 ? -8.891 12.578 -0.76 1 30.64 2 ALA B C 1
ATOM 2844 O O . ALA B 1 2 ? -8.453 11.477 -1.109 1 30.64 2 ALA B O 1
ATOM 2845 N N . ILE B 1 3 ? -9.43 12.68 0.614 1 32.88 3 ILE B N 1
ATOM 2846 C CA . ILE B 1 3 ? -9.398 11.805 1.779 1 32.88 3 ILE B CA 1
ATOM 2847 C C . ILE B 1 3 ? -10.383 10.656 1.591 1 32.88 3 ILE B C 1
ATOM 2849 O O . ILE B 1 3 ? -10.078 9.508 1.922 1 32.88 3 ILE B O 1
ATOM 2853 N N . SER B 1 4 ? -11.664 10.875 1.427 1 35.66 4 SER B N 1
ATOM 2854 C CA . SER B 1 4 ? -12.68 9.953 0.912 1 35.66 4 SER B CA 1
ATOM 2855 C C . SER B 1 4 ? -12.078 8.984 -0.097 1 35.66 4 SER B C 1
ATOM 2857 O O . SER B 1 4 ? -12.555 7.855 -0.241 1 35.66 4 SER B O 1
ATOM 2859 N N . ASN B 1 5 ? -10.93 9.258 -0.563 1 41.31 5 ASN B N 1
ATOM 2860 C CA . ASN B 1 5 ? -10.242 8.688 -1.714 1 41.31 5 ASN B CA 1
ATOM 2861 C C . ASN B 1 5 ? -9.328 7.531 -1.303 1 41.31 5 ASN B C 1
ATOM 2863 O O . ASN B 1 5 ? -8.906 6.738 -2.145 1 41.31 5 ASN B O 1
ATOM 2867 N N . LEU B 1 6 ? -9.008 7.602 0.099 1 46.75 6 LEU B N 1
ATOM 2868 C CA . LEU B 1 6 ? -8.07 6.562 0.511 1 46.75 6 LEU B CA 1
ATOM 2869 C C . LEU B 1 6 ? -8.742 5.195 0.528 1 46.75 6 LEU B C 1
ATOM 2871 O O . LEU B 1 6 ? -8.164 4.211 0.058 1 46.75 6 LEU B O 1
ATOM 2875 N N . TRP B 1 7 ? -9.867 5.074 1.448 1 46.44 7 TRP B N 1
ATOM 2876 C CA . TRP B 1 7 ? -10.664 3.852 1.435 1 46.44 7 TRP B CA 1
ATOM 2877 C C . TRP B 1 7 ? -11.242 3.594 0.048 1 46.44 7 TRP B C 1
ATOM 2879 O O . TRP B 1 7 ? -11.352 2.443 -0.381 1 46.44 7 TRP B O 1
ATOM 2889 N N . ALA B 1 8 ? -11.57 4.645 -0.542 1 52.38 8 ALA B N 1
ATOM 2890 C CA . ALA B 1 8 ? -11.984 4.594 -1.941 1 52.38 8 ALA B CA 1
ATOM 2891 C C . ALA B 1 8 ? -10.875 4.016 -2.822 1 52.38 8 ALA B C 1
ATOM 2893 O O . ALA B 1 8 ? -11.156 3.322 -3.803 1 52.38 8 ALA B O 1
ATOM 2894 N N . SER B 1 9 ? -9.75 3.945 -2.109 1 60.34 9 SER B N 1
ATOM 2895 C CA . SER B 1 9 ? -8.609 3.502 -2.904 1 60.34 9 SER B CA 1
ATOM 2896 C C . SER B 1 9 ? -8.508 1.98 -2.928 1 60.34 9 SER B C 1
ATOM 2898 O O . SER B 1 9 ? -8.219 1.389 -3.969 1 60.34 9 SER B O 1
ATOM 2900 N N . GLU B 1 10 ? -8.961 1.338 -1.742 1 65.5 10 GLU B N 1
ATOM 2901 C CA . GLU B 1 10 ? -8.914 -0.121 -1.723 1 65.5 10 GLU B CA 1
ATOM 2902 C C . GLU B 1 10 ? -9.977 -0.721 -2.641 1 65.5 10 GLU B C 1
ATOM 2904 O O . GLU B 1 10 ? -9.711 -1.693 -3.352 1 65.5 10 GLU B O 1
ATOM 2909 N N . LEU B 1 11 ? -11.156 -0.177 -2.529 1 67.62 11 LEU B N 1
ATOM 2910 C CA . LEU B 1 11 ? -12.234 -0.654 -3.393 1 67.62 11 LEU B CA 1
ATOM 2911 C C . LEU B 1 11 ? -11.898 -0.407 -4.859 1 67.62 11 LEU B C 1
ATOM 2913 O O . LEU B 1 11 ? -12.188 -1.247 -5.715 1 67.62 11 LEU B O 1
ATOM 2917 N N . GLU B 1 12 ? -11.367 0.72 -5.055 1 71.69 12 GLU B N 1
ATOM 2918 C CA . GLU B 1 12 ? -10.961 1.024 -6.426 1 71.69 12 GLU B CA 1
ATOM 2919 C C . GLU B 1 12 ? -9.875 0.068 -6.906 1 71.69 12 GLU B C 1
ATOM 2921 O O . GLU B 1 12 ? -9.883 -0.353 -8.062 1 71.69 12 GLU B O 1
ATOM 2926 N N . TYR B 1 13 ? -9.047 -0.284 -6.016 1 74.69 13 TYR B N 1
ATOM 2927 C CA . TYR B 1 13 ? -8.016 -1.272 -6.309 1 74.69 13 TYR B CA 1
ATOM 2928 C C . TYR B 1 13 ? -8.641 -2.607 -6.703 1 74.69 13 TYR B C 1
ATOM 2930 O O . TYR B 1 13 ? -8.289 -3.182 -7.734 1 74.69 13 TYR B O 1
ATOM 2938 N N . ARG B 1 14 ? -9.555 -3.066 -5.941 1 78 14 ARG B N 1
ATOM 2939 C CA . ARG B 1 14 ? -10.164 -4.371 -6.195 1 78 14 ARG B CA 1
ATOM 2940 C C . ARG B 1 14 ? -10.992 -4.348 -7.473 1 78 14 ARG B C 1
ATOM 2942 O O . ARG B 1 14 ? -11.055 -5.34 -8.195 1 78 14 ARG B O 1
ATOM 2949 N N . ARG B 1 15 ? -11.57 -3.24 -7.742 1 83.38 15 ARG B N 1
ATOM 2950 C CA . ARG B 1 15 ? -12.352 -3.092 -8.969 1 83.38 15 ARG B CA 1
ATOM 2951 C C . ARG B 1 15 ? -11.453 -3.184 -10.203 1 83.38 15 ARG B C 1
ATOM 2953 O O . ARG B 1 15 ? -11.805 -3.842 -11.18 1 83.38 15 ARG B O 1
ATOM 2960 N N . THR B 1 16 ? -10.336 -2.59 -10.086 1 81.62 16 THR B N 1
ATOM 2961 C CA . THR B 1 16 ? -9.406 -2.594 -11.211 1 81.62 16 THR B CA 1
ATOM 2962 C C . THR B 1 16 ? -8.805 -3.98 -11.406 1 81.62 16 THR B C 1
ATOM 2964 O O . THR B 1 16 ? -8.648 -4.445 -12.539 1 81.62 16 THR B O 1
ATOM 2967 N N . VAL B 1 17 ? -8.492 -4.605 -10.359 1 84.5 17 VAL B N 1
ATOM 2968 C CA . VAL B 1 17 ? -7.934 -5.953 -10.422 1 84.5 17 VAL B CA 1
ATOM 2969 C C . VAL B 1 17 ? -8.969 -6.918 -10.977 1 84.5 17 VAL B C 1
ATOM 2971 O O . VAL B 1 17 ? -8.656 -7.754 -11.828 1 84.5 17 VAL B O 1
ATOM 2974 N N . LEU B 1 18 ? -10.172 -6.805 -10.484 1 89.62 18 LEU B N 1
ATOM 2975 C CA . LEU B 1 18 ? -11.258 -7.652 -10.969 1 89.62 18 LEU B CA 1
ATOM 2976 C C . LEU B 1 18 ? -11.43 -7.512 -12.477 1 89.62 18 LEU B C 1
ATOM 2978 O O . LEU B 1 18 ? -11.586 -8.508 -13.188 1 89.62 18 LEU B O 1
ATOM 2982 N N . LYS B 1 19 ? -11.391 -6.312 -12.945 1 90.44 19 LYS B N 1
ATOM 2983 C CA . LYS B 1 19 ? -11.492 -6.074 -14.383 1 90.44 19 LYS B CA 1
ATOM 2984 C C . LYS B 1 19 ? -10.406 -6.824 -15.148 1 90.44 19 LYS B C 1
ATOM 2986 O O . LYS B 1 19 ? -10.695 -7.52 -16.125 1 90.44 19 LYS B O 1
ATOM 2991 N N . ALA B 1 20 ? -9.219 -6.723 -14.719 1 86.06 20 ALA B N 1
ATOM 2992 C CA . ALA B 1 20 ? -8.094 -7.387 -15.375 1 86.06 20 ALA B CA 1
ATOM 2993 C C . ALA B 1 20 ? -8.266 -8.906 -15.352 1 86.06 20 ALA B C 1
ATOM 2995 O O . ALA B 1 20 ? -8.023 -9.578 -16.359 1 86.06 20 ALA B O 1
ATOM 2996 N N . VAL B 1 21 ? -8.664 -9.391 -14.227 1 90.88 21 VAL B N 1
ATOM 2997 C CA . VAL B 1 21 ? -8.852 -10.828 -14.039 1 90.88 21 VAL B CA 1
ATOM 2998 C C . VAL B 1 21 ? -9.953 -11.328 -14.977 1 90.88 21 VAL B C 1
ATOM 3000 O O . VAL B 1 21 ? -9.789 -12.359 -15.641 1 90.88 21 VAL B O 1
ATOM 3003 N N . LEU B 1 22 ? -11.047 -10.602 -15.031 1 93.75 22 LEU B N 1
ATOM 3004 C CA . LEU B 1 22 ? -12.172 -11 -15.867 1 93.75 22 LEU B CA 1
ATOM 3005 C C . LEU B 1 22 ? -11.766 -11.047 -17.328 1 93.75 22 LEU B C 1
ATOM 3007 O O . LEU B 1 22 ? -12.141 -11.977 -18.062 1 93.75 22 LEU B O 1
ATOM 3011 N N . ILE B 1 23 ? -11 -10.141 -17.734 1 92.06 23 ILE B N 1
ATOM 3012 C CA . ILE B 1 23 ? -10.555 -10.086 -19.125 1 92.06 23 ILE B CA 1
ATOM 3013 C C . ILE B 1 23 ? -9.688 -11.312 -19.438 1 92.06 23 ILE B C 1
ATOM 3015 O O . ILE B 1 23 ? -9.875 -11.969 -20.453 1 92.06 23 ILE B O 1
ATOM 3019 N N . VAL B 1 24 ? -8.828 -11.625 -18.547 1 88.69 24 VAL B N 1
ATOM 3020 C CA . VAL B 1 24 ? -7.941 -12.773 -18.719 1 88.69 24 VAL B CA 1
ATOM 3021 C C . VAL B 1 24 ? -8.766 -14.055 -18.797 1 88.69 24 VAL B C 1
ATOM 3023 O O . VAL B 1 24 ? -8.531 -14.906 -19.656 1 88.69 24 VAL B O 1
ATOM 3026 N N . ILE B 1 25 ? -9.734 -14.172 -17.953 1 91.12 25 ILE B N 1
ATOM 3027 C CA . ILE B 1 25 ? -10.531 -15.391 -17.875 1 91.12 25 ILE B CA 1
ATOM 3028 C C . ILE B 1 25 ? -11.453 -15.484 -19.094 1 91.12 25 ILE B C 1
ATOM 3030 O O . ILE B 1 25 ? -11.695 -16.578 -19.609 1 91.12 25 ILE B O 1
ATOM 3034 N N . ILE B 1 26 ? -11.977 -14.359 -19.578 1 93.44 26 ILE B N 1
ATOM 3035 C CA . ILE B 1 26 ? -12.82 -14.336 -20.766 1 93.44 26 ILE B CA 1
ATOM 3036 C C . ILE B 1 26 ? -12.031 -14.828 -21.969 1 93.44 26 ILE B C 1
ATOM 3038 O O . ILE B 1 26 ? -12.516 -15.656 -22.734 1 93.44 26 ILE B O 1
ATOM 3042 N N . VAL B 1 27 ? -10.789 -14.43 -22.062 1 90.56 27 VAL B N 1
ATOM 3043 C CA . VAL B 1 27 ? -9.945 -14.812 -23.188 1 90.56 27 VAL B CA 1
ATOM 3044 C C . VAL B 1 27 ? -9.578 -16.297 -23.078 1 90.56 27 VAL B C 1
ATOM 3046 O O . VAL B 1 27 ? -9.781 -17.062 -24.031 1 90.56 27 VAL B O 1
ATOM 3049 N N . ALA B 1 28 ? -9.102 -16.688 -21.984 1 87.38 28 ALA B N 1
ATOM 3050 C CA . ALA B 1 28 ? -8.734 -18.078 -21.766 1 87.38 28 ALA B CA 1
ATOM 3051 C C . ALA B 1 28 ? -9.953 -19 -21.875 1 87.38 28 ALA B C 1
ATOM 3053 O O . ALA B 1 28 ? -9.898 -20.047 -22.547 1 87.38 28 ALA B O 1
ATOM 3054 N N . GLY B 1 29 ? -11.039 -18.547 -21.219 1 90.81 29 GLY B N 1
ATOM 3055 C CA . GLY B 1 29 ? -12.266 -19.328 -21.266 1 90.81 29 GLY B CA 1
ATOM 3056 C C . GLY B 1 29 ? -12.82 -19.453 -22.672 1 90.81 29 GLY B C 1
ATOM 3057 O O . GLY B 1 29 ? -13.305 -20.531 -23.062 1 90.81 29 GLY B O 1
ATOM 3058 N N . GLY B 1 30 ? -12.727 -18.422 -23.453 1 91.25 30 GLY B N 1
ATOM 3059 C CA . GLY B 1 30 ? -13.164 -18.469 -24.844 1 91.25 30 GLY B CA 1
ATOM 3060 C C . GLY B 1 30 ? -12.414 -19.484 -25.672 1 91.25 30 GLY B C 1
ATOM 3061 O O . GLY B 1 30 ? -13.016 -20.219 -26.453 1 91.25 30 GLY B O 1
ATOM 3062 N N . ILE B 1 31 ? -11.164 -19.578 -25.484 1 90.25 31 ILE B N 1
ATOM 3063 C CA . ILE B 1 31 ? -10.32 -20.516 -26.203 1 90.25 31 ILE B CA 1
ATOM 3064 C C . ILE B 1 31 ? -10.711 -21.953 -25.828 1 90.25 31 ILE B C 1
ATOM 3066 O O . ILE B 1 31 ? -10.844 -22.812 -26.688 1 90.25 31 ILE B O 1
ATOM 3070 N N . PHE B 1 32 ? -11.016 -22.188 -24.609 1 89 32 PHE B N 1
ATOM 3071 C CA . PHE B 1 32 ? -11.344 -23.531 -24.141 1 89 32 PHE B CA 1
ATOM 3072 C C . PHE B 1 32 ? -12.734 -23.938 -24.594 1 89 32 PHE B C 1
ATOM 3074 O O . PHE B 1 32 ? -12.984 -25.109 -24.891 1 89 32 PHE B O 1
ATOM 3081 N N . VAL B 1 33 ? -13.617 -22.969 -24.609 1 92.94 33 VAL B N 1
ATOM 3082 C CA . VAL B 1 33 ? -14.961 -23.25 -25.094 1 92.94 33 VAL B CA 1
ATOM 3083 C C . VAL B 1 33 ? -14.898 -23.766 -26.531 1 92.94 33 VAL B C 1
ATOM 3085 O O . VAL B 1 33 ? -15.5 -24.797 -26.859 1 92.94 33 VAL B O 1
ATOM 3088 N N . VAL B 1 34 ? -14.141 -23.109 -27.359 1 90.75 34 VAL B N 1
ATOM 3089 C CA . VAL B 1 34 ? -14 -23.484 -28.766 1 90.75 34 VAL B CA 1
ATOM 3090 C C . VAL B 1 34 ? -13.312 -24.844 -28.875 1 90.75 34 VAL B C 1
ATOM 3092 O O . VAL B 1 34 ? -13.773 -25.719 -29.625 1 90.75 34 VAL B O 1
ATOM 3095 N N . ASN B 1 35 ? -12.281 -25 -28.109 1 87 35 ASN B N 1
ATOM 3096 C CA . ASN B 1 35 ? -11.531 -26.25 -28.141 1 87 35 ASN B CA 1
ATOM 3097 C C . ASN B 1 35 ? -12.398 -27.438 -27.703 1 87 35 ASN B C 1
ATOM 3099 O O . ASN B 1 35 ? -12.414 -28.469 -28.359 1 87 35 ASN B O 1
ATOM 3103 N N . ASN B 1 36 ? -13.094 -27.266 -26.625 1 87.94 36 ASN B N 1
ATOM 3104 C CA . ASN B 1 36 ? -13.883 -28.375 -26.078 1 87.94 36 ASN B CA 1
ATOM 3105 C C . ASN B 1 36 ? -15.117 -28.656 -26.938 1 87.94 36 ASN B C 1
ATOM 3107 O O . ASN B 1 36 ? -15.539 -29.797 -27.062 1 87.94 36 ASN B O 1
ATOM 3111 N N . TRP B 1 37 ? -15.594 -27.625 -27.547 1 90.12 37 TRP B N 1
ATOM 3112 C CA . TRP B 1 37 ? -16.734 -27.812 -28.438 1 90.12 37 TRP B CA 1
ATOM 3113 C C . TRP B 1 37 ? -16.344 -28.688 -29.641 1 90.12 37 TRP B C 1
ATOM 3115 O O . TRP B 1 37 ? -17.094 -29.609 -30 1 90.12 37 TRP B O 1
ATOM 3125 N N . PHE B 1 38 ? -15.227 -28.578 -30.188 1 89.25 38 PHE B N 1
ATOM 3126 C CA . PHE B 1 38 ? -14.805 -29.281 -31.391 1 89.25 38 PHE B CA 1
ATOM 3127 C C . PHE B 1 38 ? -14.234 -30.656 -31.047 1 89.25 38 PHE B C 1
ATOM 3129 O O . PHE B 1 38 ? -14.148 -31.531 -31.906 1 89.25 38 PHE B O 1
ATOM 3136 N N . ASN B 1 39 ? -13.844 -30.859 -29.812 1 84.81 39 ASN B N 1
ATOM 3137 C CA . ASN B 1 39 ? -13.289 -32.156 -29.406 1 84.81 39 ASN B CA 1
ATOM 3138 C C . ASN B 1 39 ? -14.328 -33 -28.703 1 84.81 39 ASN B C 1
ATOM 3140 O O . ASN B 1 39 ? -13.984 -33.844 -27.875 1 84.81 39 ASN B O 1
ATOM 3144 N N . ASP B 1 40 ? -15.555 -32.688 -28.797 1 83.31 40 ASP B N 1
ATOM 3145 C CA . ASP B 1 40 ? -16.719 -33.5 -28.438 1 83.31 40 ASP B CA 1
ATOM 3146 C C . ASP B 1 40 ? -16.953 -33.5 -26.922 1 83.31 40 ASP B C 1
AT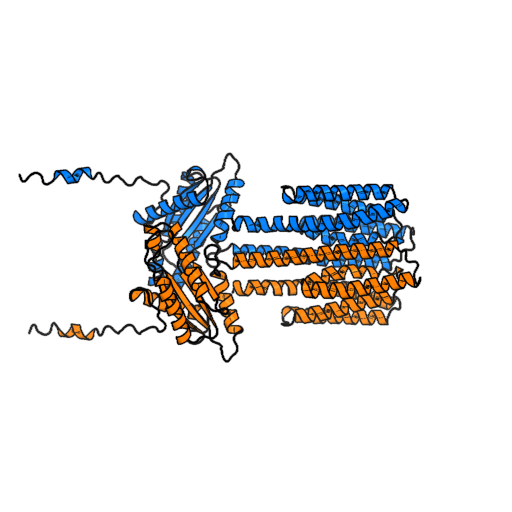OM 3148 O O . ASP B 1 40 ? -17.406 -34.469 -26.344 1 83.31 40 ASP B O 1
ATOM 3152 N N . PHE B 1 41 ? -16.5 -32.5 -26.266 1 87.38 41 PHE B N 1
ATOM 3153 C CA . PHE B 1 41 ? -16.875 -32.219 -24.875 1 87.38 41 PHE B CA 1
ATOM 3154 C C . PHE B 1 41 ? -17.875 -31.094 -24.797 1 87.38 41 PHE B C 1
ATOM 3156 O O . PHE B 1 41 ? -17.641 -30.078 -24.141 1 87.38 41 PHE B O 1
ATOM 3163 N N . LYS B 1 42 ? -19.047 -31.344 -25.375 1 90.44 42 LYS B N 1
ATOM 3164 C CA . LYS B 1 42 ? -20.016 -30.281 -25.609 1 90.44 42 LYS B CA 1
ATOM 3165 C C . LYS B 1 42 ? -20.641 -29.797 -24.312 1 90.44 42 LYS B C 1
ATOM 3167 O O . LYS B 1 42 ? -20.844 -28.594 -24.125 1 90.44 42 LYS B O 1
ATOM 3172 N N . LEU B 1 43 ? -20.969 -30.672 -23.453 1 89.56 43 LEU B N 1
ATOM 3173 C CA . LEU B 1 43 ? -21.578 -30.281 -22.188 1 89.56 43 LEU B CA 1
ATOM 3174 C C . LEU B 1 43 ? -20.609 -29.406 -21.375 1 89.56 43 LEU B C 1
ATOM 3176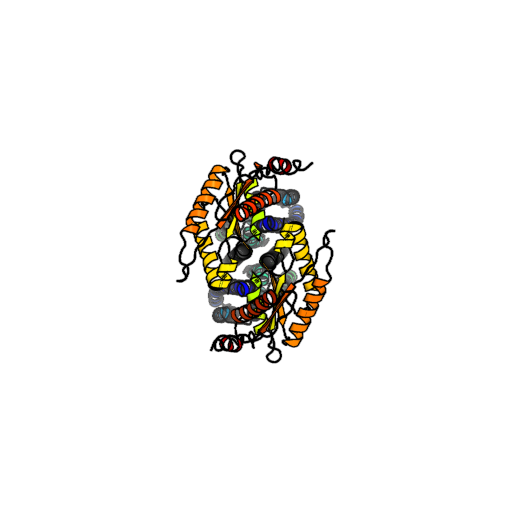 O O . LEU B 1 43 ? -21.016 -28.375 -20.828 1 89.56 43 LEU B O 1
ATOM 3180 N N . TYR B 1 44 ? -19.406 -29.828 -21.328 1 90.88 44 TYR B N 1
ATOM 3181 C CA . TYR B 1 44 ? -18.391 -29.062 -20.609 1 90.88 44 TYR B CA 1
ATOM 3182 C C . TYR B 1 44 ? -18.188 -27.688 -21.266 1 90.88 44 TYR B C 1
ATOM 3184 O O . TYR B 1 44 ? -18.016 -26.688 -20.562 1 90.88 44 TYR B O 1
ATOM 3192 N N . ALA B 1 45 ? -18.25 -27.656 -22.547 1 93.5 45 ALA B N 1
ATOM 3193 C CA . ALA B 1 45 ? -18.109 -26.391 -23.281 1 93.5 45 ALA B CA 1
ATOM 3194 C C . ALA B 1 45 ? -19.25 -25.438 -22.953 1 93.5 45 ALA B C 1
ATOM 3196 O O . ALA B 1 45 ? -19.031 -24.234 -22.812 1 93.5 45 ALA B O 1
ATOM 3197 N N . MET B 1 46 ? -20.375 -26 -22.766 1 94.06 46 MET B N 1
ATOM 3198 C CA . MET B 1 46 ? -21.516 -25.156 -22.438 1 94.06 46 MET B CA 1
ATOM 3199 C C . MET B 1 46 ? -21.391 -24.578 -21.031 1 94.06 46 MET B C 1
ATOM 3201 O O . MET B 1 46 ? -21.734 -23.406 -20.812 1 94.06 46 MET B O 1
ATOM 3205 N N . VAL B 1 47 ? -20.922 -25.312 -20.125 1 94.19 47 VAL B N 1
ATOM 3206 C CA . VAL B 1 47 ? -20.703 -24.828 -18.766 1 94.19 47 VAL B CA 1
ATOM 3207 C C . VAL B 1 47 ? -19.641 -23.734 -18.766 1 94.19 47 VAL B C 1
ATOM 3209 O O . VAL B 1 47 ? -19.797 -22.719 -18.078 1 94.19 47 VAL B O 1
ATOM 3212 N N . GLU B 1 48 ? -18.609 -23.953 -19.5 1 94.19 48 GLU B N 1
ATOM 3213 C CA . GLU B 1 48 ? -17.562 -22.953 -19.625 1 94.19 48 GLU B CA 1
ATOM 3214 C C . GLU B 1 48 ? -18.094 -21.672 -20.25 1 94.19 48 GLU B C 1
ATOM 3216 O O . GLU B 1 48 ? -17.719 -20.562 -19.828 1 94.19 48 GLU B O 1
ATOM 3221 N N . LEU B 1 49 ? -18.906 -21.859 -21.219 1 95.31 49 LEU B N 1
ATOM 3222 C CA . LEU B 1 49 ? -19.516 -20.703 -21.859 1 95.31 49 LEU B CA 1
ATOM 3223 C C . LEU B 1 49 ? -20.344 -19.906 -20.875 1 95.31 49 LEU B C 1
ATOM 3225 O O . LEU B 1 49 ? -20.359 -18.672 -20.906 1 95.31 49 LEU B O 1
ATOM 3229 N N . ALA B 1 50 ? -21.031 -20.594 -20.062 1 96.06 50 ALA B N 1
ATOM 3230 C CA . ALA B 1 50 ? -21.828 -19.938 -19.031 1 96.06 50 ALA B CA 1
ATOM 3231 C C . ALA B 1 50 ? -20.953 -19.078 -18.125 1 96.06 50 ALA B C 1
ATOM 3233 O O . ALA B 1 50 ? -21.344 -17.969 -17.734 1 96.06 50 ALA B O 1
ATOM 3234 N N . VAL B 1 51 ? -19.828 -19.578 -17.766 1 96 51 VAL B N 1
ATOM 3235 C CA . VAL B 1 51 ? -18.906 -18.844 -16.906 1 96 51 VAL B CA 1
ATOM 3236 C C . VAL B 1 51 ? -18.375 -17.609 -17.656 1 96 51 VAL B C 1
ATOM 3238 O O . VAL B 1 51 ? -18.266 -16.531 -17.062 1 96 51 VAL B O 1
ATOM 3241 N N . VAL B 1 52 ? -18.078 -17.766 -18.922 1 96.31 52 VAL B N 1
ATOM 3242 C CA . VAL B 1 52 ? -17.594 -16.656 -19.734 1 96.31 52 VAL B CA 1
ATOM 3243 C C . VAL B 1 52 ? -18.656 -15.57 -19.797 1 96.31 52 VAL B C 1
ATOM 3245 O O . VAL B 1 52 ? -18.359 -14.383 -19.656 1 96.31 52 VAL B O 1
ATOM 3248 N N . CYS B 1 53 ? -19.875 -15.953 -19.938 1 96.5 53 CYS B N 1
ATOM 3249 C CA . CYS B 1 53 ? -20.984 -15 -19.969 1 96.5 53 CYS B CA 1
ATOM 3250 C C . CYS B 1 53 ? -21.141 -14.289 -18.625 1 96.5 53 CYS B C 1
ATOM 3252 O O . CYS B 1 53 ? -21.391 -13.086 -18.594 1 96.5 53 CYS B O 1
ATOM 3254 N N . LEU B 1 54 ? -21 -15.031 -17.656 1 96.69 54 LEU B N 1
ATOM 3255 C CA . LEU B 1 54 ? -21.031 -14.445 -16.312 1 96.69 54 LEU B CA 1
ATOM 3256 C C . LEU B 1 54 ? -19.938 -13.383 -16.156 1 96.69 54 LEU B C 1
ATOM 3258 O O . LEU B 1 54 ? -20.203 -12.305 -15.625 1 96.69 54 LEU B O 1
ATOM 3262 N N . CYS B 1 55 ? -18.75 -13.711 -16.641 1 96.19 55 CYS B N 1
ATOM 3263 C CA . CYS B 1 55 ? -17.625 -12.773 -16.562 1 96.19 55 CYS B CA 1
ATOM 3264 C C . CYS B 1 55 ? -17.922 -11.5 -17.344 1 96.19 55 CYS B C 1
ATOM 3266 O O . CYS B 1 55 ? -17.641 -10.398 -16.875 1 96.19 55 CYS B O 1
ATOM 3268 N N . ILE B 1 56 ? -18.516 -11.672 -18.469 1 95.94 56 ILE B N 1
ATOM 3269 C CA . ILE B 1 56 ? -18.859 -10.523 -19.297 1 95.94 56 ILE B CA 1
ATOM 3270 C C . ILE B 1 56 ? -19.922 -9.672 -18.594 1 95.94 56 ILE B C 1
ATOM 3272 O O . ILE B 1 56 ? -19.828 -8.445 -18.578 1 95.94 56 ILE B O 1
ATOM 3276 N N . GLY B 1 57 ? -20.859 -10.25 -17.969 1 95.56 57 GLY B N 1
ATOM 3277 C CA . GLY B 1 57 ? -21.859 -9.547 -17.188 1 95.56 57 GLY B CA 1
ATOM 3278 C C . GLY B 1 57 ? -21.281 -8.742 -16.047 1 95.56 57 GLY B C 1
ATOM 3279 O O . GLY B 1 57 ? -21.641 -7.582 -15.852 1 95.56 57 GLY B O 1
ATOM 3280 N N . ILE B 1 58 ? -20.391 -9.352 -15.336 1 95 58 ILE B N 1
ATOM 3281 C CA . ILE B 1 58 ? -19.75 -8.688 -14.203 1 95 58 ILE B CA 1
ATOM 3282 C C . ILE B 1 58 ? -18.906 -7.516 -14.695 1 95 58 ILE B C 1
ATOM 3284 O O . ILE B 1 58 ? -18.844 -6.473 -14.039 1 95 58 ILE B O 1
ATOM 3288 N N . LEU B 1 59 ? -18.234 -7.723 -15.836 1 93.62 59 LEU B N 1
ATOM 3289 C CA . LEU B 1 59 ? -17.406 -6.672 -16.406 1 93.62 59 LEU B CA 1
ATOM 3290 C C . LEU B 1 59 ? -18.234 -5.422 -16.688 1 93.62 59 LEU B C 1
ATOM 3292 O O . LEU B 1 59 ? -17.734 -4.301 -16.562 1 93.62 59 LEU B O 1
ATOM 3296 N N . PHE B 1 60 ? -19.484 -5.598 -16.953 1 91.75 60 PHE B N 1
ATOM 3297 C CA . PHE B 1 60 ? -20.359 -4.473 -17.266 1 91.75 60 PHE B CA 1
ATOM 3298 C C . PHE B 1 60 ? -20.781 -3.744 -16 1 91.75 60 PHE B C 1
ATOM 3300 O O . PHE B 1 60 ? -21.016 -2.535 -16.016 1 91.75 60 PHE B O 1
ATOM 3307 N N . ILE B 1 61 ? -20.797 -4.367 -14.922 1 89.69 61 ILE B N 1
ATOM 3308 C CA . ILE B 1 61 ? -21.391 -3.746 -13.734 1 89.69 61 ILE B CA 1
ATOM 3309 C C . ILE B 1 61 ? -20.297 -3.455 -12.711 1 89.69 61 ILE B C 1
ATOM 3311 O O . ILE B 1 61 ? -20.547 -2.801 -11.695 1 89.69 61 ILE B O 1
ATOM 3315 N N . HIS B 1 62 ? -19.047 -3.916 -12.914 1 87.5 62 HIS B N 1
ATOM 3316 C CA . HIS B 1 62 ? -18 -3.918 -11.898 1 87.5 62 HIS B CA 1
ATOM 3317 C C . HIS B 1 62 ? -17.688 -2.502 -11.422 1 87.5 62 HIS B C 1
ATOM 3319 O O . HIS B 1 62 ? -17.344 -2.293 -10.258 1 87.5 62 HIS B O 1
ATOM 3325 N N . LYS B 1 63 ? -17.844 -1.433 -12.258 1 81.38 63 LYS B N 1
ATOM 3326 C CA . LYS B 1 63 ? -17.516 -0.054 -11.906 1 81.38 63 LYS B CA 1
ATOM 3327 C C . LYS B 1 63 ? -18.594 0.553 -11 1 81.38 63 LYS B C 1
ATOM 3329 O O . LYS B 1 63 ? -18.281 1.36 -10.125 1 81.38 63 LYS B O 1
ATOM 3334 N N . ALA B 1 64 ? -19.75 0.038 -11.156 1 76.62 64 ALA B N 1
ATOM 3335 C CA . ALA B 1 64 ? -20.875 0.736 -10.531 1 76.62 64 ALA B CA 1
ATOM 3336 C C . ALA B 1 64 ? -21.438 -0.061 -9.359 1 76.62 64 ALA B C 1
ATOM 3338 O O . ALA B 1 64 ? -22.094 0.497 -8.477 1 76.62 64 ALA B O 1
ATOM 3339 N N . THR B 1 65 ? -21.156 -1.265 -9.305 1 78.81 65 THR B N 1
ATOM 3340 C CA . THR B 1 65 ? -21.828 -2.119 -8.336 1 78.81 65 THR B CA 1
ATOM 3341 C C . THR B 1 65 ? -21.359 -1.796 -6.918 1 78.81 65 THR B C 1
ATOM 3343 O O . THR B 1 65 ? -20.172 -1.597 -6.68 1 78.81 65 THR B O 1
ATOM 3346 N N . PRO B 1 66 ? -22.359 -1.755 -6.023 1 75.94 66 PRO B N 1
ATOM 3347 C CA . PRO B 1 66 ? -21.984 -1.575 -4.617 1 75.94 66 PRO B CA 1
ATOM 3348 C C . PRO B 1 66 ? -21.609 -2.889 -3.934 1 75.94 66 PRO B C 1
ATOM 3350 O O . PRO B 1 66 ? -21.031 -2.879 -2.84 1 75.94 66 PRO B O 1
ATOM 3353 N N . ASN B 1 67 ? -21.969 -4.012 -4.535 1 84.44 67 ASN B N 1
ATOM 3354 C CA . ASN B 1 67 ? -21.719 -5.332 -3.965 1 84.44 67 ASN B CA 1
ATOM 3355 C C . ASN B 1 67 ? -20.531 -6.023 -4.648 1 84.44 67 ASN B C 1
ATOM 3357 O O . ASN B 1 67 ? -20.656 -7.16 -5.102 1 84.44 67 ASN B O 1
ATOM 3361 N N . LEU B 1 68 ? -19.453 -5.465 -4.629 1 84.81 68 LEU B N 1
ATOM 3362 C CA . LEU B 1 68 ? -18.266 -5.953 -5.344 1 84.81 68 LEU B CA 1
ATOM 3363 C C . LEU B 1 68 ? -17.828 -7.305 -4.797 1 84.81 68 LEU B C 1
ATOM 3365 O O . LEU B 1 68 ? -17.531 -8.227 -5.566 1 84.81 68 LEU B O 1
ATOM 3369 N N . THR B 1 69 ? -17.812 -7.492 -3.467 1 88.69 69 THR B N 1
ATOM 3370 C CA . THR B 1 69 ? -17.375 -8.734 -2.836 1 88.69 69 THR B CA 1
ATOM 3371 C C . THR B 1 69 ? -18.281 -9.891 -3.236 1 88.69 69 THR B C 1
ATOM 3373 O O . THR B 1 69 ? -17.797 -11 -3.496 1 88.69 69 THR B O 1
ATOM 3376 N N . LEU B 1 70 ? -19.531 -9.633 -3.295 1 91.12 70 LEU B N 1
ATOM 3377 C CA . LEU B 1 70 ? -20.484 -10.672 -3.684 1 91.12 70 LEU B CA 1
ATOM 3378 C C . LEU B 1 70 ? -20.219 -11.148 -5.105 1 91.12 70 LEU B C 1
ATOM 3380 O O . LEU B 1 70 ? -20.219 -12.352 -5.371 1 91.12 70 LEU B O 1
ATOM 3384 N N . TRP B 1 71 ? -20.031 -10.289 -5.996 1 92 71 TRP B N 1
ATOM 3385 C CA . TRP B 1 71 ? -19.781 -10.648 -7.391 1 92 71 TRP B CA 1
ATOM 3386 C C . TRP B 1 71 ? -18.469 -11.391 -7.531 1 92 71 TRP B C 1
ATOM 3388 O O . TRP B 1 71 ? -18.328 -12.281 -8.375 1 92 71 TRP B O 1
ATOM 3398 N N . CYS B 1 72 ? -17.5 -11.008 -6.734 1 93.62 72 CYS B N 1
ATOM 3399 C CA . CYS B 1 72 ? -16.234 -11.75 -6.715 1 93.62 72 CYS B CA 1
ATOM 3400 C C . CYS B 1 72 ? -16.453 -13.18 -6.23 1 93.62 72 CYS B C 1
ATOM 3402 O O . CYS B 1 72 ? -15.906 -14.125 -6.793 1 93.62 72 CYS B O 1
ATOM 3404 N N . LEU B 1 73 ? -17.297 -13.328 -5.207 1 95.56 73 LEU B N 1
ATOM 3405 C CA . LEU B 1 73 ? -17.594 -14.648 -4.66 1 95.56 73 LEU B CA 1
ATOM 3406 C C . LEU B 1 73 ? -18.281 -15.523 -5.699 1 95.56 73 LEU B C 1
ATOM 3408 O O . LEU B 1 73 ? -17.922 -16.688 -5.883 1 95.56 73 LEU B O 1
ATOM 3412 N N . VAL B 1 74 ? -19.219 -14.93 -6.348 1 95.75 74 VAL B N 1
ATOM 3413 C CA . VAL B 1 74 ? -19.984 -15.648 -7.355 1 95.75 74 VAL B CA 1
ATOM 3414 C C . VAL B 1 74 ? -19.078 -16.047 -8.516 1 95.75 74 VAL B C 1
ATOM 3416 O O . VAL B 1 74 ? -19.141 -17.172 -9 1 95.75 74 VAL B O 1
ATOM 3419 N N . PHE B 1 75 ? -18.312 -15.156 -8.938 1 96.06 75 PHE B N 1
ATOM 3420 C CA . PHE B 1 75 ? -17.375 -15.391 -10.031 1 96.06 75 PHE B CA 1
ATOM 3421 C C . PHE B 1 75 ? -16.406 -16.516 -9.68 1 96.06 75 PHE B C 1
ATOM 3423 O O . PHE B 1 75 ? -16.25 -17.469 -10.453 1 96.06 75 PHE B O 1
ATOM 3430 N N . LEU B 1 76 ? -15.82 -16.422 -8.531 1 97.06 76 LEU B N 1
ATOM 3431 C CA . LEU B 1 76 ? -14.836 -17.422 -8.125 1 97.06 76 LEU B CA 1
ATOM 3432 C C . LEU B 1 76 ? -15.5 -18.781 -7.902 1 97.06 76 LEU B C 1
ATOM 3434 O O . LEU B 1 76 ? -14.914 -19.812 -8.219 1 97.06 76 LEU B O 1
ATOM 3438 N N . PHE B 1 77 ? -16.688 -18.781 -7.316 1 97.25 77 PHE B N 1
ATOM 3439 C CA . PHE B 1 77 ? -17.438 -20.016 -7.156 1 97.25 77 PHE B CA 1
ATOM 3440 C C . PHE B 1 77 ? -17.656 -20.688 -8.508 1 97.25 77 PHE B C 1
ATOM 3442 O O . PHE B 1 77 ? -17.422 -21.891 -8.648 1 97.25 77 PHE B O 1
ATOM 3449 N N . ALA B 1 78 ? -18.109 -19.969 -9.453 1 96.62 78 ALA B N 1
ATOM 3450 C CA . ALA B 1 78 ? -18.375 -20.5 -10.789 1 96.62 78 ALA B CA 1
ATOM 3451 C C . ALA B 1 78 ? -17.094 -21 -11.445 1 96.62 78 ALA B C 1
ATOM 3453 O O . ALA B 1 78 ? -17.062 -22.125 -11.977 1 96.62 78 ALA B O 1
ATOM 3454 N N . LEU B 1 79 ? -16.062 -20.203 -11.414 1 96.38 79 LEU B N 1
ATOM 3455 C CA . LEU B 1 79 ? -14.797 -20.531 -12.062 1 96.38 79 LEU B CA 1
ATOM 3456 C C . LEU B 1 79 ? -14.18 -21.781 -11.43 1 96.38 79 LEU B C 1
ATOM 3458 O O . LEU B 1 79 ? -13.805 -22.719 -12.141 1 96.38 79 LEU B O 1
ATOM 3462 N N . TYR B 1 80 ? -14.141 -21.781 -10.094 1 97.69 80 TYR B N 1
ATOM 3463 C CA . TYR B 1 80 ? -13.5 -22.891 -9.398 1 97.69 80 TYR B CA 1
ATOM 3464 C C . TYR B 1 80 ? -14.305 -24.188 -9.562 1 97.69 80 TYR B C 1
ATOM 3466 O O . TYR B 1 80 ? -13.734 -25.266 -9.664 1 97.69 80 TYR B O 1
ATOM 3474 N N . SER B 1 81 ? -15.609 -24.047 -9.617 1 96.12 81 SER B N 1
ATOM 3475 C CA . SER B 1 81 ? -16.453 -25.219 -9.836 1 96.12 81 SER B CA 1
ATOM 3476 C C . SER B 1 81 ? -16.219 -25.812 -11.219 1 96.12 81 SER B C 1
ATOM 3478 O O . SER B 1 81 ? -16.125 -27.047 -11.359 1 96.12 81 SER B O 1
ATOM 3480 N N . VAL B 1 82 ? -16.078 -24.984 -12.164 1 94.75 82 VAL B N 1
ATOM 3481 C CA . VAL B 1 82 ? -15.828 -25.453 -13.523 1 94.75 82 VAL B CA 1
ATOM 3482 C C . VAL B 1 82 ? -14.469 -26.141 -13.586 1 94.75 82 VAL B C 1
ATOM 3484 O O . VAL B 1 82 ? -14.305 -27.156 -14.273 1 94.75 82 VAL B O 1
ATOM 3487 N N . ILE B 1 83 ? -13.492 -25.625 -12.922 1 95 83 ILE B N 1
ATOM 3488 C CA . ILE B 1 83 ? -12.156 -26.219 -12.875 1 95 83 ILE B CA 1
ATOM 3489 C C . ILE B 1 83 ? -12.234 -27.609 -12.266 1 95 83 ILE B C 1
ATOM 3491 O O . ILE B 1 83 ? -11.703 -28.578 -12.828 1 95 83 ILE B O 1
ATOM 3495 N N . LEU B 1 84 ? -12.977 -27.75 -11.188 1 95.88 84 LEU B N 1
ATOM 3496 C CA . LEU B 1 84 ? -13.086 -29.031 -10.5 1 95.88 84 LEU B CA 1
ATOM 3497 C C . LEU B 1 84 ? -13.844 -30.047 -11.359 1 95.88 84 LEU B C 1
ATOM 3499 O O . LEU B 1 84 ? -13.461 -31.219 -11.422 1 95.88 84 LEU B O 1
ATOM 3503 N N . ILE B 1 85 ? -14.883 -29.578 -12.023 1 93.44 85 ILE B N 1
ATOM 3504 C CA . ILE B 1 85 ? -15.648 -30.453 -12.914 1 93.44 85 ILE B CA 1
ATOM 3505 C C . ILE B 1 85 ? -14.742 -30.938 -14.047 1 93.44 85 ILE B C 1
ATOM 3507 O O . ILE B 1 85 ? -14.789 -32.125 -14.414 1 93.44 85 ILE B O 1
ATOM 3511 N N . GLY B 1 86 ? -13.945 -30.031 -14.547 1 91.56 86 GLY B N 1
ATOM 3512 C CA . GLY B 1 86 ? -13.008 -30.406 -15.602 1 91.56 86 GLY B CA 1
ATOM 3513 C C . GLY B 1 86 ? -12 -31.453 -15.156 1 91.56 86 GLY B C 1
ATOM 3514 O O . GLY B 1 86 ? -11.758 -32.438 -15.867 1 91.56 86 GLY B O 1
ATOM 3515 N N . ILE B 1 87 ? -11.461 -31.297 -14.008 1 92.5 87 ILE B N 1
ATOM 3516 C CA . ILE B 1 87 ? -10.469 -32.219 -13.469 1 92.5 87 ILE B CA 1
ATOM 3517 C C . ILE B 1 87 ? -11.117 -33.562 -13.219 1 92.5 87 ILE B C 1
ATOM 3519 O O . ILE B 1 87 ? -10.508 -34.625 -13.477 1 92.5 87 ILE B O 1
ATOM 3523 N N . TYR B 1 88 ? -12.305 -33.531 -12.773 1 90.94 88 TYR B N 1
ATOM 3524 C CA . TYR B 1 88 ? -13.023 -34.781 -12.453 1 90.94 88 TYR B CA 1
ATOM 3525 C C . TYR B 1 88 ? -13.414 -35.531 -13.719 1 90.94 88 TYR B C 1
ATOM 3527 O O . TYR B 1 88 ? -13.336 -36.75 -13.766 1 90.94 88 TYR B O 1
ATOM 3535 N N . SER B 1 89 ? -13.789 -34.875 -14.797 1 87.38 89 SER B N 1
ATOM 3536 C CA . SER B 1 89 ? -14.391 -35.5 -15.977 1 87.38 89 SER B CA 1
ATOM 3537 C C . SER B 1 89 ? -13.344 -35.844 -17.016 1 87.38 89 SER B C 1
ATOM 3539 O O . SER B 1 89 ? -13.523 -36.781 -17.797 1 87.38 89 SER B O 1
ATOM 3541 N N . ALA B 1 90 ? -12.32 -35.062 -17.016 1 84.31 90 ALA B N 1
ATOM 3542 C CA . ALA B 1 90 ? -11.336 -35.281 -18.078 1 84.31 90 ALA B CA 1
ATOM 3543 C C . ALA B 1 90 ? -10.211 -36.188 -17.609 1 84.31 90 ALA B C 1
ATOM 3545 O O . ALA B 1 90 ? -10.086 -36.469 -16.406 1 84.31 90 ALA B O 1
ATOM 3546 N N . SER B 1 91 ? -9.484 -36.719 -18.641 1 84.44 91 SER B N 1
ATOM 3547 C CA . SER B 1 91 ? -8.305 -37.531 -18.344 1 84.44 91 SER B CA 1
ATOM 3548 C C . SER B 1 91 ? -7.219 -36.719 -17.672 1 84.44 91 SER B C 1
ATOM 3550 O O . SER B 1 91 ? -7.066 -35.531 -17.953 1 84.44 91 SER B O 1
ATOM 3552 N N . PHE B 1 92 ? -6.488 -37.344 -16.844 1 87.38 92 PHE B N 1
ATOM 3553 C CA . PHE B 1 92 ? -5.375 -36.719 -16.156 1 87.38 92 PHE B CA 1
ATOM 3554 C C . PHE B 1 92 ? -4.371 -36.156 -17.156 1 87.38 92 PHE B C 1
ATOM 3556 O O . PHE B 1 92 ? -3.766 -35.094 -16.922 1 87.38 92 PHE B O 1
ATOM 3563 N N . ASN B 1 93 ? -4.332 -36.812 -18.25 1 85.12 93 ASN B N 1
ATOM 3564 C CA . ASN B 1 93 ? -3.332 -36.438 -19.25 1 85.12 93 ASN B CA 1
ATOM 3565 C C . ASN B 1 93 ? -3.705 -35.156 -19.984 1 85.12 93 ASN B C 1
ATOM 3567 O O . ASN B 1 93 ? -2.879 -34.594 -20.688 1 85.12 93 ASN B O 1
ATOM 3571 N N . SER B 1 94 ? -4.871 -34.656 -19.734 1 86 94 SER B N 1
ATOM 3572 C CA . SER B 1 94 ? -5.277 -33.406 -20.344 1 86 94 SER B CA 1
ATOM 3573 C C . SER B 1 94 ? -4.578 -32.219 -19.688 1 86 94 SER B C 1
ATOM 3575 O O . SER B 1 94 ? -4.52 -31.141 -20.25 1 86 94 SER B O 1
ATOM 3577 N N . GLY B 1 95 ? -4.145 -32.406 -18.453 1 90.06 95 GLY B N 1
ATOM 3578 C CA . GLY B 1 95 ? -3.416 -31.359 -17.75 1 90.06 95 GLY B CA 1
ATOM 3579 C C . GLY B 1 95 ? -4.324 -30.312 -17.156 1 90.06 95 GLY B C 1
ATOM 3580 O O . GLY B 1 95 ? -3.857 -29.234 -16.734 1 90.06 95 GLY B O 1
ATOM 3581 N N . LEU B 1 96 ? -5.613 -30.641 -17.062 1 91.38 96 LEU B N 1
ATOM 3582 C CA . LEU B 1 96 ? -6.574 -29.656 -16.562 1 91.38 96 LEU B CA 1
ATOM 3583 C C . LEU B 1 96 ? -6.309 -29.344 -15.094 1 91.38 96 LEU B C 1
ATOM 3585 O O . LEU B 1 96 ? -6.719 -28.281 -14.602 1 91.38 96 LEU B O 1
ATOM 3589 N N . PHE B 1 97 ? -5.559 -30.219 -14.398 1 93.81 97 PHE B N 1
ATOM 3590 C CA . PHE B 1 97 ? -5.262 -29.984 -12.992 1 93.81 97 PHE B CA 1
ATOM 3591 C C . PHE B 1 97 ? -4.383 -28.766 -12.812 1 93.81 97 PHE B C 1
ATOM 3593 O O . PHE B 1 97 ? -4.285 -28.219 -11.711 1 93.81 97 PHE B O 1
ATOM 3600 N N . THR B 1 98 ? -3.752 -28.266 -13.82 1 94.44 98 THR B N 1
ATOM 3601 C CA . THR B 1 98 ? -2.854 -27.125 -13.734 1 94.44 98 THR B CA 1
ATOM 3602 C C . THR B 1 98 ? -3.613 -25.875 -13.312 1 94.44 98 THR B C 1
ATOM 3604 O O . THR B 1 98 ? -3.043 -24.984 -12.68 1 94.44 98 THR B O 1
ATOM 3607 N N . TRP B 1 99 ? -4.836 -25.844 -13.578 1 95.19 99 TRP B N 1
ATOM 3608 C CA . TRP B 1 99 ? -5.641 -24.656 -13.273 1 95.19 99 TRP B CA 1
ATOM 3609 C C . TRP B 1 99 ? -5.883 -24.531 -11.773 1 95.19 99 TRP B C 1
ATOM 3611 O O . TRP B 1 99 ? -6.352 -23.5 -11.305 1 95.19 99 TRP B O 1
ATOM 3621 N N . LEU B 1 100 ? -5.5 -25.547 -11.016 1 96 100 LEU B N 1
ATOM 3622 C CA . LEU B 1 100 ? -5.574 -25.469 -9.562 1 96 100 LEU B CA 1
ATOM 3623 C C . LEU B 1 100 ? -4.629 -24.391 -9.031 1 96 100 LEU B C 1
ATOM 3625 O O . LEU B 1 100 ? -4.895 -23.781 -7.992 1 96 100 LEU B O 1
ATOM 3629 N N . PHE B 1 101 ? -3.619 -24.125 -9.758 1 96.19 101 PHE B N 1
ATOM 3630 C CA . PHE B 1 101 ? -2.555 -23.25 -9.281 1 96.19 101 PHE B CA 1
ATOM 3631 C C . PHE B 1 101 ? -3 -21.797 -9.297 1 96.19 101 PHE B C 1
ATOM 3633 O O . PHE B 1 101 ? -2.389 -20.938 -8.641 1 96.19 101 PHE B O 1
ATOM 3640 N N 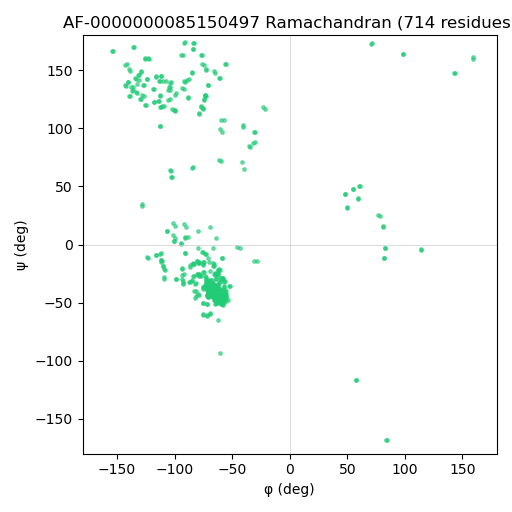. ILE B 1 102 ? -4.055 -21.531 -9.977 1 95.38 102 ILE B N 1
ATOM 3641 C CA . ILE B 1 102 ? -4.52 -20.156 -10.055 1 95.38 102 ILE B CA 1
ATOM 3642 C C . ILE B 1 102 ? -5.367 -19.828 -8.828 1 95.38 102 ILE B C 1
ATOM 3644 O O . ILE B 1 102 ? -5.598 -18.656 -8.523 1 95.38 102 ILE B O 1
ATOM 3648 N N . ILE B 1 103 ? -5.824 -20.797 -8.117 1 96.06 103 ILE B N 1
ATOM 3649 C CA . ILE B 1 103 ? -6.852 -20.656 -7.09 1 96.06 103 ILE B CA 1
ATOM 3650 C C . ILE B 1 103 ? -6.332 -19.781 -5.953 1 96.06 103 ILE B C 1
ATOM 3652 O O . ILE B 1 103 ? -6.965 -18.781 -5.59 1 96.06 103 ILE B O 1
ATOM 3656 N N . PRO B 1 104 ? -5.16 -20.078 -5.418 1 95.56 104 PRO B N 1
ATOM 3657 C CA . PRO B 1 104 ? -4.715 -19.219 -4.32 1 95.56 104 PRO B CA 1
ATOM 3658 C C . PRO B 1 104 ? -4.43 -17.797 -4.766 1 95.56 104 PRO B C 1
ATOM 3660 O O . PRO B 1 104 ? -4.762 -16.844 -4.055 1 95.56 104 PRO B O 1
ATOM 3663 N N . VAL B 1 105 ? -3.891 -17.672 -5.918 1 93.31 105 VAL B N 1
ATOM 3664 C CA . VAL B 1 105 ? -3.514 -16.344 -6.418 1 93.31 105 VAL B CA 1
ATOM 3665 C C . VAL B 1 105 ? -4.766 -15.492 -6.609 1 93.31 105 VAL B C 1
ATOM 3667 O O . VAL B 1 105 ? -4.848 -14.383 -6.078 1 93.31 105 VAL B O 1
ATOM 3670 N N . LEU B 1 106 ? -5.719 -16.062 -7.219 1 94.12 106 LEU B N 1
ATOM 3671 C CA . LEU B 1 106 ? -6.945 -15.336 -7.539 1 94.12 106 LEU B CA 1
ATOM 3672 C C . LEU B 1 106 ? -7.77 -15.07 -6.285 1 94.12 106 LEU B C 1
ATOM 3674 O O . LEU B 1 106 ? -8.359 -14 -6.133 1 94.12 106 LEU B O 1
ATOM 3678 N N . SER B 1 107 ? -7.84 -15.992 -5.398 1 95.5 107 SER B N 1
ATOM 3679 C CA . SER B 1 107 ? -8.648 -15.875 -4.188 1 95.5 107 SER B CA 1
ATOM 3680 C C . SER B 1 107 ? -8.164 -14.727 -3.305 1 95.5 107 SER B C 1
ATOM 3682 O O . SER B 1 107 ? -8.961 -13.906 -2.852 1 95.5 107 SER B O 1
ATOM 3684 N N . TYR B 1 108 ? -6.871 -14.695 -3.135 1 92.62 108 TYR B N 1
ATOM 3685 C CA . TYR B 1 108 ? -6.34 -13.648 -2.266 1 92.62 108 TYR B CA 1
ATOM 3686 C C . TYR B 1 108 ? -6.402 -12.289 -2.949 1 92.62 108 TYR B C 1
ATOM 3688 O O . TYR B 1 108 ? -6.648 -11.273 -2.297 1 92.62 108 TYR B O 1
ATOM 3696 N N . LEU B 1 109 ? -6.184 -12.336 -4.184 1 89.69 109 LEU B N 1
ATOM 3697 C CA . LEU B 1 109 ? -6.18 -11.094 -4.949 1 89.69 109 LEU B CA 1
ATOM 3698 C C . LEU B 1 109 ? -7.547 -10.422 -4.906 1 89.69 109 LEU B C 1
ATOM 3700 O O . LEU B 1 109 ? -7.641 -9.203 -4.754 1 89.69 109 LEU B O 1
ATOM 3704 N N . LEU B 1 110 ? -8.594 -11.164 -4.988 1 90.44 110 LEU B N 1
ATOM 3705 C CA . LEU B 1 110 ? -9.922 -10.586 -5.172 1 90.44 110 LEU B CA 1
ATOM 3706 C C . LEU B 1 110 ? -10.664 -10.5 -3.842 1 90.44 110 LEU B C 1
ATOM 3708 O O . LEU B 1 110 ? -11.492 -9.602 -3.646 1 90.44 110 LEU B O 1
ATOM 3712 N N . LEU B 1 111 ? -10.344 -11.453 -2.908 1 91.69 111 LEU B N 1
ATOM 3713 C CA . LEU B 1 111 ? -11.195 -11.562 -1.733 1 91.69 111 LEU B CA 1
ATOM 3714 C C . LEU B 1 111 ? -10.461 -11.117 -0.477 1 91.69 111 LEU B C 1
ATOM 3716 O O . LEU B 1 111 ? -11.07 -10.945 0.58 1 91.69 111 LEU B O 1
ATOM 3720 N N . GLY B 1 112 ? -9.227 -10.969 -0.54 1 89 112 GLY B N 1
ATOM 3721 C CA . GLY B 1 112 ? -8.477 -10.633 0.659 1 89 112 GLY B CA 1
ATOM 3722 C C . GLY B 1 112 ? -8.117 -11.844 1.5 1 89 112 GLY B C 1
ATOM 3723 O O . GLY B 1 112 ? -8.242 -12.977 1.041 1 89 112 GLY B O 1
ATOM 3724 N N . ILE B 1 113 ? -7.652 -11.656 2.725 1 91.94 113 ILE B N 1
ATOM 3725 C CA . ILE B 1 113 ? -7.008 -12.688 3.529 1 91.94 113 ILE B CA 1
ATOM 3726 C C . ILE B 1 113 ? -8.055 -13.656 4.066 1 91.94 113 ILE B C 1
ATOM 3728 O O . ILE B 1 113 ? -7.938 -14.875 3.895 1 91.94 113 ILE B O 1
ATOM 3732 N N . LYS B 1 114 ? -9.133 -13.219 4.684 1 93.19 114 LYS B N 1
ATOM 3733 C CA . LYS B 1 114 ? -10.086 -14.094 5.359 1 93.19 114 LYS B CA 1
ATOM 3734 C C . LYS B 1 114 ? -10.867 -14.93 4.352 1 93.19 114 LYS B C 1
ATOM 3736 O O . LYS B 1 114 ? -10.758 -16.156 4.34 1 93.19 114 LYS B O 1
ATOM 3741 N N . LEU B 1 115 ? -11.562 -14.305 3.463 1 93.06 115 LEU B N 1
ATOM 3742 C CA . LEU B 1 115 ? -12.367 -15.016 2.471 1 93.06 115 LEU B CA 1
ATOM 3743 C C . LEU B 1 115 ? -11.469 -15.734 1.466 1 93.06 115 LEU B C 1
ATOM 3745 O O . LEU B 1 115 ? -11.828 -16.812 0.967 1 93.06 115 LEU B O 1
ATOM 3749 N N . GLY B 1 116 ? -10.297 -15.117 1.134 1 95.56 116 GLY B N 1
ATOM 3750 C CA . GLY B 1 116 ? -9.344 -15.773 0.25 1 95.56 116 GLY B CA 1
ATOM 3751 C C . GLY B 1 116 ? -8.836 -17.094 0.798 1 95.56 116 GLY B C 1
ATOM 3752 O O . GLY B 1 116 ? -8.703 -18.078 0.057 1 95.56 116 GLY B O 1
ATOM 3753 N N . THR B 1 117 ? -8.57 -17.125 2.102 1 95.62 117 THR B N 1
ATOM 3754 C CA . THR B 1 117 ? -8.117 -18.359 2.744 1 95.62 117 THR B CA 1
ATOM 3755 C C . THR B 1 117 ? -9.211 -19.422 2.727 1 95.62 117 THR B C 1
ATOM 3757 O O . THR B 1 117 ? -8.945 -20.578 2.432 1 95.62 117 THR B O 1
ATOM 3760 N N . LEU B 1 118 ? -10.391 -19 3.002 1 96.5 118 LEU B N 1
ATOM 3761 C CA . LEU B 1 118 ? -11.516 -19.938 3.008 1 96.5 118 LEU B CA 1
ATOM 3762 C C . LEU B 1 118 ? -11.719 -20.547 1.629 1 96.5 118 LEU B C 1
ATOM 3764 O O . LEU B 1 118 ? -11.789 -21.781 1.496 1 96.5 118 LEU B O 1
ATOM 3768 N N . TYR B 1 119 ? -11.773 -19.766 0.601 1 97 119 TYR B N 1
ATOM 3769 C CA . TYR B 1 119 ? -11.977 -20.25 -0.761 1 97 119 TYR B CA 1
ATOM 3770 C C . TYR B 1 119 ? -10.812 -21.125 -1.204 1 97 119 TYR B C 1
ATOM 3772 O O . TYR B 1 119 ? -11.016 -22.172 -1.824 1 97 119 TYR B O 1
ATOM 3780 N N . THR B 1 120 ? -9.609 -20.672 -0.907 1 96.94 120 THR B N 1
ATOM 3781 C CA . THR B 1 120 ? -8.438 -21.453 -1.269 1 96.94 120 THR B CA 1
ATOM 3782 C C . THR B 1 120 ? -8.477 -22.828 -0.597 1 96.94 120 THR B C 1
ATOM 3784 O O . THR B 1 120 ? -8.258 -23.844 -1.25 1 96.94 120 THR B O 1
ATOM 3787 N N . CYS B 1 121 ? -8.773 -22.844 0.653 1 96.75 121 CYS B N 1
ATOM 3788 C CA . CYS B 1 121 ? -8.812 -24.094 1.403 1 96.75 121 CYS B CA 1
ATOM 3789 C C . CYS B 1 121 ? -9.844 -25.047 0.821 1 96.75 121 CYS B C 1
ATOM 3791 O O . CYS B 1 121 ? -9.531 -26.203 0.518 1 96.75 121 CYS B O 1
ATOM 3793 N N . VAL B 1 122 ? -11 -24.625 0.597 1 97.12 122 VAL B N 1
ATOM 3794 C CA . VAL B 1 122 ? -12.117 -25.453 0.141 1 97.12 122 VAL B CA 1
ATOM 3795 C C . VAL B 1 122 ? -11.805 -26.016 -1.243 1 97.12 122 VAL B C 1
ATOM 3797 O O . VAL B 1 122 ? -11.906 -27.219 -1.461 1 97.12 122 VAL B O 1
ATOM 3800 N N . TYR B 1 123 ? -11.367 -25.203 -2.117 1 97.12 123 TYR B N 1
ATOM 3801 C CA . TYR B 1 123 ? -11.242 -25.625 -3.508 1 97.12 123 TYR B CA 1
ATOM 3802 C C . TYR B 1 123 ? -9.922 -26.344 -3.746 1 97.12 123 TYR B C 1
ATOM 3804 O O . TYR B 1 123 ? -9.82 -27.188 -4.629 1 97.12 123 TYR B O 1
ATOM 3812 N N . MET B 1 124 ? -8.883 -25.969 -3.006 1 95.75 124 MET B N 1
ATOM 3813 C CA . MET B 1 124 ? -7.645 -26.734 -3.088 1 95.75 124 MET B CA 1
ATOM 3814 C C . MET B 1 124 ? -7.832 -28.141 -2.539 1 95.75 124 MET B C 1
ATOM 3816 O O . MET B 1 124 ? -7.363 -29.109 -3.135 1 95.75 124 MET B O 1
ATOM 3820 N N . ILE B 1 125 ? -8.539 -28.234 -1.427 1 95.19 125 ILE B N 1
ATOM 3821 C CA . ILE B 1 125 ? -8.82 -29.547 -0.853 1 95.19 125 ILE B CA 1
ATOM 3822 C C . ILE B 1 125 ? -9.68 -30.344 -1.819 1 95.19 125 ILE B C 1
ATOM 3824 O O . ILE B 1 125 ? -9.43 -31.547 -2.033 1 95.19 125 ILE B O 1
ATOM 3828 N N . GLY B 1 126 ? -10.648 -29.75 -2.383 1 96 126 GLY B N 1
ATOM 3829 C CA . GLY B 1 126 ? -11.469 -30.406 -3.385 1 96 126 GLY B CA 1
ATOM 3830 C C . GLY B 1 126 ? -10.672 -30.891 -4.582 1 96 126 GLY B C 1
ATOM 3831 O O . GLY B 1 126 ? -10.812 -32.031 -5 1 96 126 GLY B O 1
ATOM 3832 N N . GLY B 1 127 ? -9.828 -30.016 -5.152 1 96.25 127 GLY B N 1
ATOM 3833 C CA . GLY B 1 127 ? -9.008 -30.375 -6.301 1 96.25 127 GLY B CA 1
ATOM 3834 C C . GLY B 1 127 ? -8.023 -31.484 -6.008 1 96.25 127 GLY B C 1
ATOM 3835 O O . GLY B 1 127 ? -7.93 -32.469 -6.762 1 96.25 127 GLY B O 1
ATOM 3836 N N . VAL B 1 128 ? -7.332 -31.375 -4.898 1 95 128 VAL B N 1
ATOM 3837 C CA . VAL B 1 128 ? -6.371 -32.375 -4.488 1 95 128 VAL B CA 1
ATOM 3838 C C . VAL B 1 128 ? -7.102 -33.688 -4.172 1 95 128 VAL B C 1
ATOM 3840 O O . VAL B 1 128 ? -6.605 -34.781 -4.488 1 95 128 VAL B O 1
ATOM 3843 N N . GLY B 1 129 ? -8.227 -33.594 -3.545 1 95.31 129 GLY B N 1
ATOM 3844 C CA . GLY B 1 129 ? -9.031 -34.781 -3.268 1 95.31 129 GLY B CA 1
ATOM 3845 C C . GLY B 1 129 ? -9.398 -35.562 -4.516 1 95.31 129 GLY B C 1
ATOM 3846 O O . GLY B 1 129 ? -9.328 -36.781 -4.531 1 95.31 129 GLY B O 1
ATOM 3847 N N . ILE B 1 130 ? -9.789 -34.875 -5.562 1 94.38 130 ILE B N 1
ATOM 3848 C CA . ILE B 1 130 ? -10.133 -35.531 -6.832 1 94.38 130 ILE B CA 1
ATOM 3849 C C . ILE B 1 130 ? -8.914 -36.25 -7.391 1 94.38 130 ILE B C 1
ATOM 3851 O O . ILE B 1 130 ? -9.016 -37.375 -7.859 1 94.38 130 ILE B O 1
ATOM 3855 N N . LEU B 1 131 ? -7.777 -35.625 -7.297 1 92.75 131 LEU B N 1
ATOM 3856 C CA . LEU B 1 131 ? -6.555 -36.188 -7.844 1 92.75 131 LEU B CA 1
ATOM 3857 C C . LEU B 1 131 ? -6.121 -37.406 -7.047 1 92.75 131 LEU B C 1
ATOM 3859 O O . LEU B 1 131 ? -5.723 -38.438 -7.625 1 92.75 131 LEU B O 1
ATOM 3863 N N . VAL B 1 132 ? -6.203 -37.312 -5.742 1 92.56 132 VAL B N 1
ATOM 3864 C CA . VAL B 1 132 ? -5.828 -38.438 -4.875 1 92.56 132 VAL B CA 1
ATOM 3865 C C . VAL B 1 132 ? -6.773 -39.594 -5.102 1 92.56 132 VAL B C 1
ATOM 3867 O O . VAL B 1 132 ? -6.344 -40.75 -5.137 1 92.56 132 VAL B O 1
ATOM 3870 N N . ASN B 1 133 ? -8.016 -39.312 -5.25 1 91.06 133 ASN B N 1
ATOM 3871 C CA . ASN B 1 133 ? -8.984 -40.375 -5.547 1 91.06 133 ASN B CA 1
ATOM 3872 C C . ASN B 1 133 ? -8.68 -41.062 -6.871 1 91.06 133 ASN B C 1
ATOM 3874 O O . ASN B 1 133 ? -8.789 -42.281 -6.973 1 91.06 133 ASN B O 1
ATOM 3878 N N . ALA B 1 134 ? -8.305 -40.281 -7.809 1 88.5 134 ALA B N 1
ATOM 3879 C CA . ALA B 1 134 ? -7.934 -40.844 -9.109 1 88.5 134 ALA B CA 1
ATOM 3880 C C . ALA B 1 134 ? -6.703 -41.719 -8.984 1 88.5 134 ALA B C 1
ATOM 3882 O O . ALA B 1 134 ? -6.609 -42.75 -9.656 1 88.5 134 ALA B O 1
ATOM 3883 N N . LEU B 1 135 ? -5.77 -41.344 -8.219 1 86.69 135 LEU B N 1
ATOM 3884 C CA . LEU B 1 135 ? -4.566 -42.125 -7.965 1 86.69 135 LEU B CA 1
ATOM 3885 C C . LEU B 1 135 ? -4.914 -43.438 -7.266 1 86.69 135 LEU B C 1
ATOM 3887 O O . LEU B 1 135 ? -4.453 -44.5 -7.676 1 86.69 135 LEU B O 1
ATOM 3891 N N . LEU B 1 136 ? -5.734 -43.375 -6.309 1 87.5 136 LEU B N 1
ATOM 3892 C CA . LEU B 1 136 ? -6.074 -44.531 -5.496 1 87.5 136 LEU B CA 1
ATOM 3893 C C . LEU B 1 136 ? -6.898 -45.562 -6.297 1 87.5 136 LEU B C 1
ATOM 3895 O O . LEU B 1 136 ? -6.762 -46.75 -6.109 1 87.5 136 LEU B O 1
ATOM 3899 N N . LEU B 1 137 ? -7.684 -45.062 -7.184 1 85.81 137 LEU B N 1
ATOM 3900 C CA . LEU B 1 137 ? -8.57 -45.938 -7.949 1 85.81 137 LEU B CA 1
ATOM 3901 C C . LEU B 1 137 ? -7.891 -46.406 -9.227 1 85.81 137 LEU B C 1
ATOM 3903 O O . LEU B 1 137 ? -8.477 -47.156 -9.992 1 85.81 137 LEU B O 1
ATOM 3907 N N . ASP B 1 138 ? -6.609 -46.062 -9.398 1 75.69 138 ASP B N 1
ATOM 3908 C CA . ASP B 1 138 ? -5.758 -46.469 -10.516 1 75.69 138 ASP B CA 1
ATOM 3909 C C . ASP B 1 138 ? -6.445 -46.219 -11.852 1 75.69 138 ASP B C 1
ATOM 3911 O O . ASP B 1 138 ? -6.422 -47.062 -12.75 1 75.69 138 ASP B O 1
ATOM 3915 N N . ILE B 1 139 ? -7.211 -45.188 -11.797 1 67.69 139 ILE B N 1
ATOM 3916 C CA . ILE B 1 139 ? -7.945 -44.844 -13.008 1 67.69 139 ILE B CA 1
ATOM 3917 C C . ILE B 1 139 ? -6.977 -44.312 -14.062 1 67.69 139 ILE B C 1
ATOM 3919 O O . ILE B 1 139 ? -7.137 -44.594 -15.258 1 67.69 139 ILE B O 1
ATOM 3923 N N . ALA B 1 140 ? -5.965 -43.656 -13.719 1 64.81 140 ALA B N 1
ATOM 3924 C CA . ALA B 1 140 ? -4.984 -43.094 -14.633 1 64.81 140 ALA B CA 1
ATOM 3925 C C . ALA B 1 140 ? -3.562 -43.406 -14.203 1 64.81 140 ALA B C 1
ATOM 3927 O O . ALA B 1 140 ? -3.328 -43.781 -13.039 1 64.81 140 ALA B O 1
ATOM 3928 N N . THR B 1 141 ? -2.734 -43.75 -15.156 1 77.5 141 THR B N 1
ATOM 3929 C CA . THR B 1 141 ? -1.339 -44 -14.812 1 77.5 141 THR B CA 1
ATOM 3930 C C . THR B 1 141 ? -0.707 -42.75 -14.195 1 77.5 141 THR B C 1
ATOM 3932 O O . THR B 1 141 ? -0.061 -41.969 -14.898 1 77.5 141 THR B O 1
ATOM 3935 N N . ILE B 1 142 ? -1.183 -42.531 -12.969 1 84.19 142 ILE B N 1
ATOM 3936 C CA . ILE B 1 142 ? -0.628 -41.406 -12.219 1 84.19 142 ILE B CA 1
ATOM 3937 C C . ILE B 1 142 ? 0.44 -41.906 -11.25 1 84.19 142 ILE B C 1
ATOM 3939 O O . ILE B 1 142 ? 0.225 -42.906 -10.531 1 84.19 142 ILE B O 1
ATOM 3943 N N . TYR B 1 143 ? 1.524 -41.281 -11.281 1 84.88 143 TYR B N 1
ATOM 3944 C CA . TYR B 1 143 ? 2.598 -41.625 -10.359 1 84.88 143 TYR B CA 1
ATOM 3945 C C . TYR B 1 143 ? 2.463 -40.812 -9.055 1 84.88 143 TYR B C 1
ATOM 3947 O O . TYR B 1 143 ? 2.094 -39.656 -9.07 1 84.88 143 TYR B O 1
ATOM 3955 N N . PRO B 1 144 ? 2.756 -41.469 -7.906 1 86.19 144 PRO B N 1
ATOM 3956 C CA . PRO B 1 144 ? 2.676 -40.75 -6.617 1 86.19 144 PRO B CA 1
ATOM 3957 C C . PRO B 1 144 ? 3.539 -39.5 -6.57 1 86.19 144 PRO B C 1
ATOM 3959 O O . PRO B 1 144 ? 3.158 -38.5 -5.938 1 86.19 144 PRO B O 1
ATOM 3962 N N . ILE B 1 145 ? 4.594 -39.5 -7.238 1 86.56 145 ILE B N 1
ATOM 3963 C CA . ILE B 1 145 ? 5.516 -38.375 -7.227 1 86.56 145 ILE B CA 1
ATOM 3964 C C . ILE B 1 145 ? 4.875 -37.188 -7.922 1 86.56 145 ILE B C 1
ATOM 3966 O O . ILE B 1 145 ? 5.148 -36.031 -7.566 1 86.56 145 ILE B O 1
ATOM 3970 N N . THR B 1 146 ? 4.027 -37.469 -8.883 1 89.81 146 THR B N 1
ATOM 3971 C CA . THR B 1 146 ? 3.311 -36.375 -9.578 1 89.81 146 THR B CA 1
ATOM 3972 C C . THR B 1 146 ? 2.383 -35.656 -8.617 1 89.81 146 THR B C 1
ATOM 3974 O O . THR B 1 146 ? 2.377 -34.406 -8.578 1 89.81 146 THR B O 1
ATOM 3977 N N . ILE B 1 147 ? 1.697 -36.406 -7.848 1 90.81 147 ILE B N 1
ATOM 3978 C CA . ILE B 1 147 ? 0.774 -35.812 -6.879 1 90.81 147 ILE B CA 1
ATOM 3979 C C . ILE B 1 147 ? 1.556 -35.031 -5.828 1 90.81 147 ILE B C 1
ATOM 3981 O O . ILE B 1 147 ? 1.145 -33.938 -5.43 1 90.81 147 ILE B O 1
ATOM 3985 N N . ALA B 1 148 ? 2.656 -35.562 -5.398 1 88.25 148 ALA B N 1
ATOM 3986 C CA . ALA B 1 148 ? 3.496 -34.875 -4.418 1 88.25 148 ALA B CA 1
ATOM 3987 C C . ALA B 1 148 ? 3.969 -33.531 -4.949 1 88.25 148 ALA B C 1
ATOM 3989 O O . ALA B 1 148 ? 3.947 -32.531 -4.227 1 88.25 148 ALA B O 1
ATOM 3990 N N . ASN B 1 149 ? 4.367 -33.469 -6.156 1 91 149 ASN B N 1
ATOM 3991 C CA . ASN B 1 149 ? 4.812 -32.219 -6.777 1 91 149 ASN B CA 1
ATOM 3992 C C . ASN B 1 149 ? 3.674 -31.203 -6.875 1 91 149 ASN B C 1
ATOM 3994 O O . ASN B 1 149 ? 3.863 -30.031 -6.578 1 91 149 ASN B O 1
ATOM 3998 N N . ILE B 1 150 ? 2.504 -31.656 -7.301 1 93.94 150 ILE B N 1
ATOM 3999 C CA . ILE B 1 150 ? 1.341 -30.797 -7.43 1 93.94 150 ILE B CA 1
ATOM 4000 C C . ILE B 1 150 ? 0.988 -30.188 -6.07 1 93.94 150 ILE B C 1
ATOM 4002 O O . ILE B 1 150 ? 0.858 -28.969 -5.934 1 93.94 150 ILE B O 1
ATOM 4006 N N . VAL B 1 151 ? 0.968 -31.047 -5.086 1 93.25 151 VAL B N 1
ATOM 4007 C CA . VAL B 1 151 ? 0.531 -30.641 -3.758 1 93.25 151 VAL B CA 1
ATOM 4008 C C . VAL B 1 151 ? 1.56 -29.688 -3.15 1 93.25 151 VAL B C 1
ATOM 4010 O O . VAL B 1 151 ? 1.199 -28.656 -2.584 1 93.25 151 VAL B O 1
ATOM 4013 N N . LEU B 1 152 ? 2.803 -29.984 -3.262 1 90.81 152 LEU B N 1
ATOM 4014 C CA . LEU B 1 152 ? 3.848 -29.156 -2.676 1 90.81 152 LEU B CA 1
ATOM 4015 C C . LEU B 1 152 ? 3.92 -27.797 -3.375 1 90.81 152 LEU B C 1
ATOM 4017 O O . LEU B 1 152 ? 4.117 -26.766 -2.725 1 90.81 152 LEU B O 1
ATOM 4021 N N . CYS B 1 153 ? 3.807 -27.781 -4.648 1 93.06 153 CYS B N 1
ATOM 4022 C CA . CYS B 1 153 ? 3.814 -26.516 -5.375 1 93.06 153 CYS B CA 1
ATOM 4023 C C . CYS B 1 153 ? 2.594 -25.688 -5.023 1 93.06 153 CYS B C 1
ATOM 4025 O O . CYS B 1 153 ? 2.699 -24.469 -4.848 1 93.06 153 CYS B O 1
ATOM 4027 N N . LEU B 1 154 ? 1.457 -26.359 -4.945 1 94.81 154 LEU B N 1
ATOM 4028 C CA . LEU B 1 154 ? 0.236 -25.672 -4.539 1 94.81 154 LEU B CA 1
ATOM 4029 C C . LEU B 1 154 ? 0.402 -25.031 -3.164 1 94.81 154 LEU B C 1
ATOM 4031 O O . LEU B 1 154 ? 0.018 -23.875 -2.959 1 94.81 154 LEU B O 1
ATOM 4035 N N . ALA B 1 155 ? 1.006 -25.75 -2.303 1 92.75 155 ALA B N 1
ATOM 4036 C CA . ALA B 1 155 ? 1.243 -25.25 -0.952 1 92.75 155 ALA B CA 1
ATOM 4037 C C . ALA B 1 155 ? 2.191 -24.047 -0.971 1 92.75 155 ALA B C 1
ATOM 4039 O O . ALA B 1 155 ? 1.997 -23.094 -0.229 1 92.75 155 ALA B O 1
ATOM 4040 N N . ALA B 1 156 ? 3.137 -24.156 -1.767 1 91.25 156 ALA B N 1
ATOM 4041 C CA . ALA B 1 156 ? 4.098 -23.062 -1.88 1 91.25 156 ALA B CA 1
ATOM 4042 C C . ALA B 1 156 ? 3.432 -21.812 -2.434 1 91.25 156 ALA B C 1
ATOM 4044 O O . ALA B 1 156 ? 3.602 -20.719 -1.888 1 91.25 156 ALA B O 1
ATOM 4045 N N . ILE B 1 157 ? 2.666 -21.969 -3.457 1 93.62 157 ILE B N 1
ATOM 4046 C CA . ILE B 1 157 ? 1.987 -20.844 -4.07 1 93.62 157 ILE B CA 1
ATOM 4047 C C . ILE B 1 157 ? 0.977 -20.25 -3.088 1 93.62 157 ILE B C 1
ATOM 4049 O O . ILE B 1 157 ? 0.81 -19.031 -3.016 1 93.62 157 ILE B O 1
ATOM 4053 N N . TRP B 1 158 ? 0.364 -21.172 -2.377 1 94.25 158 TRP B N 1
ATOM 4054 C CA . TRP B 1 158 ? -0.566 -20.719 -1.345 1 94.25 158 TRP B CA 1
ATOM 4055 C C . TRP B 1 158 ? 0.145 -19.875 -0.3 1 94.25 158 TRP B C 1
ATOM 4057 O O . TRP B 1 158 ? -0.299 -18.766 0.013 1 94.25 158 TRP B O 1
ATOM 4067 N N . ALA B 1 159 ? 1.213 -20.328 0.19 1 90.88 159 ALA B N 1
ATOM 4068 C CA . ALA B 1 159 ? 1.979 -19.609 1.207 1 90.88 159 ALA B CA 1
ATOM 4069 C C . ALA B 1 159 ? 2.471 -18.266 0.677 1 90.88 159 ALA B C 1
ATOM 4071 O O . ALA B 1 159 ? 2.434 -17.266 1.39 1 90.88 159 ALA B O 1
ATOM 4072 N N . LEU B 1 160 ? 2.848 -18.297 -0.505 1 89 160 LEU B N 1
ATOM 4073 C CA . LEU B 1 160 ? 3.363 -17.078 -1.115 1 89 160 LEU B CA 1
ATOM 4074 C C . LEU B 1 160 ? 2.246 -16.062 -1.33 1 89 160 LEU B C 1
ATOM 4076 O O . LEU B 1 160 ? 2.424 -14.875 -1.064 1 89 160 LEU B O 1
ATOM 4080 N N . SER B 1 161 ? 1.142 -16.547 -1.827 1 91.94 161 SER B N 1
ATOM 4081 C CA . SER B 1 161 ? -0 -15.664 -2.049 1 91.94 161 SER B CA 1
ATOM 4082 C C . SER B 1 161 ? -0.515 -15.086 -0.736 1 91.94 161 SER B C 1
ATOM 4084 O O . SER B 1 161 ? -0.878 -13.906 -0.67 1 91.94 161 SER B O 1
ATOM 4086 N N . PHE B 1 162 ? -0.489 -15.938 0.236 1 92 162 PHE B N 1
ATOM 4087 C CA . PHE B 1 162 ? -0.883 -15.484 1.564 1 92 162 PHE B CA 1
ATOM 4088 C C . PHE B 1 162 ? 0.057 -14.398 2.066 1 92 162 PHE B C 1
ATOM 4090 O O . PHE B 1 162 ? -0.392 -13.352 2.541 1 92 162 PHE B O 1
ATOM 4097 N N . SER B 1 163 ? 1.3 -14.633 1.977 1 85.81 163 SER B N 1
ATOM 4098 C CA . SER B 1 163 ? 2.309 -13.68 2.418 1 85.81 163 SER B CA 1
ATOM 4099 C C . SER B 1 163 ? 2.188 -12.359 1.661 1 85.81 163 SER B C 1
ATOM 4101 O O . SER B 1 163 ? 2.305 -11.281 2.254 1 85.81 163 SER B O 1
ATOM 4103 N N . TYR B 1 164 ? 1.969 -12.5 0.422 1 84.38 164 TYR B N 1
ATOM 4104 C CA . TYR B 1 164 ? 1.817 -11.328 -0.43 1 84.38 164 TYR B CA 1
ATOM 4105 C C . TYR B 1 164 ? 0.658 -10.461 0.041 1 84.38 164 TYR B C 1
ATOM 4107 O O . TYR B 1 164 ? 0.821 -9.25 0.242 1 84.38 164 TYR B O 1
ATOM 4115 N N . GLU B 1 165 ? -0.434 -11.039 0.212 1 87.5 165 GLU B N 1
ATOM 4116 C CA . GLU B 1 165 ? -1.635 -10.297 0.583 1 87.5 165 GLU B CA 1
ATOM 4117 C C . GLU B 1 165 ? -1.526 -9.75 2.004 1 87.5 165 GLU B C 1
ATOM 4119 O O . GLU B 1 165 ? -1.96 -8.625 2.277 1 87.5 165 GLU B O 1
ATOM 4124 N N . TYR B 1 166 ? -0.945 -10.5 2.807 1 86.75 166 TYR B N 1
ATOM 4125 C CA . TYR B 1 166 ? -0.774 -10.094 4.195 1 86.75 166 TYR B CA 1
ATOM 4126 C C . TYR B 1 166 ? 0.103 -8.852 4.293 1 86.75 166 TYR B C 1
ATOM 4128 O O . TYR B 1 166 ? -0.259 -7.875 4.957 1 86.75 166 TYR B O 1
ATOM 4136 N N . LYS B 1 167 ? 1.128 -8.828 3.658 1 79.88 167 LYS B N 1
ATOM 4137 C CA . LYS B 1 167 ? 2.066 -7.711 3.719 1 79.88 167 LYS B CA 1
ATOM 4138 C C . LYS B 1 167 ? 1.515 -6.488 2.988 1 79.88 167 LYS B C 1
ATOM 4140 O O . LYS B 1 167 ? 1.761 -5.352 3.396 1 79.88 167 LYS B O 1
ATOM 4145 N N . ARG B 1 168 ? 0.88 -6.805 1.941 1 80.44 168 ARG B N 1
ATOM 4146 C CA . ARG B 1 168 ? 0.211 -5.707 1.248 1 80.44 168 ARG B CA 1
ATOM 4147 C C . ARG B 1 168 ? -0.786 -5.008 2.166 1 80.44 168 ARG B C 1
ATOM 4149 O O . ARG B 1 168 ? -0.782 -3.779 2.273 1 80.44 168 ARG B O 1
ATOM 4156 N N . ALA B 1 169 ? -1.625 -5.715 2.762 1 79.81 169 ALA B N 1
ATOM 4157 C CA . ALA B 1 169 ? -2.637 -5.172 3.662 1 79.81 169 ALA B CA 1
ATOM 4158 C C . ALA B 1 169 ? -1.991 -4.391 4.805 1 79.81 169 ALA B C 1
ATOM 4160 O O . ALA B 1 169 ? -2.475 -3.318 5.18 1 79.81 169 ALA B O 1
ATOM 4161 N N . GLU B 1 170 ? -0.961 -4.875 5.27 1 76.88 170 GLU B N 1
ATOM 4162 C CA . GLU B 1 170 ? -0.229 -4.219 6.348 1 76.88 170 GLU B CA 1
ATOM 4163 C C . GLU B 1 170 ? 0.364 -2.893 5.887 1 76.88 170 GLU B C 1
ATOM 4165 O O . GLU B 1 170 ? 0.296 -1.892 6.605 1 76.88 170 GLU B O 1
ATOM 4170 N N . ALA B 1 171 ? 0.972 -2.916 4.797 1 72 171 ALA B N 1
ATOM 4171 C CA . ALA B 1 171 ? 1.587 -1.709 4.25 1 72 171 ALA B CA 1
ATOM 4172 C C . ALA B 1 171 ? 0.544 -0.622 4.008 1 72 171 ALA B C 1
ATOM 4174 O O . ALA B 1 171 ? 0.774 0.549 4.32 1 72 171 ALA B O 1
ATOM 4175 N N . VAL B 1 172 ? -0.544 -0.985 3.486 1 70.94 172 VAL B N 1
ATOM 4176 C CA . VAL B 1 172 ? -1.626 -0.045 3.209 1 70.94 172 VAL B CA 1
ATOM 4177 C C . VAL B 1 172 ? -2.143 0.547 4.52 1 70.94 172 VAL B C 1
ATOM 4179 O O . VAL B 1 172 ? -2.357 1.758 4.617 1 70.94 172 VAL B O 1
ATOM 4182 N N . GLU B 1 173 ? -2.324 -0.28 5.414 1 69.44 173 GLU B N 1
ATOM 4183 C CA . GLU B 1 173 ? -2.797 0.168 6.723 1 69.44 173 GLU B CA 1
ATOM 4184 C C . GLU B 1 173 ? -1.817 1.152 7.355 1 69.44 173 GLU B C 1
ATOM 4186 O O . GLU B 1 173 ? -2.227 2.18 7.898 1 69.44 173 GLU B O 1
ATOM 4191 N N . ARG B 1 174 ? -0.596 0.801 7.324 1 65.62 174 ARG B N 1
ATOM 4192 C CA . ARG B 1 174 ? 0.439 1.662 7.887 1 65.62 174 ARG B CA 1
ATOM 4193 C C . ARG B 1 174 ? 0.474 3.012 7.18 1 65.62 174 ARG B C 1
ATOM 4195 O O . ARG B 1 174 ? 0.586 4.055 7.828 1 65.62 174 ARG B O 1
ATOM 4202 N N . LEU B 1 175 ? 0.444 2.99 5.945 1 64.44 175 LEU B N 1
ATOM 4203 C CA . LEU B 1 175 ? 0.479 4.215 5.156 1 64.44 175 LEU B CA 1
ATOM 4204 C C . LEU B 1 175 ? -0.75 5.074 5.434 1 64.44 175 LEU B C 1
ATOM 4206 O O . LEU B 1 175 ? -0.654 6.305 5.484 1 64.44 175 LEU B O 1
ATOM 4210 N N . GLN B 1 176 ? -1.843 4.426 5.57 1 62.38 176 GLN B N 1
ATOM 4211 C CA . GLN B 1 176 ? -3.068 5.141 5.91 1 62.38 176 GLN B CA 1
ATOM 4212 C C . GLN B 1 176 ? -2.949 5.82 7.27 1 62.38 176 GLN B C 1
ATOM 4214 O O . GLN B 1 176 ? -3.389 6.961 7.441 1 62.38 176 GLN B O 1
ATOM 4219 N N . LYS B 1 177 ? -2.365 5.062 8.125 1 59 177 LYS B N 1
ATOM 4220 C CA . LYS B 1 177 ? -2.156 5.621 9.453 1 59 177 LYS B CA 1
ATOM 4221 C C . LYS B 1 177 ? -1.196 6.809 9.414 1 59 177 LYS B C 1
ATOM 4223 O O . LYS B 1 177 ? -1.42 7.816 10.086 1 59 177 LYS B O 1
ATOM 4228 N N . MET B 1 178 ? -0.185 6.586 8.727 1 58.69 178 MET B N 1
ATOM 4229 C CA . MET B 1 178 ? 0.806 7.648 8.602 1 58.69 178 MET B CA 1
ATOM 4230 C C . MET B 1 178 ? 0.202 8.875 7.926 1 58.69 178 MET B C 1
ATOM 4232 O O . MET B 1 178 ? 0.548 10.008 8.266 1 58.69 178 MET B O 1
ATOM 4236 N N . ALA B 1 179 ? -0.557 8.562 7.051 1 58.78 179 ALA B N 1
ATOM 4237 C CA . ALA B 1 179 ? -1.168 9.664 6.316 1 58.78 179 ALA B CA 1
ATOM 4238 C C . ALA B 1 179 ? -2.26 10.336 7.145 1 58.78 179 ALA B C 1
ATOM 4240 O O . ALA B 1 179 ? -2.582 11.508 6.926 1 58.78 179 ALA B O 1
ATOM 4241 N N . SER B 1 180 ? -2.658 9.602 8.141 1 60.75 180 SER B N 1
ATOM 4242 C CA . SER B 1 180 ? -3.9 10.07 8.75 1 60.75 180 SER B CA 1
ATOM 4243 C C . SER B 1 180 ? -3.658 10.609 10.156 1 60.75 180 SER B C 1
ATOM 4245 O O . SER B 1 180 ? -4.504 11.32 10.711 1 60.75 180 SER B O 1
ATOM 4247 N N . LEU B 1 181 ? -2.436 10.32 10.812 1 64.44 181 LEU B N 1
ATOM 4248 C CA . LEU B 1 181 ? -2.268 10.719 12.211 1 64.44 181 LEU B CA 1
ATOM 4249 C C . LEU B 1 181 ? -1.233 11.828 12.336 1 64.44 181 LEU B C 1
ATOM 4251 O O . LEU B 1 181 ? -0.269 11.875 11.57 1 64.44 181 LEU B O 1
ATOM 4255 N N . ASP B 1 182 ? -1.51 12.711 13.305 1 70.75 182 ASP B N 1
ATOM 4256 C CA . ASP B 1 182 ? -0.516 13.695 13.711 1 70.75 182 ASP B CA 1
ATOM 4257 C C . ASP B 1 182 ? 0.576 13.055 14.57 1 70.75 182 ASP B C 1
ATOM 4259 O O . ASP B 1 182 ? 0.296 12.508 15.633 1 70.75 182 ASP B O 1
ATOM 4263 N N . PRO B 1 183 ? 1.731 13.094 14.07 1 64.19 183 PRO B N 1
ATOM 4264 C CA . PRO B 1 183 ? 2.795 12.344 14.742 1 64.19 183 PRO B CA 1
ATOM 4265 C C . PRO B 1 183 ? 3.068 12.844 16.156 1 64.19 183 PRO B C 1
ATOM 4267 O O . PRO B 1 183 ? 3.539 12.086 17.016 1 64.19 183 PRO B O 1
ATOM 4270 N N . LEU B 1 184 ? 2.785 14.031 16.453 1 73.56 184 LEU B N 1
ATOM 4271 C CA . LEU B 1 184 ? 3.068 14.609 17.75 1 73.56 184 LEU B CA 1
ATOM 4272 C C . LEU B 1 184 ? 2.02 14.18 18.781 1 73.56 184 LEU B C 1
ATOM 4274 O O . LEU B 1 184 ? 2.359 13.773 19.891 1 73.56 184 LEU B O 1
ATOM 4278 N N . THR B 1 185 ? 0.811 14.203 18.406 1 87.19 185 THR B N 1
ATOM 4279 C CA . THR B 1 185 ? -0.266 14.094 19.375 1 87.19 185 THR B CA 1
ATOM 4280 C C . THR B 1 185 ? -0.958 12.734 19.266 1 87.19 185 THR B C 1
ATOM 4282 O O . THR B 1 185 ? -1.676 12.32 20.172 1 87.19 185 THR B O 1
ATOM 4285 N N . GLY B 1 186 ? -0.808 12.117 18.125 1 75.56 186 GLY B N 1
ATOM 4286 C CA . GLY B 1 186 ? -1.495 10.852 17.906 1 75.56 186 GLY B CA 1
ATOM 4287 C C . GLY B 1 186 ? -2.938 11.023 17.469 1 75.56 186 GLY B C 1
ATOM 4288 O O . GLY B 1 186 ? -3.631 10.039 17.203 1 75.56 186 GLY B O 1
ATOM 4289 N N . LEU B 1 187 ? -3.357 12.227 17.422 1 83.81 187 LEU B N 1
ATOM 4290 C CA . LEU B 1 187 ? -4.691 12.492 16.891 1 83.81 187 LEU B CA 1
ATOM 4291 C C . LEU B 1 187 ? -4.695 12.406 15.367 1 83.81 187 LEU B C 1
ATOM 4293 O O . LEU B 1 187 ? -3.637 12.352 14.734 1 83.81 187 LEU B O 1
ATOM 4297 N N . ASN B 1 188 ? -5.914 12.281 14.883 1 76.12 188 ASN B N 1
ATOM 4298 C CA . ASN B 1 188 ? -6.012 12.312 13.43 1 76.12 188 ASN B CA 1
ATOM 4299 C C . ASN B 1 188 ? -5.516 13.648 12.867 1 76.12 188 ASN B C 1
ATOM 4301 O O . ASN B 1 188 ? -5.656 14.688 13.516 1 76.12 188 ASN B O 1
ATOM 4305 N N . ASN B 1 189 ? -4.887 13.578 11.773 1 74.5 189 ASN B N 1
ATOM 4306 C CA . ASN B 1 189 ? -4.461 14.828 11.156 1 74.5 189 ASN B CA 1
ATOM 4307 C C . ASN B 1 189 ? -5.574 15.453 10.32 1 74.5 189 ASN B C 1
ATOM 4309 O O . ASN B 1 189 ? -6.605 14.828 10.086 1 74.5 189 ASN B O 1
ATOM 4313 N N . ARG B 1 190 ? -5.371 16.656 9.945 1 73.56 190 ARG B N 1
ATOM 4314 C CA . ARG B 1 190 ? -6.371 17.469 9.25 1 73.56 190 ARG B CA 1
ATOM 4315 C C . ARG B 1 190 ? -6.762 16.812 7.922 1 73.56 190 ARG B C 1
ATOM 4317 O O . ARG B 1 190 ? -7.898 16.969 7.465 1 73.56 190 ARG B O 1
ATOM 4324 N N . LEU B 1 191 ? -5.93 16 7.441 1 65 191 LEU B N 1
ATOM 4325 C CA . LEU B 1 191 ? -6.129 15.438 6.113 1 65 191 LEU B CA 1
ATOM 4326 C C . LEU B 1 191 ? -7.383 14.57 6.07 1 65 191 LEU B C 1
ATOM 4328 O O . LEU B 1 191 ? -8.039 14.469 5.031 1 65 191 LEU B O 1
ATOM 4332 N N . LEU B 1 192 ? -7.711 13.969 7.199 1 64.44 192 LEU B N 1
ATOM 4333 C CA . LEU B 1 192 ? -8.828 13.031 7.246 1 64.44 192 LEU B CA 1
ATOM 4334 C C . LEU B 1 192 ? -10.125 13.75 7.605 1 64.44 192 LEU B C 1
ATOM 4336 O O . LEU B 1 192 ? -11.211 13.172 7.52 1 64.44 192 LEU B O 1
ATOM 4340 N N . LEU B 1 193 ? -10.008 14.938 7.926 1 76.56 193 LEU B N 1
ATOM 4341 C CA . LEU B 1 193 ? -11.117 15.633 8.562 1 76.56 193 LEU B CA 1
ATOM 4342 C C . LEU B 1 193 ? -12.328 15.695 7.625 1 76.56 193 LEU B C 1
ATOM 4344 O O . LEU B 1 193 ? -13.43 15.281 8 1 76.56 193 LEU B O 1
ATOM 4348 N N . ASP B 1 194 ? -12.109 16.078 6.387 1 70.5 194 ASP B N 1
ATOM 4349 C CA . ASP B 1 194 ? -13.203 16.25 5.438 1 70.5 194 ASP B CA 1
ATOM 4350 C C . ASP B 1 194 ? -13.859 14.914 5.105 1 70.5 194 ASP B C 1
ATOM 4352 O O . ASP B 1 194 ? -15.086 14.805 5.074 1 70.5 194 ASP B O 1
ATOM 4356 N N . SER B 1 195 ? -13.07 13.93 4.93 1 62.72 195 SER B N 1
ATOM 4357 C CA . SER B 1 195 ? -13.562 12.602 4.562 1 62.72 195 SER B CA 1
ATOM 4358 C C . SER B 1 195 ? -14.367 11.984 5.699 1 62.72 195 SER B C 1
ATOM 4360 O O . SER B 1 195 ? -15.398 11.344 5.457 1 62.72 195 SER B O 1
ATOM 4362 N N . ILE B 1 196 ? -13.859 12.156 6.867 1 70.94 196 ILE B N 1
ATOM 4363 C CA . ILE B 1 196 ? -14.539 11.578 8.023 1 70.94 196 ILE B CA 1
ATOM 4364 C C . ILE B 1 196 ? -15.867 12.297 8.25 1 70.94 196 ILE B C 1
ATOM 4366 O O . ILE B 1 196 ? -16.875 11.664 8.57 1 70.94 196 ILE B O 1
ATOM 4370 N N . PHE B 1 197 ? -15.844 13.562 8.031 1 81.44 197 PHE B N 1
ATOM 4371 C CA . PHE B 1 197 ? -17.078 14.32 8.156 1 81.44 197 PHE B CA 1
ATOM 4372 C C . PHE B 1 197 ? -18.125 13.812 7.172 1 81.44 197 PHE B C 1
ATOM 4374 O O . PHE B 1 197 ? -19.266 13.547 7.555 1 81.44 197 PHE B O 1
ATOM 4381 N N . ASP B 1 198 ? -17.734 13.648 5.957 1 68.44 198 ASP B N 1
ATOM 4382 C CA . ASP B 1 198 ? -18.641 13.18 4.918 1 68.44 198 ASP B CA 1
ATOM 4383 C C . ASP B 1 198 ? -19.172 11.781 5.234 1 68.44 198 ASP B C 1
ATOM 4385 O O . ASP B 1 198 ? -20.359 11.5 5.047 1 68.44 198 ASP B O 1
ATOM 4389 N N . MET B 1 199 ? -18.297 11 5.684 1 63 199 MET B N 1
ATOM 4390 C CA . MET B 1 199 ? -18.672 9.641 6.066 1 63 199 MET B CA 1
ATOM 4391 C C . MET B 1 199 ? -19.719 9.648 7.172 1 63 199 MET B C 1
ATOM 4393 O O . MET B 1 199 ? -20.703 8.906 7.109 1 63 199 MET B O 1
ATOM 4397 N N . LEU B 1 200 ? -19.516 10.484 8.156 1 72.62 200 LEU B N 1
ATOM 4398 C CA . LEU B 1 200 ? -20.438 10.578 9.273 1 72.62 200 LEU B CA 1
ATOM 4399 C C . LEU B 1 200 ? -21.812 11.07 8.797 1 72.62 200 LEU B C 1
ATOM 4401 O O . LEU B 1 200 ? -22.844 10.547 9.219 1 72.62 200 LEU B O 1
ATOM 4405 N N . CYS B 1 201 ? -21.797 11.992 7.895 1 74.12 201 CYS B N 1
ATOM 4406 C CA . CYS B 1 201 ? -23.047 12.555 7.383 1 74.12 201 CYS B CA 1
ATOM 4407 C C . CYS B 1 201 ? -23.828 11.508 6.598 1 74.12 201 CYS B C 1
ATOM 4409 O O . CYS B 1 201 ? -25.062 11.508 6.617 1 74.12 201 CYS B O 1
ATOM 4411 N N . GLU B 1 202 ? -23.062 10.711 5.965 1 64.75 202 GLU B N 1
ATOM 4412 C CA . GLU B 1 202 ? -23.688 9.703 5.125 1 64.75 202 GLU B CA 1
ATOM 4413 C C . GLU B 1 202 ? -24.141 8.5 5.945 1 64.75 202 GLU B C 1
ATOM 4415 O O . GLU B 1 202 ? -25.094 7.82 5.59 1 64.75 202 GLU B O 1
ATOM 4420 N N . SER B 1 203 ? -23.406 8.234 6.934 1 59.91 203 SER B N 1
ATOM 4421 C CA . SER B 1 203 ? -23.578 6.988 7.668 1 59.91 203 SER B CA 1
ATOM 4422 C C . SER B 1 203 ? -24.688 7.117 8.711 1 59.91 203 SER B C 1
ATOM 4424 O O . SER B 1 203 ? -25.297 6.117 9.109 1 59.91 203 SER B O 1
ATOM 4426 N N . LEU B 1 204 ? -24.922 8.289 9.18 1 60 204 LEU B N 1
ATOM 4427 C CA . LEU B 1 204 ? -25.859 8.469 10.281 1 60 204 LEU B CA 1
ATOM 4428 C C . LEU B 1 204 ? -27.297 8.289 9.789 1 60 204 LEU B C 1
ATOM 4430 O O . LEU B 1 204 ? -27.656 8.758 8.711 1 60 204 LEU B O 1
ATOM 4434 N N . PRO B 1 205 ? -27.984 7.441 10.516 1 57.62 205 PRO B N 1
ATOM 4435 C CA . PRO B 1 205 ? -29.406 7.258 10.18 1 57.62 205 PRO B CA 1
ATOM 4436 C C . PRO B 1 205 ? -30.188 8.57 10.172 1 57.62 205 PRO B C 1
ATOM 4438 O O . PRO B 1 205 ? -29.766 9.547 10.805 1 57.62 205 PRO B O 1
ATOM 4441 N N . GLU B 1 206 ? -31.25 8.547 9.43 1 60.03 206 GLU B N 1
ATOM 4442 C CA . GLU B 1 206 ? -32.062 9.734 9.188 1 60.03 206 GLU B CA 1
ATOM 4443 C C . GLU B 1 206 ? -32.469 10.406 10.5 1 60.03 206 GLU B C 1
ATOM 4445 O O . GLU B 1 206 ? -32.469 11.633 10.594 1 60.03 206 GLU B O 1
ATOM 4450 N N . GLN B 1 207 ? -32.719 9.617 11.516 1 61.03 207 GLN B N 1
ATOM 4451 C CA . GLN B 1 207 ? -33.25 10.164 12.766 1 61.03 207 GLN B CA 1
ATOM 4452 C C . GLN B 1 207 ? -32.125 10.805 13.586 1 61.03 207 GLN B C 1
ATOM 4454 O O . GLN B 1 207 ? -32.406 11.641 14.453 1 61.03 207 GLN B O 1
ATOM 4459 N N . HIS B 1 208 ? -30.953 10.508 13.266 1 66.81 208 HIS B N 1
ATOM 4460 C CA . HIS B 1 208 ? -29.828 10.961 14.062 1 66.81 208 HIS B CA 1
ATOM 4461 C C . HIS B 1 208 ? -28.781 11.656 13.195 1 66.81 208 HIS B C 1
ATOM 4463 O O . HIS B 1 208 ? -27.578 11.547 13.453 1 66.81 208 HIS B O 1
ATOM 4469 N N . GLN B 1 209 ? -29.312 12.289 12.211 1 78.5 209 GLN B N 1
ATOM 4470 C CA . GLN B 1 209 ? -28.406 12.859 11.227 1 78.5 209 GLN B CA 1
ATOM 4471 C C . GLN B 1 209 ? -27.891 14.219 11.68 1 78.5 209 GLN B C 1
ATOM 4473 O O . GLN B 1 209 ? -28.344 15.258 11.188 1 78.5 209 GLN B O 1
ATOM 4478 N N . SER B 1 210 ? -27.125 14.219 12.719 1 88.75 210 SER B N 1
ATOM 4479 C CA . SER B 1 210 ? -26.5 15.453 13.164 1 88.75 210 SER B CA 1
ATOM 4480 C C . SER B 1 210 ? -25.047 15.227 13.562 1 88.75 210 SER B C 1
ATOM 4482 O O . SER B 1 210 ? -24.719 14.203 14.172 1 88.75 210 SER B O 1
ATOM 4484 N N . VAL B 1 211 ? -24.25 16.062 13.078 1 90.94 211 VAL B N 1
ATOM 4485 C CA . VAL B 1 211 ? -22.844 16.047 13.453 1 90.94 211 VAL B CA 1
ATOM 4486 C C . VAL B 1 211 ? -22.422 17.422 13.977 1 90.94 211 VAL B C 1
ATOM 4488 O O . VAL B 1 211 ? -22.594 18.422 13.289 1 90.94 211 VAL B O 1
ATOM 4491 N N . SER B 1 212 ? -21.969 17.453 15.195 1 94.62 212 SER B N 1
ATOM 4492 C CA . SER B 1 212 ? -21.438 18.703 15.742 1 94.62 212 SER B CA 1
ATOM 4493 C C . SER B 1 212 ? -19.938 18.812 15.508 1 94.62 212 SER B C 1
ATOM 4495 O O . SER B 1 212 ? -19.203 17.812 15.578 1 94.62 212 SER B O 1
ATOM 4497 N N . VAL B 1 213 ? -19.516 20.016 15.195 1 95.69 213 VAL B N 1
ATOM 4498 C CA . VAL B 1 213 ? -18.109 20.312 14.961 1 95.69 213 VAL B CA 1
ATOM 4499 C C . VAL B 1 213 ? -17.594 21.266 16.031 1 95.69 213 VAL B C 1
ATOM 4501 O O . VAL B 1 213 ? -18.172 22.328 16.266 1 95.69 213 VAL B O 1
ATOM 4504 N N . LEU B 1 214 ? -16.531 20.859 16.734 1 97.38 214 LEU B N 1
ATOM 4505 C CA . LEU B 1 214 ? -15.859 21.703 17.719 1 97.38 214 LEU B CA 1
ATOM 4506 C C . LEU B 1 214 ? -14.477 22.109 17.219 1 97.38 214 LEU B C 1
ATOM 4508 O O . LEU B 1 214 ? -13.648 21.266 16.906 1 97.38 214 LEU B O 1
ATOM 4512 N N . ILE B 1 215 ? -14.281 23.344 17.078 1 96.62 215 ILE B N 1
ATOM 4513 C CA . ILE B 1 215 ? -12.945 23.844 16.781 1 96.62 215 ILE B CA 1
ATOM 4514 C C . ILE B 1 215 ? -12.336 24.469 18.031 1 96.62 215 ILE B C 1
ATOM 4516 O O . ILE B 1 215 ? -12.945 25.344 18.656 1 96.62 215 ILE B O 1
ATOM 4520 N N . LEU B 1 216 ? -11.164 23.953 18.359 1 96.56 216 LEU B N 1
ATOM 4521 C CA . LEU B 1 216 ? -10.477 24.375 19.578 1 96.56 216 LEU B CA 1
ATOM 4522 C C . LEU B 1 216 ? -9.156 25.062 19.25 1 96.56 216 LEU B C 1
ATOM 4524 O O . LEU B 1 216 ? -8.461 24.656 18.328 1 96.56 216 LEU B O 1
ATOM 4528 N N . ASP B 1 217 ? -8.867 25.984 20.016 1 95.12 217 ASP B N 1
ATOM 4529 C CA . ASP B 1 217 ? -7.586 26.672 19.906 1 95.12 217 ASP B CA 1
ATOM 4530 C C . ASP B 1 217 ? -6.977 26.922 21.281 1 95.12 217 ASP B C 1
ATOM 4532 O O . ASP B 1 217 ? -7.684 27.312 22.219 1 95.12 217 ASP B O 1
ATOM 4536 N N . LEU B 1 218 ? -5.688 26.656 21.422 1 95.31 218 LEU B N 1
ATOM 4537 C CA . LEU B 1 218 ? -4.98 26.953 22.672 1 95.31 218 LEU B CA 1
ATOM 4538 C C . LEU B 1 218 ? -4.734 28.453 22.812 1 95.31 218 LEU B C 1
ATOM 4540 O O . LEU B 1 218 ? -4.102 29.062 21.938 1 95.31 218 LEU B O 1
ATOM 4544 N N . ASP B 1 219 ? -5.207 28.969 23.938 1 94.5 219 ASP B N 1
ATOM 4545 C CA . ASP B 1 219 ? -5.07 30.391 24.156 1 94.5 219 ASP B CA 1
ATOM 4546 C C . ASP B 1 219 ? -3.621 30.766 24.469 1 94.5 219 ASP B C 1
ATOM 4548 O O . ASP B 1 219 ? -3.004 30.188 25.359 1 94.5 219 ASP B O 1
ATOM 4552 N N . HIS B 1 220 ? -3.109 31.75 23.703 1 90.81 220 HIS B N 1
ATOM 4553 C CA . HIS B 1 220 ? -1.787 32.312 23.938 1 90.81 220 HIS B CA 1
ATOM 4554 C C . HIS B 1 220 ? -0.703 31.25 23.844 1 90.81 220 HIS B C 1
ATOM 4556 O O . HIS B 1 220 ? 0.227 31.234 24.656 1 90.81 220 HIS B O 1
ATOM 4562 N N . PHE B 1 221 ? -0.838 30.422 22.969 1 90.31 221 PHE B N 1
ATOM 4563 C CA . PHE B 1 221 ? 0.099 29.312 22.828 1 90.31 221 PHE B CA 1
ATOM 4564 C C . PHE B 1 221 ? 1.478 29.812 22.422 1 90.31 221 PHE B C 1
ATOM 4566 O O . PHE B 1 221 ? 2.496 29.281 22.859 1 90.31 221 PHE B O 1
ATOM 4573 N N . LYS B 1 222 ? 1.446 30.766 21.578 1 80.75 222 LYS B N 1
ATOM 4574 C CA . LYS B 1 222 ? 2.725 31.344 21.172 1 80.75 222 LYS B CA 1
ATOM 4575 C C . LYS B 1 222 ? 3.496 31.875 22.391 1 80.75 222 LYS B C 1
ATOM 4577 O O . LYS B 1 222 ? 4.719 31.719 22.453 1 80.75 222 LYS B O 1
ATOM 4582 N N . ARG B 1 223 ? 2.852 32.5 23.266 1 84.44 223 ARG B N 1
ATOM 4583 C CA . ARG B 1 223 ? 3.475 33.031 24.484 1 84.44 223 ARG B CA 1
ATOM 4584 C C . ARG B 1 223 ? 4.102 31.891 25.281 1 84.44 223 ARG B C 1
ATOM 4586 O O . ARG B 1 223 ? 5.168 32.062 25.875 1 84.44 223 ARG B O 1
ATOM 4593 N N . ILE B 1 224 ? 3.432 30.844 25.344 1 88.38 224 ILE B N 1
ATOM 4594 C CA . ILE B 1 224 ? 3.941 29.672 26.062 1 88.38 224 ILE B CA 1
ATOM 4595 C C . ILE B 1 224 ? 5.23 29.188 25.391 1 88.38 224 ILE B C 1
ATOM 4597 O O . ILE B 1 224 ? 6.219 28.906 26.078 1 88.38 224 ILE B O 1
ATOM 4601 N N . ASN B 1 225 ? 5.238 29.125 24.109 1 81.38 225 ASN B N 1
ATOM 4602 C CA . ASN B 1 225 ? 6.43 28.703 23.375 1 81.38 225 ASN B CA 1
ATOM 4603 C C . ASN B 1 225 ? 7.59 29.672 23.594 1 81.38 225 ASN B C 1
ATOM 4605 O O . ASN B 1 225 ? 8.734 29.25 23.75 1 81.38 225 ASN B O 1
ATOM 4609 N N . ASP B 1 226 ? 7.211 30.906 23.594 1 77.5 226 ASP B N 1
ATOM 4610 C CA . ASP B 1 226 ? 8.227 31.938 23.75 1 77.5 226 ASP B CA 1
ATOM 4611 C C . ASP B 1 226 ? 8.836 31.906 25.141 1 77.5 226 ASP B C 1
ATOM 4613 O O . ASP B 1 226 ? 10.039 32.125 25.312 1 77.5 226 ASP B O 1
ATOM 4617 N N . GLN B 1 227 ? 8.008 31.641 26.078 1 84.06 227 GLN B N 1
ATOM 4618 C CA . GLN B 1 227 ? 8.414 31.719 27.484 1 84.06 227 GLN B CA 1
ATOM 4619 C C . GLN B 1 227 ? 9.102 30.438 27.922 1 84.06 227 GLN B C 1
ATOM 4621 O O . GLN B 1 227 ? 10.086 30.469 28.656 1 84.06 227 GLN B O 1
ATOM 4626 N N . TYR B 1 228 ? 8.625 29.328 27.5 1 86.12 228 TYR B N 1
ATOM 4627 C CA . TYR B 1 228 ? 9.094 28.062 28.078 1 86.12 228 TYR B CA 1
ATOM 4628 C C . TYR B 1 228 ? 9.797 27.219 27.016 1 86.12 228 TYR B C 1
ATOM 4630 O O . TYR B 1 228 ? 10.398 26.188 27.344 1 86.12 228 TYR B O 1
ATOM 4638 N N . GLY B 1 229 ? 9.703 27.641 25.828 1 80.81 229 GLY B N 1
ATOM 4639 C CA . GLY B 1 229 ? 10.344 26.906 24.75 1 80.81 229 GLY B CA 1
ATOM 4640 C C . GLY B 1 229 ? 9.391 26 24 1 80.81 229 GLY B C 1
ATOM 4641 O O . GLY B 1 229 ? 8.359 25.594 24.531 1 80.81 229 GLY B O 1
ATOM 4642 N N . HIS B 1 230 ? 9.789 25.562 22.859 1 78.12 230 HIS B N 1
ATOM 4643 C CA . HIS B 1 230 ? 8.945 24.75 21.969 1 78.12 230 HIS B CA 1
ATOM 4644 C C . HIS B 1 230 ? 8.781 23.328 22.516 1 78.12 230 HIS B C 1
ATOM 4646 O O . HIS B 1 230 ? 7.758 22.688 22.281 1 78.12 230 HIS B O 1
ATOM 4652 N N . ASP B 1 231 ? 9.711 22.922 23.141 1 81.88 231 ASP B N 1
ATOM 4653 C CA . ASP B 1 231 ? 9.609 21.578 23.734 1 81.88 231 ASP B CA 1
ATOM 4654 C C . ASP B 1 231 ? 8.461 21.5 24.719 1 81.88 231 ASP B C 1
ATOM 4656 O O . ASP B 1 231 ? 7.711 20.531 24.75 1 81.88 231 ASP B O 1
ATOM 4660 N N . VAL B 1 232 ? 8.438 22.484 25.516 1 86.75 232 VAL B N 1
ATOM 4661 C CA . VAL B 1 232 ? 7.34 22.562 26.469 1 86.75 232 VAL B CA 1
ATOM 4662 C C . VAL B 1 232 ? 6.02 22.75 25.719 1 86.75 232 VAL B C 1
ATOM 4664 O O . VAL B 1 232 ? 5 22.172 26.109 1 86.75 232 VAL B O 1
ATOM 4667 N N . GLY B 1 233 ? 6.055 23.516 24.688 1 89.88 233 GLY B N 1
ATOM 4668 C CA . GLY B 1 233 ? 4.887 23.656 23.828 1 89.88 233 GLY B CA 1
ATOM 4669 C C . GLY B 1 233 ? 4.391 22.328 23.281 1 89.88 233 GLY B C 1
ATOM 4670 O O . GLY B 1 233 ? 3.186 22.062 23.281 1 89.88 233 GLY B O 1
ATOM 4671 N N . ASP B 1 234 ? 5.266 21.562 22.891 1 86.62 234 ASP B N 1
ATOM 4672 C CA . ASP B 1 234 ? 4.922 20.234 22.375 1 86.62 234 ASP B CA 1
ATOM 4673 C C . ASP B 1 234 ? 4.25 19.391 23.453 1 86.62 234 ASP B C 1
ATOM 4675 O O . ASP B 1 234 ? 3.295 18.656 23.172 1 86.62 234 ASP B O 1
ATOM 4679 N N . LYS B 1 235 ? 4.789 19.453 24.562 1 91.81 235 LYS B N 1
ATOM 4680 C CA . LYS B 1 235 ? 4.223 18.703 25.672 1 91.81 235 LYS B CA 1
ATOM 4681 C C . LYS B 1 235 ? 2.812 19.188 26 1 91.81 235 LYS B C 1
ATOM 4683 O O . LYS B 1 235 ? 1.957 18.391 26.391 1 91.81 235 LYS B O 1
ATOM 4688 N N . VAL B 1 236 ? 2.605 20.469 25.844 1 94.5 236 VAL B N 1
ATOM 4689 C CA . VAL B 1 236 ? 1.277 21.031 26.047 1 94.5 236 VAL B CA 1
ATOM 4690 C C . VAL B 1 236 ? 0.302 20.453 25.031 1 94.5 236 VAL B C 1
ATOM 4692 O O . VAL B 1 236 ? -0.807 20.047 25.391 1 94.5 236 VAL B O 1
ATOM 4695 N N . LEU B 1 237 ? 0.738 20.406 23.844 1 94 237 LEU B N 1
ATOM 4696 C CA . LEU B 1 237 ? -0.101 19.859 22.781 1 94 237 LEU B CA 1
ATOM 4697 C C . LEU B 1 237 ? -0.455 18.406 23.078 1 94 237 LEU B C 1
ATOM 4699 O O . LEU B 1 237 ? -1.597 17.984 22.875 1 94 237 LEU B O 1
ATOM 4703 N N . VAL B 1 238 ? 0.471 17.672 23.547 1 93.25 238 VAL B N 1
ATOM 4704 C CA . VAL B 1 238 ? 0.266 16.266 23.891 1 93.25 238 VAL B CA 1
ATOM 4705 C C . VAL B 1 238 ? -0.723 16.156 25.047 1 93.25 238 VAL B C 1
ATOM 4707 O O . VAL B 1 238 ? -1.609 15.297 25.031 1 93.25 238 VAL B O 1
ATOM 4710 N N . GLU B 1 239 ? -0.528 16.953 25.984 1 94.69 239 GLU B N 1
ATOM 4711 C CA . GLU B 1 239 ? -1.412 16.938 27.156 1 94.69 239 GLU B CA 1
ATOM 4712 C C . GLU B 1 239 ? -2.85 17.266 26.75 1 94.69 239 GLU B C 1
ATOM 4714 O O . GLU B 1 239 ? -3.789 16.609 27.219 1 94.69 239 GLU B O 1
ATOM 4719 N N . VAL B 1 240 ? -3.016 18.234 25.984 1 95.69 240 VAL B N 1
ATOM 4720 C CA . VAL B 1 240 ? -4.348 18.594 25.516 1 95.69 240 VAL B CA 1
ATOM 4721 C C . VAL B 1 240 ? -4.965 17.438 24.734 1 95.69 240 VAL B C 1
ATOM 4723 O O . VAL B 1 240 ? -6.156 17.156 24.875 1 95.69 240 VAL B O 1
ATOM 4726 N N . SER B 1 241 ? -4.164 16.875 23.938 1 94.56 241 SER B N 1
ATOM 4727 C CA . SER B 1 241 ? -4.637 15.727 23.172 1 94.56 241 SER B CA 1
ATOM 4728 C C . SER B 1 241 ? -5.082 14.594 24.078 1 94.56 241 SER B C 1
ATOM 4730 O O . SER B 1 241 ? -6.07 13.914 23.797 1 94.56 241 SER B O 1
ATOM 4732 N N . ARG B 1 242 ? -4.328 14.367 25.109 1 92.19 242 ARG B N 1
ATOM 4733 C CA . ARG B 1 242 ? -4.703 13.359 26.094 1 92.19 242 ARG B CA 1
ATOM 4734 C C . ARG B 1 242 ? -6.055 13.68 26.719 1 92.19 242 ARG B C 1
ATOM 4736 O O . ARG B 1 242 ? -6.891 12.789 26.891 1 92.19 242 ARG B O 1
ATOM 4743 N N . ILE B 1 243 ? -6.25 14.859 27.047 1 95.62 243 ILE B N 1
ATOM 4744 C CA . ILE B 1 243 ? -7.504 15.305 27.641 1 95.62 243 ILE B CA 1
ATOM 4745 C C . ILE B 1 243 ? -8.648 15.109 26.656 1 95.62 243 ILE B C 1
ATOM 4747 O O . ILE B 1 243 ? -9.727 14.633 27.031 1 95.62 243 ILE B O 1
ATOM 4751 N N . ILE B 1 244 ? -8.43 15.492 25.453 1 95.62 244 ILE B N 1
ATOM 4752 C CA . ILE B 1 244 ? -9.438 15.305 24.406 1 95.62 244 ILE B CA 1
ATOM 4753 C C . ILE B 1 244 ? -9.836 13.836 24.328 1 95.62 244 ILE B C 1
ATOM 4755 O O . ILE B 1 244 ? -11.031 13.516 24.297 1 95.62 244 ILE B O 1
ATOM 4759 N N . ASN B 1 245 ? -8.883 13 24.359 1 91.62 245 ASN B N 1
ATOM 4760 C CA . ASN B 1 245 ? -9.133 11.562 24.266 1 91.62 245 ASN B CA 1
ATOM 4761 C C . ASN B 1 245 ? -9.883 11.047 25.5 1 91.62 245 ASN B C 1
ATOM 4763 O O . ASN B 1 245 ? -10.664 10.102 25.391 1 91.62 245 ASN B O 1
ATOM 4767 N N . SER B 1 246 ? -9.594 11.641 26.578 1 89.94 246 SER B N 1
ATOM 4768 C CA . SER B 1 246 ? -10.258 11.211 27.812 1 89.94 246 SER B CA 1
ATOM 4769 C C . SER B 1 246 ? -11.711 11.664 27.844 1 89.94 246 SER B C 1
ATOM 4771 O O . SER B 1 246 ? -12.547 11.031 28.484 1 89.94 246 SER B O 1
ATOM 4773 N N . VAL B 1 247 ? -12.055 12.734 27.188 1 90.38 247 VAL B N 1
ATOM 4774 C CA . VAL B 1 247 ? -13.383 13.328 27.234 1 90.38 247 VAL B CA 1
ATOM 4775 C C . VAL B 1 247 ? -14.242 12.789 26.094 1 90.38 247 VAL B C 1
ATOM 4777 O O . VAL B 1 247 ? -15.453 12.625 26.25 1 90.38 247 VAL B O 1
ATOM 4780 N N . ARG B 1 248 ? -13.594 12.523 25.031 1 85.06 248 ARG B N 1
ATOM 4781 C CA . ARG B 1 248 ? -14.359 12.141 23.844 1 85.06 248 ARG B CA 1
ATOM 4782 C C . ARG B 1 248 ? -14.93 10.734 24 1 85.06 248 ARG B C 1
ATOM 4784 O O . ARG B 1 248 ? -14.344 9.883 24.672 1 85.06 248 ARG B O 1
ATOM 4791 N N . ARG B 1 249 ? -16.094 10.508 23.344 1 76.75 249 ARG B N 1
ATOM 4792 C CA . ARG B 1 249 ? -16.734 9.188 23.281 1 76.75 249 ARG B CA 1
ATOM 4793 C C . ARG B 1 249 ? -16.125 8.336 22.172 1 76.75 249 ARG B C 1
ATOM 4795 O O . ARG B 1 249 ? -15.328 8.828 21.375 1 76.75 249 ARG B O 1
ATOM 4802 N N . GLN B 1 250 ? -16.531 7.117 22.125 1 71.12 250 GLN B N 1
ATOM 4803 C CA . GLN B 1 250 ? -16.031 6.133 21.172 1 71.12 250 GLN B CA 1
ATOM 4804 C C . GLN B 1 250 ? -16.344 6.539 19.734 1 71.12 250 GLN B C 1
ATOM 4806 O O . GLN B 1 250 ? -15.539 6.301 18.828 1 71.12 250 GLN B O 1
ATOM 4811 N N . ASN B 1 251 ? -17.469 7.168 19.562 1 70.31 251 ASN B N 1
ATOM 4812 C CA . ASN B 1 251 ? -17.891 7.496 18.203 1 70.31 251 ASN B CA 1
ATOM 4813 C C . ASN B 1 251 ? -17.469 8.914 17.812 1 70.31 251 ASN B C 1
ATOM 4815 O O . ASN B 1 251 ? -17.719 9.352 16.688 1 70.31 251 ASN B O 1
ATOM 4819 N N . ASP B 1 252 ? -16.797 9.562 18.75 1 83.88 252 ASP B N 1
ATOM 4820 C CA . ASP B 1 252 ? -16.297 10.898 18.453 1 83.88 252 ASP B CA 1
ATOM 4821 C C . ASP B 1 252 ? -14.945 10.844 17.75 1 83.88 252 ASP B C 1
ATOM 4823 O O . ASP B 1 252 ? -14.203 9.875 17.906 1 83.88 252 ASP B O 1
ATOM 4827 N N . TRP B 1 253 ? -14.719 11.836 16.891 1 87.69 253 TRP B N 1
ATOM 4828 C CA . TRP B 1 253 ? -13.438 11.945 16.203 1 87.69 253 TRP B CA 1
ATOM 4829 C C . TRP B 1 253 ? -12.688 13.195 16.656 1 87.69 253 TRP B C 1
ATOM 4831 O O . TRP B 1 253 ? -13.289 14.25 16.859 1 87.69 253 TRP B O 1
ATOM 4841 N N . ALA B 1 254 ? -11.398 13.062 16.812 1 91.44 254 ALA B N 1
ATOM 4842 C CA . ALA B 1 254 ? -10.547 14.18 17.203 1 91.44 254 ALA B CA 1
ATOM 4843 C C . ALA B 1 254 ? -9.383 14.344 16.234 1 91.44 254 ALA B C 1
ATOM 4845 O O . ALA B 1 254 ? -8.797 13.359 15.781 1 91.44 254 ALA B O 1
ATOM 4846 N N . PHE B 1 255 ? -9.148 15.586 15.922 1 89.5 255 PHE B N 1
ATOM 4847 C CA . PHE B 1 255 ? -8.133 15.938 14.938 1 89.5 255 PHE B CA 1
ATOM 4848 C C . PHE B 1 255 ? -7.227 17.031 15.461 1 89.5 255 PHE B C 1
ATOM 4850 O O . PHE B 1 255 ? -7.664 17.891 16.234 1 89.5 255 PHE B O 1
ATOM 4857 N N . ARG B 1 256 ? -5.984 17 15.094 1 88.31 256 ARG B N 1
ATOM 4858 C CA . ARG B 1 256 ? -5.148 18.203 15.148 1 88.31 256 ARG B CA 1
ATOM 4859 C C . ARG B 1 256 ? -5.023 18.859 13.781 1 88.31 256 ARG B C 1
ATOM 4861 O O . ARG B 1 256 ? -4.547 18.234 12.828 1 88.31 256 ARG B O 1
ATOM 4868 N N . LEU B 1 257 ? -5.547 20.062 13.719 1 81.25 257 LEU B N 1
ATOM 4869 C CA . LEU B 1 257 ? -5.594 20.75 12.438 1 81.25 257 LEU B CA 1
ATOM 4870 C C . LEU B 1 257 ? -4.23 21.344 12.086 1 81.25 257 LEU B C 1
ATOM 4872 O O . LEU B 1 257 ? -3.932 21.562 10.914 1 81.25 257 LEU B O 1
ATOM 4876 N N . GLY B 1 258 ? -3.461 21.641 12.977 1 73.81 258 GLY B N 1
ATOM 4877 C CA . GLY B 1 258 ? -2.15 22.266 12.852 1 73.81 258 GLY B CA 1
ATOM 4878 C C . GLY B 1 258 ? -1.845 23.234 13.969 1 73.81 258 GLY B C 1
ATOM 4879 O O . GLY B 1 258 ? -2.754 23.859 14.523 1 73.81 258 GLY B O 1
ATOM 4880 N N . GLY B 1 259 ? -0.585 23.25 14.25 1 78.75 259 GLY B N 1
ATOM 4881 C CA . GLY B 1 259 ? -0.195 24.156 15.32 1 78.75 259 GLY B CA 1
ATOM 4882 C C . GLY B 1 259 ? -0.905 23.875 16.625 1 78.75 259 GLY B C 1
ATOM 4883 O O . GLY B 1 259 ? -0.752 22.797 17.203 1 78.75 259 GLY B O 1
ATOM 4884 N N . GLU B 1 260 ? -1.662 24.906 16.969 1 90.5 260 GLU B N 1
ATOM 4885 C CA . GLU B 1 260 ? -2.338 24.859 18.266 1 90.5 260 GLU B CA 1
ATOM 4886 C C . GLU B 1 260 ? -3.832 24.609 18.094 1 90.5 260 GLU B C 1
ATOM 4888 O O . GLU B 1 260 ? -4.594 24.703 19.062 1 90.5 260 GLU B O 1
ATOM 4893 N N . GLU B 1 261 ? -4.227 24.25 16.891 1 91.5 261 GLU B N 1
ATOM 4894 C CA . GLU B 1 261 ? -5.645 24.109 16.594 1 91.5 261 GLU B CA 1
ATOM 4895 C C . GLU B 1 261 ? -6.047 22.641 16.516 1 91.5 261 GLU B C 1
ATOM 4897 O O . GLU B 1 261 ? -5.297 21.812 16 1 91.5 261 GLU B O 1
ATOM 4902 N N . PHE B 1 262 ? -7.188 22.344 17.141 1 95.5 262 PHE B N 1
ATOM 4903 C CA . PHE B 1 262 ? -7.777 21 17.156 1 95.5 262 PHE B CA 1
ATOM 4904 C C . PHE B 1 262 ? -9.219 21.047 16.656 1 95.5 262 PHE B C 1
ATOM 4906 O O . PHE B 1 262 ? -9.828 22.109 16.594 1 95.5 262 PHE B O 1
ATOM 4913 N N . CYS B 1 263 ? -9.688 19.922 16.25 1 95.31 263 CYS B N 1
ATOM 4914 C CA . CYS B 1 263 ?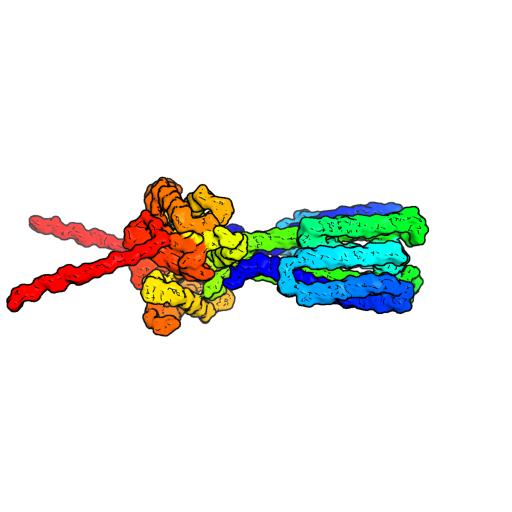 -11.07 19.781 15.812 1 95.31 263 CYS B CA 1
ATOM 4915 C C . CYS B 1 263 ? -11.664 18.469 16.297 1 95.31 263 CYS B C 1
ATOM 4917 O O . CYS B 1 263 ? -10.969 17.453 16.375 1 95.31 263 CYS B O 1
ATOM 4919 N N . MET B 1 264 ? -12.891 18.516 16.703 1 95.25 264 MET B N 1
ATOM 4920 C CA . MET B 1 264 ? -13.625 17.297 17.047 1 95.25 264 MET B CA 1
ATOM 4921 C C . MET B 1 264 ? -14.914 17.203 16.234 1 95.25 264 MET B C 1
ATOM 4923 O O . MET B 1 264 ? -15.57 18.219 15.977 1 95.25 264 MET B O 1
ATOM 4927 N N . LEU B 1 265 ? -15.242 16 15.844 1 92.75 265 LEU B N 1
ATOM 4928 C CA . LEU B 1 265 ? -16.531 15.672 15.242 1 92.75 265 LEU B CA 1
ATOM 4929 C C . LEU B 1 265 ? -17.344 14.781 16.172 1 92.75 265 LEU B C 1
ATOM 4931 O O . LEU B 1 265 ? -16.906 13.688 16.531 1 92.75 265 LEU B O 1
ATOM 4935 N N . ILE B 1 266 ? -18.484 15.305 16.562 1 92.06 266 ILE B N 1
ATOM 4936 C CA . ILE B 1 266 ? -19.359 14.594 17.484 1 92.06 266 ILE B CA 1
ATOM 4937 C C . ILE B 1 266 ? -20.641 14.195 16.766 1 92.06 266 ILE B C 1
ATOM 4939 O O . ILE B 1 266 ? -21.594 14.984 16.703 1 92.06 266 ILE B O 1
ATOM 4943 N N . PRO B 1 267 ? -20.703 12.914 16.391 1 86.44 267 PRO B N 1
ATOM 4944 C CA . PRO B 1 267 ? -21.922 12.469 15.711 1 86.44 267 PRO B CA 1
ATOM 4945 C C . PRO B 1 267 ? -23.109 12.305 16.656 1 86.44 267 PRO B C 1
ATOM 4947 O O . PRO B 1 267 ? -22.922 12.125 17.859 1 86.44 267 PRO B O 1
ATOM 4950 N N . ASP B 1 268 ? -24.25 12.422 16.094 1 85.31 268 ASP B N 1
ATOM 4951 C CA . ASP B 1 268 ? -25.516 12.172 16.781 1 85.31 268 ASP B CA 1
ATOM 4952 C C . ASP B 1 268 ? -25.625 13.023 18.047 1 85.31 268 ASP B C 1
ATOM 4954 O O . ASP B 1 268 ? -25.844 12.5 19.141 1 85.31 268 ASP B O 1
ATOM 4958 N N . SER B 1 269 ? -25.328 14.281 17.875 1 87.56 269 SER B N 1
ATOM 4959 C CA . SER B 1 269 ? -25.359 15.203 19.016 1 87.56 269 SER B CA 1
ATOM 4960 C C . SER B 1 269 ? -26.094 16.5 18.656 1 87.56 269 SER B C 1
ATOM 4962 O O . SER B 1 269 ? -26.016 16.969 17.516 1 87.56 269 SER B O 1
ATOM 4964 N N . ASN B 1 270 ? -26.828 16.984 19.625 1 85.94 270 ASN B N 1
ATOM 4965 C CA . ASN B 1 270 ? -27.391 18.312 19.438 1 85.94 270 ASN B CA 1
ATOM 4966 C C . ASN B 1 270 ? -26.453 19.391 19.984 1 85.94 270 ASN B C 1
ATOM 4968 O O . ASN B 1 270 ? -25.391 19.094 20.516 1 85.94 270 ASN B O 1
ATOM 4972 N N . LEU B 1 271 ? -26.828 20.578 19.75 1 88.44 271 LEU B N 1
ATOM 4973 C CA . LEU B 1 271 ? -25.969 21.703 20.094 1 88.44 271 LEU B CA 1
ATOM 4974 C C . LEU B 1 271 ? -25.703 21.766 21.594 1 88.44 271 LEU B C 1
ATOM 4976 O O . LEU B 1 271 ? -24.609 22.125 22.031 1 88.44 271 LEU B O 1
ATOM 4980 N N . GLN B 1 272 ? -26.703 21.453 22.375 1 89.69 272 GLN B N 1
ATOM 4981 C CA . GLN B 1 272 ? -26.562 21.469 23.828 1 89.69 272 GLN B CA 1
ATOM 4982 C C . GLN B 1 272 ? -25.562 20.406 24.297 1 89.69 272 GLN B C 1
ATOM 4984 O O . GLN B 1 272 ? -24.703 20.672 25.125 1 89.69 272 GLN B O 1
ATOM 4989 N N . GLN B 1 273 ? -25.797 19.281 23.75 1 91.25 273 GLN B N 1
ATOM 4990 C CA . GLN B 1 273 ? -24.891 18.172 24.109 1 91.25 273 GLN B CA 1
ATOM 4991 C C . GLN B 1 273 ? -23.453 18.5 23.703 1 91.25 273 GLN B C 1
ATOM 4993 O O . GLN B 1 273 ? -22.516 18.25 24.469 1 91.25 273 GLN B O 1
ATOM 4998 N N . ALA B 1 274 ? -23.312 19 22.5 1 93.75 274 ALA B N 1
ATOM 4999 C CA . ALA B 1 274 ? -21.984 19.375 22.016 1 93.75 274 ALA B CA 1
ATOM 5000 C C . ALA B 1 274 ? -21.375 20.469 22.875 1 93.75 274 ALA B C 1
ATOM 5002 O O . ALA B 1 274 ? -20.172 20.453 23.156 1 93.75 274 ALA B O 1
ATOM 5003 N N . GLY B 1 275 ? -22.219 21.406 23.234 1 94.69 275 GLY B N 1
ATOM 5004 C CA . GLY B 1 275 ? -21.781 22.453 24.125 1 94.69 275 GLY B CA 1
ATOM 5005 C C . GLY B 1 275 ? -21.281 21.938 25.469 1 94.69 275 GLY B C 1
ATOM 5006 O O . GLY B 1 275 ? -20.297 22.438 26.016 1 94.69 275 GLY B O 1
ATOM 5007 N N . GLN B 1 276 ? -21.953 21.016 25.984 1 94.56 276 GLN B N 1
ATOM 5008 C CA . GLN B 1 276 ? -21.562 20.406 27.25 1 94.56 276 GLN B CA 1
ATOM 5009 C C . GLN B 1 276 ? -20.219 19.719 27.141 1 94.56 276 GLN B C 1
ATOM 5011 O O . GLN B 1 276 ? -19.375 19.812 28.047 1 94.56 276 GLN B O 1
ATOM 5016 N N . ILE B 1 277 ? -20.094 19.016 26.094 1 94.56 277 ILE B N 1
ATOM 5017 C CA . ILE B 1 277 ? -18.828 18.328 25.859 1 94.56 277 ILE B CA 1
ATOM 5018 C C . ILE B 1 277 ? -17.703 19.359 25.75 1 94.56 277 ILE B C 1
ATOM 5020 O O . ILE B 1 277 ? -16.625 19.172 26.312 1 94.56 277 ILE B O 1
ATOM 5024 N N . ALA B 1 278 ? -17.953 20.391 25.016 1 96.94 278 ALA B N 1
ATOM 5025 C CA . ALA B 1 278 ? -16.984 21.469 24.844 1 96.94 278 ALA B CA 1
ATOM 5026 C C . ALA B 1 278 ? -16.609 22.094 26.188 1 96.94 278 ALA B C 1
ATOM 5028 O O . ALA B 1 278 ? -15.438 22.375 26.453 1 96.94 278 ALA B O 1
ATOM 5029 N N . GLU B 1 279 ? -17.609 22.281 26.984 1 96.69 279 GLU B N 1
ATOM 5030 C CA . GLU B 1 279 ? -17.375 22.875 28.297 1 96.69 279 GLU B CA 1
ATOM 5031 C C . GLU B 1 279 ? -16.562 21.938 29.188 1 96.69 279 GLU B C 1
ATOM 5033 O O . GLU B 1 279 ? -15.734 22.391 29.984 1 96.69 279 GLU B O 1
ATOM 5038 N N . ARG B 1 280 ? -16.922 20.75 29.156 1 96.25 280 ARG B N 1
ATOM 5039 C CA . ARG B 1 280 ? -16.156 19.766 29.922 1 96.25 280 ARG B CA 1
ATOM 5040 C C . ARG B 1 280 ? -14.68 19.797 29.5 1 96.25 280 ARG B C 1
ATOM 5042 O O . ARG B 1 280 ? -13.789 19.719 30.359 1 96.25 280 ARG B O 1
ATOM 5049 N N . LEU B 1 281 ? -14.445 19.906 28.234 1 96.56 281 LEU B N 1
ATOM 5050 C CA . LEU B 1 281 ? -13.094 19.984 27.703 1 96.56 281 LEU B CA 1
ATOM 5051 C C . LEU B 1 281 ? -12.391 21.25 28.188 1 96.56 281 LEU B C 1
ATOM 5053 O O . LEU B 1 281 ? -11.242 21.188 28.625 1 96.56 281 LEU B O 1
ATOM 5057 N N . ARG B 1 282 ? -13.055 22.312 28.031 1 97 282 ARG B N 1
ATOM 5058 C CA . ARG B 1 282 ? -12.508 23.609 28.453 1 97 282 ARG B CA 1
ATOM 5059 C C . ARG B 1 282 ? -12.078 23.562 29.922 1 97 282 ARG B C 1
ATOM 5061 O O . ARG B 1 282 ? -10.969 23.984 30.266 1 97 282 ARG B O 1
ATOM 5068 N N . LYS B 1 283 ? -12.93 23.047 30.75 1 96.56 283 LYS B N 1
ATOM 5069 C CA . LYS B 1 283 ? -12.664 22.984 32.188 1 96.56 283 LYS B CA 1
ATOM 5070 C C . LYS B 1 283 ? -11.516 22.031 32.5 1 96.56 283 LYS B C 1
ATOM 5072 O O . LYS B 1 283 ? -10.695 22.312 33.375 1 96.56 283 LYS B O 1
ATOM 5077 N N . ALA B 1 284 ? -11.5 20.953 31.844 1 96.38 284 ALA B N 1
ATOM 5078 C CA . ALA B 1 284 ? -10.445 19.969 32.062 1 96.38 284 ALA B CA 1
ATOM 5079 C C . ALA B 1 284 ? -9.078 20.562 31.734 1 96.38 284 ALA B C 1
ATOM 5081 O O . ALA B 1 284 ? -8.094 20.297 32.438 1 96.38 284 ALA B O 1
ATOM 5082 N N . VAL B 1 285 ? -8.977 21.281 30.656 1 96.44 285 VAL B N 1
ATOM 5083 C CA . VAL B 1 285 ? -7.719 21.891 30.234 1 96.44 285 VAL B CA 1
ATOM 5084 C C . VAL B 1 285 ? -7.297 22.969 31.25 1 96.44 285 VAL B C 1
ATOM 5086 O O . VAL B 1 285 ? -6.113 23.094 31.547 1 96.44 285 VAL B O 1
ATOM 5089 N N . GLU B 1 286 ? -8.258 23.656 31.719 1 94.88 286 GLU B N 1
ATOM 5090 C CA . GLU B 1 286 ? -8.008 24.734 32.688 1 94.88 286 GLU B CA 1
ATOM 5091 C C . GLU B 1 286 ? -7.391 24.172 33.969 1 94.88 286 GLU B C 1
ATOM 5093 O O . GLU B 1 286 ? -6.691 24.891 34.688 1 94.88 286 GLU B O 1
ATOM 5098 N N . LEU B 1 287 ? -7.555 22.953 34.219 1 93.56 287 LEU B N 1
ATOM 5099 C CA . LEU B 1 287 ? -7.066 22.328 35.438 1 93.56 287 LEU B CA 1
ATOM 5100 C C . LEU B 1 287 ? -5.582 22 35.344 1 93.56 287 LEU B C 1
ATOM 5102 O O . LEU B 1 287 ? -4.93 21.719 36.344 1 93.56 287 LEU B O 1
ATOM 5106 N N . VAL B 1 288 ? -5.098 22.062 34.125 1 92.38 288 VAL B N 1
ATOM 5107 C CA . VAL B 1 288 ? -3.682 21.781 33.938 1 92.38 288 VAL B CA 1
ATOM 5108 C C . VAL B 1 288 ? -2.844 22.984 34.375 1 92.38 288 VAL B C 1
ATOM 5110 O O . VAL B 1 288 ? -2.945 24.062 33.781 1 92.38 288 VAL B O 1
ATOM 5113 N N . THR B 1 289 ? -1.959 22.781 35.406 1 89.62 289 THR B N 1
ATOM 5114 C CA . THR B 1 289 ? -1.214 23.922 35.938 1 89.62 289 THR B CA 1
ATOM 5115 C C . THR B 1 289 ? 0.289 23.656 35.875 1 89.62 289 THR B C 1
ATOM 5117 O O . THR B 1 289 ? 1.091 24.562 36.094 1 89.62 289 THR B O 1
ATOM 5120 N N . VAL B 1 290 ? 0.65 22.438 35.594 1 86.69 290 VAL B N 1
ATOM 5121 C CA . VAL B 1 290 ? 2.072 22.109 35.531 1 86.69 290 VAL B CA 1
ATOM 5122 C C . VAL B 1 290 ? 2.336 21.172 34.344 1 86.69 290 VAL B C 1
ATOM 5124 O O . VAL B 1 290 ? 1.576 20.219 34.125 1 86.69 290 VAL B O 1
ATOM 5127 N N . ILE B 1 291 ? 3.248 21.547 33.562 1 88.62 291 ILE B N 1
ATOM 5128 C CA . ILE B 1 291 ? 3.732 20.672 32.531 1 88.62 291 ILE B CA 1
ATOM 5129 C C . ILE B 1 291 ? 5.258 20.594 32.562 1 88.62 291 ILE B C 1
ATOM 5131 O O . ILE B 1 291 ? 5.938 21.609 32.469 1 88.62 291 ILE B O 1
ATOM 5135 N N . ASP B 1 292 ? 5.719 19.375 32.656 1 82.38 292 ASP B N 1
ATOM 5136 C CA . ASP B 1 292 ? 7.16 19.141 32.688 1 82.38 292 ASP B CA 1
ATOM 5137 C C . ASP B 1 292 ? 7.84 20.062 33.688 1 82.38 292 ASP B C 1
ATOM 5139 O O . ASP B 1 292 ? 8.852 20.688 33.406 1 82.38 292 ASP B O 1
ATOM 5143 N N . GLY B 1 293 ? 7.266 20.234 34.875 1 85.31 293 GLY B N 1
ATOM 5144 C CA . GLY B 1 293 ? 7.844 21.016 35.969 1 85.31 293 GLY B CA 1
ATOM 5145 C C . GLY B 1 293 ? 7.598 22.5 35.812 1 85.31 293 GLY B C 1
ATOM 5146 O O . GLY B 1 293 ? 7.895 23.281 36.75 1 85.31 293 GLY B O 1
ATOM 5147 N N . SER B 1 294 ? 7.152 22.938 34.719 1 87.31 294 SER B N 1
ATOM 5148 C CA . SER B 1 294 ? 6.859 24.359 34.5 1 87.31 294 SER B CA 1
ATOM 5149 C C . SER B 1 294 ? 5.43 24.703 34.906 1 87.31 294 SER B C 1
ATOM 5151 O O . SER B 1 294 ? 4.488 24 34.531 1 87.31 294 SER B O 1
ATOM 5153 N N . GLU B 1 295 ? 5.332 25.719 35.75 1 88.75 295 GLU B N 1
ATOM 5154 C CA . GLU B 1 295 ? 4.004 26.188 36.125 1 88.75 295 GLU B CA 1
ATOM 5155 C C . GLU B 1 295 ? 3.4 27.062 35.031 1 88.75 295 GLU B C 1
ATOM 5157 O O . GLU B 1 295 ? 3.975 28.094 34.656 1 88.75 295 GLU B O 1
ATOM 5162 N N . LEU B 1 296 ? 2.418 26.578 34.438 1 88.88 296 LEU B N 1
ATOM 5163 C CA . LEU B 1 296 ? 1.769 27.359 33.375 1 88.88 296 LEU B CA 1
ATOM 5164 C C . LEU B 1 296 ? 0.251 27.234 33.469 1 88.88 296 LEU B C 1
ATOM 5166 O O . LEU B 1 296 ? -0.266 26.297 34.094 1 88.88 296 LEU B O 1
ATOM 5170 N N . ASN B 1 297 ? -0.455 28.266 33.062 1 89.75 297 ASN B N 1
ATOM 5171 C CA . ASN B 1 297 ? -1.912 28.297 32.969 1 89.75 297 ASN B CA 1
ATOM 5172 C C . ASN B 1 297 ? -2.395 28.094 31.547 1 89.75 297 ASN B C 1
ATOM 5174 O O . ASN B 1 297 ? -2.104 28.906 30.656 1 89.75 297 ASN B O 1
ATOM 5178 N N . LEU B 1 298 ? -3.074 27.016 31.359 1 94.12 298 LEU B N 1
ATOM 5179 C CA . LEU B 1 298 ? -3.566 26.703 30.016 1 94.12 298 LEU B CA 1
ATOM 5180 C C . LEU B 1 298 ? -5.055 27.016 29.906 1 94.12 298 LEU B C 1
ATOM 5182 O O . LEU B 1 298 ? -5.809 26.828 30.859 1 94.12 298 LEU B O 1
ATOM 5186 N N . SER B 1 299 ? -5.465 27.531 28.875 1 96.12 299 SER B N 1
ATOM 5187 C CA . SER B 1 299 ? -6.875 27.688 28.547 1 96.12 299 SER B CA 1
ATOM 5188 C C . SER B 1 299 ? -7.117 27.484 27.062 1 96.12 299 SER B C 1
ATOM 5190 O O . SER B 1 299 ? -6.188 27.578 26.25 1 96.12 299 SER B O 1
ATOM 5192 N N . ILE B 1 300 ? -8.32 27.094 26.766 1 97.19 300 ILE B N 1
ATOM 5193 C CA . ILE B 1 300 ? -8.688 26.906 25.359 1 97.19 300 ILE B CA 1
ATOM 5194 C C . ILE B 1 300 ? -9.984 27.656 25.062 1 97.19 300 ILE B C 1
ATOM 5196 O O . ILE B 1 300 ? -10.805 27.875 25.953 1 97.19 300 ILE B O 1
ATOM 5200 N N . SER B 1 301 ? -10.117 28.094 23.891 1 97.69 301 SER B N 1
ATOM 5201 C CA . SER B 1 301 ? -11.344 28.656 23.344 1 97.69 301 SER B CA 1
ATOM 5202 C C . SER B 1 301 ? -11.953 27.734 22.297 1 97.69 301 SER B C 1
ATOM 5204 O O . SER B 1 301 ? -11.234 27.109 21.516 1 97.69 301 SER B O 1
ATOM 5206 N N . ILE B 1 302 ? -13.305 27.656 22.344 1 97.62 302 ILE B N 1
ATOM 5207 C CA . ILE B 1 302 ? -13.945 26.656 21.5 1 97.62 302 ILE B CA 1
ATOM 5208 C C . ILE B 1 302 ? -15.117 27.281 20.75 1 97.62 302 ILE B C 1
ATOM 5210 O O . ILE B 1 302 ? -15.922 28 21.328 1 97.62 302 ILE B O 1
ATOM 5214 N N . GLY B 1 303 ? -15.148 27.062 19.469 1 97.31 303 GLY B N 1
ATOM 5215 C CA . GLY B 1 303 ? -16.312 27.328 18.641 1 97.31 303 GLY B CA 1
ATOM 5216 C C . GLY B 1 303 ? -17.078 26.078 18.25 1 97.31 303 GLY B C 1
ATOM 5217 O O . GLY B 1 303 ? -16.469 25.094 17.812 1 97.31 303 GLY B O 1
ATOM 5218 N N . VAL B 1 304 ? -18.422 26.109 18.406 1 96.81 304 VAL B N 1
ATOM 5219 C CA . VAL B 1 304 ? -19.234 24.922 18.141 1 96.81 304 VAL B CA 1
ATOM 5220 C C . VAL B 1 304 ? -20.219 25.219 17.016 1 96.81 304 VAL B C 1
ATOM 5222 O O . VAL B 1 304 ? -20.812 26.297 16.969 1 96.81 304 VAL B O 1
ATOM 5225 N N . SER B 1 305 ? -20.312 24.297 16.062 1 95.62 305 SER B N 1
ATOM 5226 C CA . SER B 1 305 ? -21.328 24.344 15 1 95.62 305 SER B CA 1
ATOM 5227 C C . SER B 1 305 ? -21.953 22.984 14.773 1 95.62 305 SER B C 1
ATOM 5229 O O . SER B 1 305 ? -21.516 21.984 15.367 1 95.62 305 SER B O 1
ATOM 5231 N N . ARG B 1 306 ? -23 22.969 14.008 1 93.19 306 ARG B N 1
ATOM 5232 C CA . ARG B 1 306 ? -23.719 21.719 13.836 1 93.19 306 ARG B CA 1
ATOM 5233 C C . ARG B 1 306 ? -24.219 21.562 12.406 1 93.19 306 ARG B C 1
ATOM 5235 O O . ARG B 1 306 ? -24.688 22.531 11.805 1 93.19 306 ARG B O 1
ATOM 5242 N N . TRP B 1 307 ? -24.031 20.359 11.93 1 89.62 307 TRP B N 1
ATOM 5243 C CA . TRP B 1 307 ? -24.672 19.938 10.688 1 89.62 307 TRP B CA 1
ATOM 5244 C C . TRP B 1 307 ? -26.016 19.266 10.953 1 89.62 307 TRP B C 1
ATOM 5246 O O . TRP B 1 307 ? -26.141 18.469 11.883 1 89.62 307 TRP B O 1
ATOM 5256 N N . PRO B 1 308 ? -27.062 19.609 10.219 1 88.12 308 PRO B N 1
ATOM 5257 C CA . PRO B 1 308 ? -27.078 20.438 9.016 1 88.12 308 PRO B CA 1
ATOM 5258 C C . PRO B 1 308 ? -27.531 21.875 9.297 1 88.12 308 PRO B C 1
ATOM 5260 O O . PRO B 1 308 ? -27.672 22.672 8.375 1 88.12 308 PRO B O 1
ATOM 5263 N N . GLU B 1 309 ? -27.688 22.234 10.477 1 87.38 309 GLU B N 1
ATOM 5264 C CA . GLU B 1 309 ? -28.312 23.516 10.828 1 87.38 309 GLU B CA 1
ATOM 5265 C C . GLU B 1 309 ? -27.422 24.688 10.445 1 87.38 309 GLU B C 1
ATOM 5267 O O . GLU B 1 309 ? -27.906 25.734 10.016 1 87.38 309 GLU B O 1
ATOM 5272 N N . ASP B 1 310 ? -26.156 24.484 10.539 1 89.62 310 ASP B N 1
ATOM 5273 C CA . ASP B 1 310 ? -25.234 25.594 10.312 1 89.62 310 ASP B CA 1
ATOM 5274 C C . ASP B 1 310 ? -24.641 25.531 8.906 1 89.62 310 ASP B C 1
ATOM 5276 O O . ASP B 1 310 ? -23.766 26.312 8.562 1 89.62 310 ASP B O 1
ATOM 5280 N N . GLY B 1 311 ? -25.078 24.594 8.148 1 86.5 311 GLY B N 1
ATOM 5281 C CA . GLY B 1 311 ? -24.578 24.469 6.789 1 86.5 311 GLY B CA 1
ATOM 5282 C C . GLY B 1 311 ? -24.781 23.078 6.207 1 86.5 311 GLY B C 1
ATOM 5283 O O . GLY B 1 311 ? -24.938 22.109 6.949 1 86.5 311 GLY B O 1
ATOM 5284 N N . ALA B 1 312 ? -24.734 23.047 4.887 1 81.75 312 ALA B N 1
ATOM 5285 C CA . ALA B 1 312 ? -24.953 21.781 4.184 1 81.75 312 ALA B CA 1
ATOM 5286 C C . ALA B 1 312 ? -23.641 21.047 3.941 1 81.75 312 ALA B C 1
ATOM 5288 O O . ALA B 1 312 ? -23.625 19.828 3.771 1 81.75 312 ALA B O 1
ATOM 5289 N N . HIS B 1 313 ? -22.641 21.891 3.904 1 80.56 313 HIS B N 1
ATOM 5290 C CA . HIS B 1 313 ? -21.344 21.312 3.592 1 80.56 313 HIS B CA 1
ATOM 5291 C C . HIS B 1 313 ? -20.328 21.609 4.695 1 80.56 313 HIS B C 1
ATOM 5293 O O . HIS B 1 313 ? -20.5 22.562 5.465 1 80.56 313 HIS B O 1
ATOM 5299 N N . PHE B 1 314 ? -19.281 20.812 4.691 1 83.31 314 PHE B N 1
ATOM 5300 C CA . PHE B 1 314 ? -18.297 20.922 5.758 1 83.31 314 PHE B CA 1
ATOM 5301 C C . PHE B 1 314 ? -17.672 22.312 5.777 1 83.31 314 PHE B C 1
ATOM 5303 O O . PHE B 1 314 ? -17.438 22.875 6.848 1 83.31 314 PHE B O 1
ATOM 5310 N N . SER B 1 315 ? -17.391 22.781 4.648 1 81.31 315 SER B N 1
ATOM 5311 C CA . SER B 1 315 ? -16.75 24.078 4.547 1 81.31 315 SER B CA 1
ATOM 5312 C C . SER B 1 315 ? -17.547 25.156 5.27 1 81.31 315 SER B C 1
ATOM 5314 O O . SER B 1 315 ? -16.984 26.016 5.949 1 81.31 315 SER B O 1
ATOM 5316 N N . GLN B 1 316 ? -18.812 25.078 5.145 1 85.62 316 GLN B N 1
ATOM 5317 C CA . GLN B 1 316 ? -19.703 26.047 5.793 1 85.62 316 GLN B CA 1
ATOM 5318 C C . GLN B 1 316 ? -19.734 25.828 7.301 1 85.62 316 GLN B C 1
ATOM 5320 O O . GLN B 1 316 ? -19.688 26.781 8.078 1 85.62 316 GLN B O 1
ATOM 5325 N N . ILE B 1 317 ? -19.828 24.625 7.629 1 89.88 317 ILE B N 1
ATOM 5326 C CA . ILE B 1 317 ? -19.891 24.25 9.039 1 89.88 317 ILE B CA 1
ATOM 5327 C C . ILE B 1 317 ? -18.594 24.656 9.742 1 89.88 317 ILE B C 1
ATOM 5329 O O . ILE B 1 317 ? -18.625 25.203 10.844 1 89.88 317 ILE B O 1
ATOM 5333 N N . TYR B 1 318 ? -17.516 24.438 9.055 1 89.56 318 TYR B N 1
ATOM 5334 C CA . TYR B 1 318 ? -16.203 24.797 9.578 1 89.56 318 TYR B CA 1
ATOM 5335 C C . TYR B 1 318 ? -16.078 26.312 9.75 1 89.56 318 TYR B C 1
ATOM 5337 O O . TYR B 1 318 ? -15.57 26.781 10.766 1 89.56 318 TYR B O 1
ATOM 5345 N N . LYS B 1 319 ? -16.531 26.984 8.805 1 86 319 LYS B N 1
ATOM 5346 C CA . LYS B 1 319 ? -16.484 28.453 8.852 1 86 319 LYS B CA 1
ATOM 5347 C C . LYS B 1 319 ? -17.281 28.984 10.031 1 86 319 LYS B C 1
ATOM 5349 O O . LYS B 1 319 ? -16.859 29.938 10.695 1 86 319 LYS B O 1
ATOM 5354 N N . THR B 1 320 ? -18.406 28.406 10.195 1 91.81 320 THR B N 1
ATOM 5355 C CA . THR B 1 320 ? -19.25 28.812 11.305 1 91.81 320 THR B CA 1
ATOM 5356 C C . THR B 1 320 ? -18.562 28.547 12.641 1 91.81 320 THR B C 1
ATOM 5358 O O . THR B 1 320 ? -18.547 29.406 13.516 1 91.81 320 THR B O 1
ATOM 5361 N N . ALA B 1 321 ? -18.062 27.422 12.781 1 94.12 321 ALA B N 1
ATOM 5362 C CA . ALA B 1 321 ? -17.359 27.078 14.016 1 94.12 321 ALA B CA 1
ATOM 5363 C C . ALA B 1 321 ? -16.141 27.969 14.219 1 94.12 321 ALA B C 1
ATOM 5365 O O . ALA B 1 321 ? -15.852 28.391 15.344 1 94.12 321 ALA B O 1
ATOM 5366 N N . ASP B 1 322 ? -15.484 28.234 13.164 1 88.19 322 ASP B N 1
ATOM 5367 C CA . ASP B 1 322 ? -14.312 29.094 13.203 1 88.19 322 ASP B CA 1
ATOM 5368 C C . ASP B 1 322 ? -14.68 30.516 13.617 1 88.19 322 ASP B C 1
ATOM 5370 O O . ASP B 1 322 ? -13.945 31.172 14.367 1 88.19 322 ASP B O 1
ATOM 5374 N N . ALA B 1 323 ? -15.727 30.984 13.055 1 89.69 323 ALA B N 1
ATOM 5375 C CA . ALA B 1 323 ? -16.219 32.312 13.43 1 89.69 323 ALA B CA 1
ATOM 5376 C C . ALA B 1 323 ? -16.562 32.344 14.914 1 89.69 323 ALA B C 1
ATOM 5378 O O . ALA B 1 323 ? -16.281 33.344 15.586 1 89.69 323 ALA B O 1
ATOM 5379 N N . ARG B 1 324 ? -17.141 31.359 15.383 1 94 324 ARG B N 1
ATOM 5380 C CA . ARG B 1 324 ? -17.5 31.297 16.797 1 94 324 ARG B CA 1
ATOM 5381 C C . ARG B 1 324 ? -16.266 31.172 17.672 1 94 324 ARG B C 1
ATOM 5383 O O . ARG B 1 324 ? -16.234 31.703 18.781 1 94 324 ARG B O 1
ATOM 5390 N N . LEU B 1 325 ? -15.32 30.5 17.188 1 94.12 325 LEU B N 1
ATOM 5391 C CA . LEU B 1 325 ? -14.039 30.469 17.875 1 94.12 325 LEU B CA 1
ATOM 5392 C C . LEU B 1 325 ? -13.422 31.859 17.953 1 94.12 325 LEU B C 1
ATOM 5394 O O . LEU B 1 325 ? -12.891 32.25 18.984 1 94.12 325 LEU B O 1
ATOM 5398 N N . TYR B 1 326 ? -13.461 32.5 16.828 1 88.88 326 TYR B N 1
ATOM 5399 C CA . TYR B 1 326 ? -12.93 33.875 16.781 1 88.88 326 TYR B CA 1
ATOM 5400 C C . TYR B 1 326 ? -13.648 34.75 17.797 1 88.88 326 TYR B C 1
ATOM 5402 O O . TYR B 1 326 ? -13.016 35.594 18.453 1 88.88 326 TYR B O 1
ATOM 5410 N N . GLN B 1 327 ? -14.891 34.594 17.859 1 91.81 327 GLN B N 1
ATOM 5411 C CA . GLN B 1 327 ? -15.672 35.344 18.844 1 91.81 327 GLN B CA 1
ATOM 5412 C C . GLN B 1 327 ? -15.227 35 20.266 1 91.81 327 GLN B C 1
ATOM 5414 O O . GLN B 1 327 ? -15.117 35.906 21.109 1 91.81 327 GLN B O 1
ATOM 5419 N N . ALA B 1 328 ? -15.023 33.781 20.5 1 94.69 328 ALA B N 1
ATOM 5420 C CA . ALA B 1 328 ? -14.555 33.375 21.812 1 94.69 328 ALA B CA 1
ATOM 5421 C C . ALA B 1 328 ? -13.234 34.031 22.172 1 94.69 328 ALA B C 1
ATOM 5423 O O . ALA B 1 328 ? -13.031 34.469 23.312 1 94.69 328 ALA B O 1
ATOM 5424 N N . LYS B 1 329 ? -12.359 34.125 21.203 1 91.12 329 LYS B N 1
ATOM 5425 C CA . LYS B 1 329 ? -11.055 34.75 21.406 1 91.12 329 LYS B CA 1
ATOM 5426 C C . LYS B 1 329 ? -11.195 36.25 21.656 1 91.12 329 LYS B C 1
ATOM 5428 O O . LYS B 1 329 ? -10.492 36.812 22.516 1 91.12 329 LYS B O 1
ATOM 5433 N N . THR B 1 330 ? -12.117 36.906 21.047 1 89.94 330 THR B N 1
ATOM 5434 C CA . THR B 1 330 ? -12.297 38.344 21.156 1 89.94 330 THR B CA 1
ATOM 5435 C C . THR B 1 330 ? -13.031 38.719 22.438 1 89.94 330 THR B C 1
ATOM 5437 O O . THR B 1 330 ? -12.859 39.812 22.969 1 89.94 330 THR B O 1
ATOM 5440 N N . LEU B 1 331 ? -13.82 37.781 22.938 1 92.12 331 LEU B N 1
ATOM 5441 C CA . LEU B 1 331 ? -14.609 38.062 24.125 1 92.12 331 LEU B CA 1
ATOM 5442 C C . LEU B 1 331 ? -13.844 37.656 25.391 1 92.12 331 LEU B C 1
ATOM 5444 O O . LEU B 1 331 ? -14.445 37.438 26.438 1 92.12 331 LEU B O 1
ATOM 5448 N N . GLY B 1 332 ? -12.516 37.469 25.297 1 92.69 332 GLY B N 1
ATOM 5449 C CA . GLY B 1 332 ? -11.703 37.25 26.484 1 92.69 332 GLY B CA 1
ATOM 5450 C C . GLY B 1 332 ? -11.094 35.875 26.562 1 92.69 332 GLY B C 1
ATOM 5451 O O . GLY B 1 332 ? -10.352 35.562 27.5 1 92.69 332 GLY B O 1
ATOM 5452 N N . ARG B 1 333 ? -11.414 35.031 25.656 1 94.25 333 ARG B N 1
ATOM 5453 C CA . ARG B 1 333 ? -10.836 33.688 25.562 1 94.25 333 ARG B CA 1
ATOM 5454 C C . ARG B 1 333 ? -11.336 32.781 26.688 1 94.25 333 ARG B C 1
ATOM 5456 O O . ARG B 1 333 ? -12.188 33.188 27.469 1 94.25 333 ARG B O 1
ATOM 5463 N N . ASN B 1 334 ? -11.023 31.562 26.656 1 96.44 334 ASN B N 1
ATOM 5464 C CA . ASN B 1 334 ? -11.414 30.578 27.672 1 96.44 334 ASN B CA 1
ATOM 5465 C C . ASN B 1 334 ? -12.93 30.453 27.766 1 96.44 334 ASN B C 1
ATOM 5467 O O . ASN B 1 334 ? -13.5 30.562 28.859 1 96.44 334 ASN B O 1
ATOM 5471 N N . LYS B 1 335 ? -13.539 30.281 26.734 1 96.44 335 LYS B N 1
ATOM 5472 C CA . LYS B 1 335 ? -14.992 30.125 26.734 1 96.44 335 LYS B CA 1
ATOM 5473 C C . LYS B 1 335 ? -15.453 29.328 25.516 1 96.44 335 LYS B C 1
ATOM 5475 O O . LYS B 1 335 ? -14.703 29.141 24.562 1 96.44 335 LYS B O 1
ATOM 5480 N N . VAL B 1 336 ? -16.703 28.891 25.562 1 97.25 336 VAL B N 1
ATOM 5481 C CA . VAL B 1 336 ? -17.359 28.125 24.516 1 97.25 336 VAL B CA 1
ATOM 5482 C C . VAL B 1 336 ? -18.469 28.969 23.891 1 97.25 336 VAL B C 1
ATOM 5484 O O . VAL B 1 336 ? -19.297 29.547 24.594 1 97.25 336 VAL B O 1
ATOM 5487 N N . ILE B 1 337 ? -18.422 29.062 22.578 1 96.44 337 ILE B N 1
ATOM 5488 C CA . ILE B 1 337 ? -19.469 29.797 21.891 1 96.44 337 ILE B CA 1
ATOM 5489 C C . ILE B 1 337 ? -20.234 28.859 20.953 1 96.44 337 ILE B C 1
ATOM 5491 O O . ILE B 1 337 ? -19.641 28.234 20.078 1 96.44 337 ILE B O 1
ATOM 5495 N N . THR B 1 338 ? -21.531 28.766 21.141 1 94.12 338 THR B N 1
ATOM 5496 C CA . THR B 1 338 ? -22.375 27.875 20.344 1 94.12 338 THR B CA 1
ATOM 5497 C C . THR B 1 338 ? -23.266 28.688 19.391 1 94.12 338 THR B C 1
ATOM 5499 O O . THR B 1 338 ? -23.797 28.125 18.438 1 94.12 338 THR B O 1
ATOM 5502 N N . THR B 1 339 ? -23.625 29.906 19.719 1 86.5 339 THR B N 1
ATOM 5503 C CA . THR B 1 339 ? -24.484 30.766 18.891 1 86.5 339 THR B CA 1
ATOM 5504 C C . THR B 1 339 ? -23.828 32.125 18.672 1 86.5 339 THR B C 1
ATOM 5506 O O . THR B 1 339 ? -23.078 32.594 19.531 1 86.5 339 THR B O 1
ATOM 5509 N N . LEU B 1 340 ? -23.75 32.531 17.484 1 68.56 340 LEU B N 1
ATOM 5510 C CA . LEU B 1 340 ? -23.188 33.875 17.281 1 68.56 340 LEU B CA 1
ATOM 5511 C C . LEU B 1 340 ? -24.031 34.938 17.984 1 68.56 340 LEU B C 1
ATOM 5513 O O . LEU B 1 340 ? -25.266 34.938 17.875 1 68.56 340 LEU B O 1
ATOM 5517 N N . ASN B 1 341 ? -23.734 35.406 19.047 1 56.12 341 ASN B N 1
ATOM 5518 C CA . ASN B 1 341 ? -24.422 36.562 19.594 1 56.12 341 ASN B CA 1
ATOM 5519 C C . ASN B 1 341 ? -24.312 37.781 18.672 1 56.12 341 ASN B C 1
ATOM 5521 O O . ASN B 1 341 ? -23.234 38.031 18.109 1 56.12 341 ASN B O 1
ATOM 5525 N N . GLU B 1 342 ? -25.375 38.188 17.969 1 47.66 342 GLU B N 1
ATOM 5526 C CA . GLU B 1 342 ? -25.422 39.5 17.359 1 47.66 342 GLU B CA 1
ATOM 5527 C C . GLU B 1 342 ? -24.625 40.531 18.172 1 47.66 342 GLU B C 1
ATOM 5529 O O . GLU B 1 342 ? -24.719 40.562 19.406 1 47.66 342 GLU B O 1
ATOM 5534 N N . GLN B 1 343 ? -23.453 40.812 17.844 1 43.84 343 GLN B N 1
ATOM 5535 C CA . GLN B 1 343 ? -22.797 41.938 18.516 1 43.84 343 GLN B CA 1
ATOM 5536 C C . GLN B 1 343 ? -23.828 42.906 19.078 1 43.84 343 GLN B C 1
ATOM 5538 O O . GLN B 1 343 ? -24.844 43.188 18.438 1 43.84 343 GLN B O 1
ATOM 5543 N N . PRO B 1 344 ? -23.922 43.156 20.312 1 38.81 344 PRO B N 1
ATOM 5544 C CA . PRO B 1 344 ? -24.766 44.312 20.672 1 38.81 344 PRO B CA 1
ATOM 5545 C C . PRO B 1 344 ? -24.594 45.5 19.734 1 38.81 344 PRO B C 1
ATOM 5547 O O . PRO B 1 344 ? -23.469 45.781 19.297 1 38.81 344 PRO B O 1
ATOM 5550 N N . THR B 1 345 ? -25.5 45.781 18.75 1 35.31 345 THR B N 1
ATOM 5551 C CA . THR B 1 345 ? -25.547 47.094 18.094 1 35.31 345 THR B CA 1
ATOM 5552 C C . THR B 1 345 ? -25.109 48.188 19.031 1 35.31 345 THR B C 1
ATOM 5554 O O . THR B 1 345 ? -25.688 48.375 20.109 1 35.31 345 THR B O 1
ATOM 5557 N N . ILE B 1 346 ? -23.859 48.469 19.094 1 35.84 346 ILE B N 1
ATOM 5558 C CA . ILE B 1 346 ? -23.469 49.719 19.734 1 35.84 346 ILE B CA 1
ATOM 5559 C C . ILE B 1 346 ? -24.516 50.781 19.438 1 35.84 346 ILE B C 1
ATOM 5561 O O . ILE B 1 346 ? -24.766 51.125 18.281 1 35.84 346 ILE B O 1
ATOM 5565 N N . ASN B 1 347 ? -25.625 50.938 20.156 1 33.59 347 ASN B N 1
ATOM 5566 C CA . ASN B 1 347 ? -26.516 52.094 20.172 1 33.59 347 ASN B CA 1
ATOM 5567 C C . ASN B 1 347 ? -25.75 53.406 20.156 1 33.59 347 ASN B C 1
ATOM 5569 O O . ASN B 1 347 ? -25.094 53.781 21.125 1 33.59 347 ASN B O 1
ATOM 5573 N N . THR B 1 348 ? -25.125 53.75 19.047 1 35.38 348 THR B N 1
ATOM 5574 C CA . THR B 1 348 ? -24.562 55.031 18.719 1 35.38 348 THR B CA 1
ATOM 5575 C C . THR B 1 348 ? -25.547 56.156 19.078 1 35.38 348 THR B C 1
ATOM 5577 O O . THR B 1 348 ? -25.344 57.312 18.734 1 35.38 348 THR B O 1
ATOM 5580 N N . GLU B 1 349 ? -26.766 55.812 19.578 1 35.28 349 GLU B N 1
ATOM 5581 C CA . GLU B 1 349 ? -27.641 56.969 19.766 1 35.28 349 GLU B CA 1
ATOM 5582 C C . GLU B 1 349 ? -27.109 57.906 20.844 1 35.28 349 GLU B C 1
ATOM 5584 O O . GLU B 1 349 ? -27.656 58.969 21.062 1 35.28 349 GLU B O 1
ATOM 5589 N N . ALA B 1 350 ? -26.344 57.5 21.797 1 36.56 350 ALA B N 1
ATOM 5590 C CA . ALA B 1 350 ? -26.25 58.438 22.906 1 36.56 350 ALA B CA 1
ATOM 5591 C C . ALA B 1 350 ? -25.438 59.688 22.516 1 36.56 350 ALA B C 1
ATOM 5593 O O . ALA B 1 350 ? -25.594 60.75 23.125 1 36.56 350 ALA B O 1
ATOM 5594 N N . SER B 1 351 ? -24.391 59.5 21.641 1 34.47 351 SER B N 1
ATOM 5595 C CA . SER B 1 351 ? -23.484 60.625 21.781 1 34.47 351 SER B CA 1
ATOM 5596 C C . SER B 1 351 ? -24 61.844 21.016 1 34.47 351 SER B C 1
ATOM 5598 O O . SER B 1 351 ? -23.266 62.812 20.797 1 34.47 351 SER B O 1
ATOM 5600 N N . ILE B 1 352 ? -25.172 61.6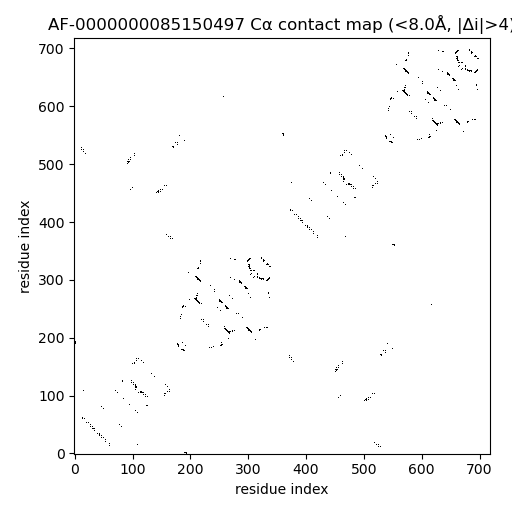56 20.281 1 34.47 352 ILE B N 1
ATOM 5601 C CA . ILE B 1 352 ? -25.469 62.906 19.594 1 34.47 352 ILE B CA 1
ATOM 5602 C C . ILE B 1 352 ? -25.891 63.969 20.609 1 34.47 352 ILE B C 1
ATOM 5604 O O . ILE B 1 352 ? -26.156 65.125 20.234 1 34.47 352 ILE B O 1
ATOM 5608 N N . GLU B 1 353 ? -26.375 63.469 21.781 1 33.19 353 GLU B N 1
ATOM 5609 C CA . GLU B 1 353 ? -27.125 64.5 22.484 1 33.19 353 GLU B CA 1
ATOM 5610 C C . GLU B 1 353 ? -26.188 65.562 23.031 1 33.19 353 GLU B C 1
ATOM 5612 O O . GLU B 1 353 ? -26.625 66.5 23.766 1 33.19 353 GLU B O 1
ATOM 5617 N N . VAL B 1 354 ? -24.906 65.375 23.047 1 31.94 354 VAL B N 1
ATOM 5618 C CA . VAL B 1 354 ? -24.203 66.312 23.875 1 31.94 354 VAL B CA 1
ATOM 5619 C C . VAL B 1 354 ? -24.406 67.75 23.312 1 31.94 354 VAL B C 1
ATOM 5621 O O . VAL B 1 354 ? -24.656 68.688 24.062 1 31.94 354 VAL B O 1
ATOM 5624 N N . GLN B 1 355 ? -23.844 67.938 22.078 1 30.89 355 GLN B N 1
ATOM 5625 C CA . GLN B 1 355 ? -23.266 69.25 21.969 1 30.89 355 GLN B CA 1
ATOM 5626 C C . GLN B 1 355 ? -24.328 70.312 21.688 1 30.89 355 GLN B C 1
ATOM 5628 O O . GLN B 1 355 ? -24.375 70.875 20.609 1 30.89 355 GLN B O 1
ATOM 5633 N N . THR B 1 356 ? -25.641 69.875 21.844 1 31.28 356 THR B N 1
ATOM 5634 C CA . THR B 1 356 ? -26.516 71 21.547 1 31.28 356 THR B CA 1
ATOM 5635 C C . THR B 1 356 ? -26.328 72.125 22.578 1 31.28 356 THR B C 1
ATOM 5637 O O . THR B 1 356 ? -27.016 73.125 22.516 1 31.28 356 THR B O 1
ATOM 5640 N N . LEU B 1 357 ? -25.859 71.75 23.766 1 27.69 357 LEU B N 1
ATOM 5641 C CA . LEU B 1 357 ? -26.156 72.625 24.859 1 27.69 357 LEU B CA 1
ATOM 5642 C C . LEU B 1 357 ? -25.562 74 24.594 1 27.69 357 LEU B C 1
ATOM 5644 O O . LEU B 1 357 ? -25.75 74.938 25.375 1 27.69 357 LEU B O 1
ATOM 5648 N N . THR B 1 358 ? -24.422 74.125 23.906 1 24.95 358 THR B N 1
ATOM 5649 C CA . THR B 1 358 ? -23.812 75.375 24.234 1 24.95 358 THR B CA 1
ATOM 5650 C C . THR B 1 358 ? -24.656 76.562 23.656 1 24.95 358 THR B C 1
ATOM 5652 O O . THR B 1 358 ? -24.281 77.688 23.781 1 24.95 358 THR B O 1
ATOM 5655 N N . ASP B 1 359 ? -25.922 76.312 23.234 1 22.39 359 ASP B N 1
ATOM 5656 C CA . ASP B 1 359 ? -26.75 77.5 23.578 1 22.39 359 ASP B CA 1
ATOM 5657 C C . ASP B 1 359 ? -27.328 77.312 24.969 1 22.39 359 ASP B C 1
ATOM 5659 O O . ASP B 1 359 ? -27.734 76.25 25.375 1 22.39 359 ASP B O 1
#

pLDDT: mean 83.51, std 16.55, range [22.39, 97.69]

Secondary structure (DSSP, 8-state):
--SHHHHHHHHHHHHHHHHHHHHHHHHHHHHHHHHHHHTT-HHHHHHHHHHHHHHHHHHHHTTT-S-HHHHHHHHHHHHHHHHHHHHHHS-GGG-GGGGGGHHHHHHHHHHHHHHHHHHHHHHHHHHHHHHHHHHHTT-S---HHHHHHHHHHHHHHHHHHHHHHHHHHHHHHHHHHHHHB-TTT-SEEGGGHHHHHHHHHHHS-GGG--EEEEEEEETTHHHHHHHH-HHHHHHHHHHHHHHHHHHS-TT-EEEEEETTEEEEEEES--HHHHHHHHHHHHHHHHT--EETTEE----EEEEEEEETTT-SSHHHHHHHHHHHHHHHHHTTSS-EE-S--------TTGGGGSS----/--SHHHHHHHHHHHHHHHHHHHHHHHHHHHHHHHHHHHTT-HHHHHHHHHHHHHHHHHHHHTTT-S-HHHHHHHHHHHHHHHHHHHHHHS-GGG-GGGGGGHHHHHHHHHHHHHHHHHHHHHHHHHHHHHHHHHHHTT-S---HHHHHHHHHHHHHHHHHHHHHHHHHHHHHHHHHHHHHB-TTT-SEEGGGHHHHHHHHHHHS-GGG--EEEEEEEETTHHHHHHHH-HHHHHHHHHHHHHHHHHHS-TT-EEEEEETTEEEEEEES--HHHHHHHHHHHHHHHHT--EETTEE----EEEEEEEETTT-SSHHHHHHHHHHHHHHHHHTTSS-EE-S--------TTGGGGGGGTT-

Radius of gyration: 34.1 Å; Cα contacts (8 Å, |Δi|>4): 1022; chains: 2; bounding box: 66×124×79 Å

Sequence (718 aa):
MAISNLWASELEYRRTVLKAVLIVIIVAGGIFVVNNWFNDFKLYAMVELAVVCLCIGILFIHKATPNLTLWCLVFLFALYSVILIGIYSASFNSGLFTWLFIIPVLSYLLLGIKLGTLYTCVYMIGGVGILVNALLLDIATIYPITIANIVLCLAAIWALSFSYEYKRAEAVERLQKMASLDPLTGLNNRLLLDSIFDMLCESLPEQHQSVSVLILDLDHFKRINDQYGHDVGDKVLVEVSRIINSVRRQNDWAFRLGGEEFCMLIPDSNLQQAGQIAERLRKAVELVTVIDGSELNLSISIGVSRWPEDGAHFSQIYKTADARLYQAKTLGRNKVITTLNEQPTINTEASIEVQTLTDMAISNLWASELEYRRTVLKAVLIVIIVAGGIFVVNNWFNDFKLYAMVELAVVCLCIGILFIHKATPNLTLWCLVFLFALYSVILIGIYSASFNSGLFTWLFIIPVLSYLLLGIKLGTLYTCVYMIGGVGILVNALLLDIATIYPITIANIVLCLAAIWALSFSYEYKRAEAVERLQKMASLDPLTGLNNRLLLDSIFDMLCESLPEQHQSVSVLILDLDHFKRINDQYGHDVGDKVLVEVSRIINSVRRQNDWAFRLGGEEFCMLIPDSNLQQAGQIAERLRKAVELVTVIDGSELNLSISIGVSRWPEDGAHFSQIYKTADARLYQAKTLGRNKVITTLNEQPTINTEASIEVQTLTD

InterPro domains:
  IPR000160 GGDEF domain [PF00990] (179-335)
  IPR000160 GGDEF domain [PS50887] (209-341)
  IPR000160 GGDEF domain [SM00267] (168-339)
  IPR000160 GGDEF domain [TIGR00254] (175-337)
  IPR000160 GGDEF domain [cd01949] (182-337)
  IPR029787 Nucleotide cyclase [SSF55073] (184-337)
  IPR043128 Reverse transcriptase/Diguanylate cyclase domain [G3DSA:3.30.70.270] (172-343)
  IPR048435 MASE6 [PF20966] (12-175)
  IPR050469 Diguanylate cyclase Dgc-like, bacteria [PTHR45138] (165-338)

Solvent-accessible surface area (backbone atoms only — not comparable to full-atom values): 37560 Å² total; per-residue (Å²): 131,71,44,58,39,54,70,45,38,56,56,49,46,45,43,53,50,48,48,54,50,39,51,51,48,39,54,55,39,51,54,47,25,55,51,29,44,76,69,73,36,48,70,62,17,52,56,42,45,51,49,35,51,49,40,54,53,46,62,72,38,53,88,72,51,88,56,55,68,59,55,50,50,52,50,49,51,51,52,52,49,50,48,45,50,44,44,67,73,44,62,79,69,43,31,53,63,56,58,59,62,45,42,34,51,50,27,29,66,70,54,34,70,69,59,10,49,52,54,28,50,56,50,49,51,52,48,51,48,51,51,52,49,38,45,74,65,60,72,49,100,58,48,71,58,20,54,51,40,48,52,51,43,44,50,47,44,36,53,48,36,48,52,50,49,52,51,48,55,50,51,52,51,50,35,48,46,58,36,28,37,30,87,83,54,67,32,30,17,49,63,38,48,65,28,51,50,51,48,49,64,66,66,36,51,86,93,41,56,22,37,23,37,37,34,36,36,50,54,67,48,64,57,48,25,70,73,65,30,59,68,52,40,50,50,49,51,33,51,51,42,51,50,49,61,71,70,49,56,91,80,40,44,57,28,39,63,40,93,62,31,33,35,34,41,35,58,62,39,52,70,66,57,47,47,49,53,50,46,53,49,38,53,57,45,46,67,42,47,64,56,96,87,40,80,45,84,43,38,32,19,26,2,34,30,33,38,59,84,52,27,92,44,68,70,44,25,49,50,48,7,49,51,24,22,51,48,18,52,73,74,71,35,62,36,76,27,72,63,82,69,73,69,76,73,74,73,68,70,67,71,71,71,59,76,70,68,78,117,130,71,44,58,39,55,69,45,38,56,57,49,47,44,43,54,49,48,48,55,50,38,52,50,46,40,54,55,37,49,53,48,25,56,52,28,45,75,68,73,36,49,69,61,18,51,54,43,44,51,48,36,50,49,39,53,53,46,62,72,40,52,89,71,50,88,58,55,67,58,54,51,50,52,49,50,51,49,53,53,48,51,48,46,52,46,44,68,72,44,62,78,69,43,31,53,62,57,57,58,64,45,42,34,51,52,27,30,66,70,54,34,70,69,58,10,50,52,52,27,51,55,53,50,50,50,48,51,48,51,52,51,49,37,47,74,64,60,75,48,101,59,47,70,58,20,54,51,40,48,52,52,43,44,49,48,45,36,52,49,35,49,51,50,49,51,50,49,54,49,51,52,51,51,36,50,45,58,36,28,36,29,87,82,52,66,31,32,18,49,64,38,48,65,29,50,50,53,47,50,65,68,65,36,51,85,93,43,56,22,39,24,39,38,34,36,36,50,54,65,47,66,56,46,26,71,72,65,30,59,69,53,39,50,51,48,51,33,51,52,42,52,50,48,61,69,70,49,56,90,78,39,44,54,28,39,62,42,93,61,31,32,35,35,40,35,58,63,38,52,71,66,59,46,48,50,52,49,48,52,50,38,55,56,44,48,68,42,46,65,55,96,89,39,80,46,85,44,38,34,18,26,2,36,29,35,38,59,84,52,28,92,44,67,71,44,26,49,49,48,8,49,53,24,22,51,48,18,52,72,74,71,36,63,36,76,25,72,64,83,70,75,68,78,73,76,74,72,70,66,74,68,67,59,82,64,52,90,109

Organism: Shewanella frigidimarina (strain NCIMB 400) (NCBI:txid318167)

Foldseek 3Di:
DVQLVLVVVVLVQLLVVLLVVLVVLLVVLVVVLVVCCVVVVNVLSVLSVVLSVLSVVCNVCSVPDPPNLVSLVVSLVSVLVSLLVCLLPDAVVVVSLVCLLCLLQSLCSNNNQPRSVVRNVVSNCSSLVSVVVCVVVVVDPDDPVNSVVSNVSSVVSNVVSNVVRVVVVVVSVVVSLVVFADPLQRAGEPSNVQSVVVCLQVVDDPVQNKKKKKKKFKPPLVVVCVVVNVVLSSQLQNVLSVLLVVLDDPPKGKYDHDDRMIMIIDTSDDLVRVQVSVLSSQVVSQPDQDTPNDGDGIGMAMFMFMPPVQHPHPVRRVVRSVVQSVVCVVVPHSHYGRDPPPPPPPCVVPPVPPDPPPD/DVQLVLVVVVLVQLLVVLLVVLVVLLVVLVVVLVVCCVVVVPVLSVLSVVLSVLSVVCNVCSVPDPPQLVSLVVSLVSVLVSLLVCLLPDAVVVVSLVCLLCLLQSLCSNNNQPRSVVRNVVSNCSSLVSVVVCVVVVVDPDDPVVSVVSNVSSVVSNVVSNVVRVVVVVVSVVVSLVQFADPLQRAGEPSNVQSVVVCLQVVDDPVQNKKKKKKKFKPPLVVVCVVVNVVLSSQLQNVLSVLLVVLDDPPKGKYDHDDRMIMIIDGSDDLVRVQVSVLSSQVVSQPDQDTPRDGDGIGMAMFMFMPPVQHDHPVRRVVRSVVQSVVCNVVPHSHYGRDPPPPPPPPPPPPVPPPPPVD

Nearest PDB structures (foldseek):
  6zxc-assembly2_D  TM=8.913E-01  e=6.251E-12  Leptospira biflexa serovar Patoc strain 'Patoc 1 (Paris)'
  6et7-assembly1_B  TM=8.499E-01  e=3.727E-12  Idiomarina sp. A28L
  4urs-assembly1_A  TM=9.011E-01  e=1.601E-11  Thermotoga maritima
  6zxm-assembly3_E  TM=8.181E-01  e=6.260E-11  Leptospira biflexa serovar Patoc strain 'Patoc 1 (Paris)'
  4urg-assembly1_A  TM=9.004E-01  e=1.680E-10  Thermotoga maritima